Protein AF-A0A0J6UZ15-F1 (afdb_monomer)

Solvent-accessible surface area (backbone atoms only — not comparable to full-atom values): 21188 Å² total; per-residue (Å²): 133,58,72,70,55,55,52,48,52,53,52,53,32,54,50,47,47,67,68,43,33,64,62,38,36,55,71,65,62,74,56,65,62,73,58,57,70,52,72,61,34,57,46,94,90,43,69,74,38,38,35,83,27,68,68,52,53,51,50,53,38,47,36,25,40,17,25,37,75,61,75,38,8,66,50,17,49,63,49,51,54,51,50,43,51,52,39,40,70,76,40,67,66,23,50,65,87,51,101,84,57,50,62,62,55,55,46,38,71,77,24,59,39,49,37,49,39,48,26,53,14,24,51,58,44,67,38,47,59,59,21,36,42,36,50,36,51,52,63,67,59,51,77,82,45,73,83,65,66,64,54,81,46,68,74,53,49,53,36,45,61,72,30,62,27,56,81,72,62,40,71,69,61,83,51,70,68,54,52,43,54,52,45,50,52,53,61,69,65,69,76,66,65,73,88,40,54,47,50,36,48,32,52,18,52,40,37,47,48,30,48,71,71,66,41,52,70,61,35,46,51,49,45,63,74,41,45,69,58,52,52,53,43,41,74,73,71,44,78,44,56,63,28,54,51,38,46,28,37,46,31,26,61,71,67,38,37,70,62,19,38,53,47,51,53,51,44,58,75,69,61,50,87,67,49,42,69,77,23,65,73,29,22,66,75,33,69,65,40,59,73,65,45,50,62,69,31,48,52,65,36,69,78,36,70,70,34,45,54,46,40,79,74,72,39,67,85,43,78,67,72,88,56,81,70,75,76,58,75,51,68,42,79,43,82,49,61,36,70,75,90,57,69,44,67,16,71,72,72,66,46,77,39,52,50,72,38,56,22,33,42,32,34,46,62,87,56,64,84,88,54,79,70,44,42,26,40,38,76,57,68,79,104

Secondary structure (DSSP, 8-state):
--HHHHHHHHHHHHHHHT--HHHHHHHHSS-THHHHTSPPEEETTEEEEEEPPHHHHHHHHHHHHHHHHTT-HHHHHHHHHHHHHHHHHH-TTSS--STT--HHHHHHHH-TTHHHHHHHHHHHTT-HHHHHHHHHHHHHHTTTSTT--TT--HHHHHHHHHTTTHHHH--SS--HHHHHHHHHHHHHT----TTSHHHHHHHHHHHHHHHHTT-HHHHHHHHHHHHHHHHHHHHTT---HHHHHHHHHHHHHTT-HHHHHHHHHHHHHTT-TTGGGGSHHHHHTSHHHHHT-HHHHHGGGGG-HHHHHHHHHH---PPP-SS-PPPPSEEEEEEEE--SSS-EE-TTT-PEEPTT-EEEEEEETTS-TTSPPEEEEHHHH--

Foldseek 3Di:
DDPLVVVVLLVVLVQLLVLQLVSLLVVCPPDLVSQLPDFFDADPVGNQAGARALSSLVSLLSNLLSCLVVLNLLVSQVVSLVSLVVNCVSVVSHFPPDPPGDSVNRSCVLAVLSLVSVLSSCLSSVVLQVNLLSLLVSVVPCPVDPDDVRSPPPSNVVSCVVSVSDVSSDHSHDDLVRSLVSLVSSVVSVPYDLLAPSNLSSLLVNLLSCVVVVVLVVSQVSLVVCVVVLVVSVVVVDDNLSNLLSSLLSCLQVVVLVVSLVSLVVSLVSCRPPLLLLVLVQLVLDPCSVVSVSSVSNVCNCVPPSSVVCCVPRVPRDNPPPDDPPPPQWPDKDKDFADDQDWDQAPQPRDTDGGGAIWIFTDGPPDGSPDGTGIHGPVRVVD

Radius of gyration: 24.48 Å; Cα contacts (8 Å, |Δi|>4): 506; chains: 1; bounding box: 55×51×64 Å

Mean predicted aligned error: 12.48 Å

Structure (mmCIF, N/CA/C/O backbone):
data_AF-A0A0J6UZ15-F1
#
_entry.id   AF-A0A0J6UZ15-F1
#
loop_
_atom_site.group_PDB
_atom_site.id
_atom_site.type_symbol
_atom_site.label_atom_id
_atom_site.label_alt_id
_atom_site.label_comp_id
_atom_site.label_asym_id
_atom_site.label_entity_id
_atom_site.label_seq_id
_atom_site.pdbx_PDB_ins_code
_atom_site.Cartn_x
_atom_site.Cartn_y
_atom_site.Cartn_z
_atom_site.occupancy
_atom_site.B_iso_or_equiv
_atom_site.auth_seq_id
_atom_site.auth_comp_id
_atom_site.auth_asym_id
_atom_site.auth_atom_id
_atom_site.pdbx_PDB_model_num
ATOM 1 N N . MET A 1 1 ? 31.191 8.685 -14.171 1.00 63.38 1 MET A N 1
ATOM 2 C CA . MET A 1 1 ? 30.503 7.687 -15.011 1.00 63.38 1 MET A CA 1
ATOM 3 C C . MET A 1 1 ? 31.411 7.331 -16.183 1.00 63.38 1 MET A C 1
ATOM 5 O O . MET A 1 1 ? 31.903 8.262 -16.817 1.00 63.38 1 MET A O 1
ATOM 9 N N . PRO A 1 2 ? 31.700 6.042 -16.411 1.00 72.56 2 PRO A N 1
ATOM 10 C CA . PRO A 1 2 ? 32.451 5.549 -17.570 1.00 72.56 2 PRO A CA 1
ATOM 11 C C . PRO A 1 2 ? 31.851 5.982 -18.919 1.00 72.56 2 PRO A C 1
ATOM 13 O O . PRO A 1 2 ? 30.658 6.265 -19.021 1.00 72.56 2 PRO A O 1
ATOM 16 N N . GLU A 1 3 ? 32.672 6.015 -19.972 1.00 73.88 3 GLU A N 1
ATOM 17 C CA . GLU A 1 3 ? 32.234 6.370 -21.334 1.00 73.88 3 GLU A CA 1
ATOM 18 C C . GLU A 1 3 ? 31.223 5.360 -21.908 1.00 73.88 3 GLU A C 1
ATOM 20 O O . GLU A 1 3 ? 30.268 5.757 -22.574 1.00 73.88 3 GLU A O 1
ATOM 25 N N . SER A 1 4 ? 31.374 4.073 -21.581 1.00 73.00 4 SER A N 1
ATOM 26 C CA . SER A 1 4 ? 30.418 3.007 -21.920 1.00 73.00 4 SER A CA 1
ATOM 27 C C . SER A 1 4 ? 29.015 3.294 -21.387 1.00 73.00 4 SER A C 1
ATOM 29 O O . SER A 1 4 ? 28.025 3.157 -22.104 1.00 73.00 4 SER A O 1
ATOM 31 N N . ASP A 1 5 ? 28.937 3.766 -20.148 1.00 76.69 5 ASP A N 1
ATOM 32 C CA . ASP A 1 5 ? 27.680 4.031 -19.458 1.00 76.69 5 ASP A CA 1
ATOM 33 C C . ASP A 1 5 ? 27.010 5.283 -20.046 1.00 76.69 5 ASP A C 1
ATOM 35 O O . ASP A 1 5 ? 25.796 5.315 -20.226 1.00 76.69 5 ASP A O 1
ATOM 39 N N . LEU A 1 6 ? 27.797 6.291 -20.449 1.00 74.44 6 LEU A N 1
ATOM 40 C CA . LEU A 1 6 ? 27.304 7.463 -21.189 1.00 74.44 6 LEU A CA 1
ATOM 41 C C . LEU A 1 6 ? 26.713 7.093 -22.556 1.00 74.44 6 LEU A C 1
ATOM 43 O O . LEU A 1 6 ? 25.711 7.682 -22.970 1.00 74.44 6 LEU A O 1
ATOM 47 N N . VAL A 1 7 ? 27.317 6.136 -23.265 1.00 78.00 7 VAL A N 1
ATOM 48 C CA . VAL A 1 7 ? 26.769 5.620 -24.528 1.00 78.00 7 VAL A CA 1
ATOM 49 C C . VAL A 1 7 ? 25.448 4.899 -24.270 1.00 78.00 7 VAL A C 1
ATOM 51 O O . VAL A 1 7 ? 24.463 5.197 -24.946 1.00 78.00 7 VAL A O 1
ATOM 54 N N . PHE A 1 8 ? 25.388 4.037 -23.251 1.00 80.94 8 PHE A N 1
ATOM 55 C CA . PHE A 1 8 ? 24.153 3.341 -22.890 1.00 80.94 8 PHE A CA 1
ATOM 56 C C . PHE A 1 8 ? 23.029 4.311 -22.501 1.00 80.94 8 PHE A C 1
ATOM 58 O O . PHE A 1 8 ? 21.912 4.166 -22.989 1.00 80.94 8 PHE A O 1
ATOM 65 N N . VAL A 1 9 ? 23.322 5.356 -21.716 1.00 76.62 9 VAL A N 1
ATOM 66 C CA . VAL A 1 9 ? 22.351 6.413 -21.370 1.00 76.62 9 VAL A CA 1
ATOM 67 C C . VAL A 1 9 ? 21.743 7.042 -22.625 1.00 76.62 9 VAL A C 1
ATOM 69 O O . VAL A 1 9 ? 20.528 7.206 -22.702 1.00 76.62 9 VAL A O 1
ATOM 72 N N . ARG A 1 10 ? 22.563 7.368 -23.632 1.00 78.38 10 ARG A N 1
ATOM 73 C CA . ARG A 1 10 ? 22.077 7.951 -24.894 1.00 78.38 10 ARG A CA 1
ATOM 74 C C . ARG A 1 10 ? 21.220 6.968 -25.689 1.00 78.38 10 ARG A C 1
ATOM 76 O O . ARG A 1 10 ? 20.202 7.371 -26.244 1.00 78.38 10 ARG A O 1
ATOM 83 N N . CYS A 1 11 ? 21.608 5.694 -25.727 1.00 81.25 11 CYS A N 1
ATOM 84 C CA . CYS A 1 11 ? 20.826 4.646 -26.383 1.00 81.25 11 CYS A CA 1
ATOM 85 C C . CYS A 1 11 ? 19.474 4.433 -25.694 1.00 81.25 11 CYS A C 1
ATOM 87 O O . CYS A 1 11 ? 18.452 4.408 -26.374 1.00 81.25 11 CYS A O 1
ATOM 89 N N . LEU A 1 12 ? 19.448 4.352 -24.360 1.00 81.38 12 LEU A N 1
ATOM 90 C CA . LEU A 1 12 ? 18.210 4.227 -23.594 1.00 81.38 12 LEU A CA 1
ATOM 91 C C . LEU A 1 12 ? 17.316 5.459 -23.780 1.00 81.38 12 LEU A C 1
ATOM 93 O O . LEU A 1 12 ? 16.119 5.312 -23.988 1.00 81.38 12 LEU A O 1
ATOM 97 N N . ALA A 1 13 ? 17.882 6.667 -23.776 1.00 76.88 13 ALA A N 1
ATOM 98 C CA . ALA A 1 13 ? 17.126 7.890 -24.042 1.00 76.88 13 ALA A CA 1
ATOM 99 C C . ALA A 1 13 ? 16.474 7.880 -25.435 1.00 76.88 13 ALA A C 1
ATOM 101 O O . ALA A 1 13 ? 15.298 8.213 -25.562 1.00 76.88 13 ALA A O 1
ATOM 102 N N . SER A 1 14 ? 17.212 7.452 -26.466 1.00 79.50 14 SER A N 1
ATOM 103 C CA . SER A 1 14 ? 16.671 7.296 -27.823 1.00 79.50 14 SER A CA 1
ATOM 104 C C . SER A 1 14 ? 15.554 6.253 -27.869 1.00 79.50 14 SER A C 1
ATOM 106 O O . SER A 1 14 ? 14.519 6.502 -28.473 1.00 79.50 14 SER A O 1
ATOM 108 N N . LEU A 1 15 ? 15.740 5.116 -27.192 1.00 81.69 15 LEU A N 1
ATOM 109 C CA . LEU A 1 15 ? 14.743 4.050 -27.111 1.00 81.69 15 LEU A CA 1
ATOM 110 C C . LEU A 1 15 ? 13.442 4.535 -26.456 1.00 81.69 15 LEU A C 1
ATOM 112 O O . LEU A 1 15 ? 12.347 4.242 -26.927 1.00 81.69 15 LEU A O 1
ATOM 116 N N . LEU A 1 16 ? 13.560 5.304 -25.373 1.00 78.81 16 LEU A N 1
ATOM 117 C CA . LEU A 1 16 ? 12.416 5.869 -24.661 1.00 78.81 16 LEU A CA 1
ATOM 118 C C . LEU A 1 16 ? 11.710 6.973 -25.460 1.00 78.81 16 LEU A C 1
ATOM 120 O O . LEU A 1 16 ? 10.497 7.132 -25.323 1.00 78.81 16 LEU A O 1
ATOM 124 N N . ALA A 1 17 ? 12.440 7.705 -26.306 1.00 78.75 17 ALA A N 1
ATOM 125 C CA . ALA A 1 17 ? 11.872 8.724 -27.186 1.00 78.75 17 ALA A CA 1
ATOM 126 C C . ALA A 1 17 ? 10.984 8.130 -28.296 1.00 78.75 17 ALA A C 1
ATOM 128 O O . ALA A 1 17 ? 10.028 8.785 -28.710 1.00 78.75 17 ALA A O 1
ATOM 129 N N . ASP A 1 18 ? 11.243 6.891 -28.729 1.00 78.19 18 ASP A N 1
ATOM 130 C CA . ASP A 1 18 ? 10.429 6.206 -29.745 1.00 78.19 18 ASP A CA 1
ATOM 131 C C . ASP A 1 18 ? 9.031 5.818 -29.226 1.00 78.19 18 ASP A C 1
ATOM 133 O O . ASP A 1 18 ? 8.107 5.626 -30.017 1.00 78.19 18 ASP A O 1
ATOM 137 N N . ARG A 1 19 ? 8.849 5.733 -27.896 1.00 78.88 19 ARG A N 1
ATOM 138 C CA . ARG A 1 19 ? 7.574 5.429 -27.204 1.00 78.88 19 ARG A CA 1
ATOM 139 C C . ARG A 1 19 ? 6.861 4.161 -27.690 1.00 78.88 19 ARG A C 1
ATOM 141 O O . ARG A 1 19 ? 5.656 4.014 -27.479 1.00 78.88 19 ARG A O 1
ATOM 148 N N . ASP A 1 20 ? 7.593 3.241 -28.310 1.00 85.69 20 ASP A N 1
ATOM 149 C CA . ASP A 1 20 ? 7.067 1.960 -28.765 1.00 85.69 20 ASP A CA 1
ATOM 150 C C . ASP A 1 20 ? 7.401 0.856 -27.737 1.00 85.69 20 ASP A C 1
ATOM 152 O O . ASP A 1 20 ? 8.576 0.486 -27.575 1.00 85.69 20 ASP A O 1
ATOM 156 N N . PRO A 1 21 ? 6.386 0.306 -27.033 1.00 86.06 21 PRO A N 1
ATOM 157 C CA . PRO A 1 21 ? 6.566 -0.830 -26.139 1.00 86.06 21 PRO A CA 1
ATOM 158 C C . PRO A 1 21 ? 7.305 -2.004 -26.781 1.00 86.06 21 PRO A C 1
ATOM 160 O O . PRO A 1 21 ? 8.156 -2.610 -26.135 1.00 86.06 21 PRO A O 1
ATOM 163 N N . ALA A 1 22 ? 6.993 -2.333 -28.036 1.00 86.19 22 ALA A N 1
ATOM 164 C CA . ALA A 1 22 ? 7.535 -3.510 -28.698 1.00 86.19 22 ALA A CA 1
ATOM 165 C C . ALA A 1 22 ? 9.030 -3.340 -28.979 1.00 86.19 22 ALA A C 1
ATOM 167 O O . ALA A 1 22 ? 9.811 -4.247 -28.690 1.00 86.19 22 ALA A O 1
ATOM 168 N N . VAL A 1 23 ? 9.431 -2.155 -29.450 1.00 86.19 23 VAL A N 1
ATOM 169 C CA . VAL A 1 23 ? 10.843 -1.811 -29.679 1.00 86.19 23 VAL A CA 1
ATOM 170 C C . VAL A 1 23 ? 11.613 -1.819 -28.358 1.00 86.19 23 VAL A C 1
ATOM 172 O O . VAL A 1 23 ? 12.711 -2.366 -28.289 1.00 86.19 23 VAL A O 1
ATOM 175 N N . THR A 1 24 ? 11.019 -1.291 -27.283 1.00 86.81 24 THR A N 1
ATOM 176 C CA . THR A 1 24 ? 11.641 -1.293 -25.948 1.00 86.81 24 THR A CA 1
ATOM 177 C C . THR A 1 24 ? 11.847 -2.711 -25.417 1.00 86.81 24 THR A C 1
ATOM 179 O O . THR A 1 24 ? 12.928 -3.038 -24.926 1.00 86.81 24 THR A O 1
ATOM 182 N N . VAL A 1 25 ? 10.835 -3.575 -25.550 1.00 87.19 25 VAL A N 1
ATOM 183 C CA . VAL A 1 25 ? 10.922 -4.988 -25.153 1.00 87.19 25 VAL A CA 1
ATOM 184 C C . VAL A 1 25 ? 11.966 -5.734 -25.980 1.00 87.19 25 VAL A C 1
ATOM 186 O O . VAL A 1 25 ? 12.726 -6.522 -25.425 1.00 87.19 25 VAL A O 1
ATOM 189 N N . GLU A 1 26 ? 12.028 -5.498 -27.291 1.00 86.69 26 GLU A N 1
ATOM 190 C CA . GLU A 1 26 ? 13.024 -6.126 -28.164 1.00 86.69 26 GLU A CA 1
ATOM 191 C C . GLU A 1 26 ? 14.449 -5.690 -27.802 1.00 86.69 26 GLU A C 1
ATOM 193 O O . GLU A 1 26 ? 15.344 -6.531 -27.716 1.00 86.69 26 GLU A O 1
ATOM 198 N N . ALA A 1 27 ? 14.657 -4.394 -27.558 1.00 84.69 27 ALA A N 1
ATOM 199 C CA . ALA A 1 27 ? 15.968 -3.833 -27.251 1.00 84.69 27 ALA A CA 1
ATOM 200 C C . ALA A 1 27 ? 16.491 -4.266 -25.873 1.00 84.69 27 ALA A C 1
ATOM 202 O O . ALA A 1 27 ? 17.666 -4.600 -25.747 1.00 84.69 27 ALA A O 1
ATOM 203 N N . LEU A 1 28 ? 15.631 -4.289 -24.849 1.00 85.06 28 LEU A N 1
ATOM 204 C CA . LEU A 1 28 ? 16.021 -4.655 -23.480 1.00 85.06 28 LEU A CA 1
ATOM 205 C C . LEU A 1 28 ? 15.934 -6.165 -23.204 1.00 85.06 28 LEU A C 1
ATOM 207 O O . LEU A 1 28 ? 16.446 -6.628 -22.186 1.00 85.06 28 LEU A O 1
ATOM 211 N N . GLY A 1 29 ? 15.275 -6.932 -24.079 1.00 73.31 29 GLY A N 1
ATOM 212 C CA . GLY A 1 29 ? 14.953 -8.346 -23.871 1.00 73.31 29 GLY A CA 1
ATOM 213 C C . GLY A 1 29 ? 15.824 -9.360 -24.616 1.00 73.31 29 GLY A C 1
ATOM 214 O O . GLY A 1 29 ? 15.532 -10.552 -24.511 1.00 73.31 29 GLY A O 1
ATOM 215 N N . ARG A 1 30 ? 16.839 -8.937 -25.387 1.00 61.50 30 ARG A N 1
ATOM 216 C CA . ARG A 1 30 ? 17.650 -9.857 -26.212 1.00 61.50 30 ARG A CA 1
ATOM 217 C C . ARG A 1 30 ? 18.656 -10.694 -25.418 1.00 61.50 30 ARG A C 1
ATOM 219 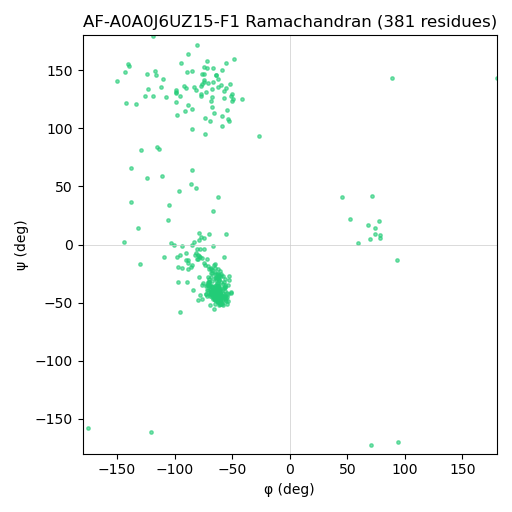O O . ARG A 1 30 ? 18.853 -11.856 -25.757 1.00 61.50 30 ARG A O 1
ATOM 226 N N . ASP A 1 31 ? 19.204 -10.156 -24.339 1.00 73.19 31 ASP A N 1
ATOM 227 C CA . ASP A 1 31 ? 20.207 -10.781 -23.479 1.00 73.19 31 ASP A CA 1
ATOM 228 C C . ASP A 1 31 ? 20.538 -9.771 -22.370 1.00 73.19 31 ASP A C 1
ATOM 230 O O . ASP A 1 31 ? 20.568 -8.563 -22.601 1.00 73.19 31 ASP A O 1
ATOM 234 N N . TRP A 1 32 ? 20.773 -10.231 -21.140 1.00 87.06 32 TRP A N 1
ATOM 235 C CA . TRP A 1 32 ? 21.127 -9.341 -20.021 1.00 87.06 32 TRP A CA 1
ATOM 236 C C . TRP A 1 32 ? 22.537 -8.739 -20.152 1.00 87.06 32 TRP A C 1
ATOM 238 O O . TRP A 1 32 ? 23.017 -8.104 -19.219 1.00 87.06 32 TRP A O 1
ATOM 248 N N . ASP A 1 33 ? 23.191 -8.911 -21.303 1.00 86.75 33 ASP A N 1
ATOM 249 C CA . ASP A 1 33 ? 24.543 -8.452 -21.623 1.00 86.75 33 ASP A CA 1
ATOM 250 C C . ASP A 1 33 ? 24.704 -6.948 -21.398 1.00 86.75 33 ASP A C 1
ATOM 252 O O . ASP A 1 33 ? 25.689 -6.505 -20.807 1.00 86.75 33 ASP A O 1
ATOM 256 N N . TRP A 1 34 ? 23.703 -6.157 -21.797 1.00 86.12 34 TRP A N 1
ATOM 257 C CA . TRP A 1 34 ? 23.700 -4.714 -21.558 1.00 86.12 34 TRP A CA 1
ATOM 258 C C . TRP A 1 34 ? 23.697 -4.374 -20.064 1.00 86.12 34 TRP A C 1
ATOM 260 O O . TRP A 1 34 ? 24.301 -3.384 -19.669 1.00 86.12 34 TRP A O 1
ATOM 270 N N . LEU A 1 35 ? 23.023 -5.184 -19.244 1.00 87.19 35 LEU A N 1
ATOM 271 C CA . LEU A 1 35 ? 22.837 -4.954 -17.815 1.00 87.19 35 LEU A CA 1
ATOM 272 C C . LEU A 1 35 ? 24.090 -5.359 -17.039 1.00 87.19 35 LEU A C 1
ATOM 274 O O . LEU A 1 35 ? 24.586 -4.585 -16.226 1.00 87.19 35 LEU A O 1
ATOM 278 N N . VAL A 1 36 ? 24.633 -6.546 -17.318 1.00 86.06 36 VAL A N 1
ATOM 279 C CA . VAL A 1 36 ? 25.830 -7.066 -16.635 1.00 86.06 36 VAL A CA 1
ATOM 280 C C . VAL A 1 36 ? 27.112 -6.323 -17.016 1.00 86.06 36 VAL A C 1
ATOM 282 O O . VAL A 1 36 ? 28.094 -6.398 -16.284 1.00 86.06 36 VAL A O 1
ATOM 285 N N . ALA A 1 37 ? 27.114 -5.599 -18.140 1.00 86.50 37 ALA A N 1
ATOM 286 C CA . ALA A 1 37 ? 28.230 -4.755 -18.562 1.00 86.50 37 ALA A CA 1
ATOM 287 C C . ALA A 1 37 ? 28.287 -3.393 -17.843 1.00 86.50 37 ALA A C 1
ATOM 289 O O . ALA A 1 37 ? 29.291 -2.689 -17.969 1.00 86.50 37 ALA A O 1
ATOM 290 N N . LEU A 1 38 ? 27.230 -3.000 -17.120 1.00 84.31 38 LEU A N 1
ATOM 291 C CA . LEU A 1 38 ? 27.189 -1.720 -16.412 1.00 84.31 38 LEU A CA 1
ATOM 292 C C . LEU A 1 38 ? 28.065 -1.746 -15.164 1.00 84.31 38 LEU A C 1
ATOM 294 O O . LEU A 1 38 ? 28.100 -2.725 -14.421 1.00 84.31 38 LEU A O 1
ATOM 298 N N . THR A 1 39 ? 28.737 -0.623 -14.912 1.00 83.94 39 THR A N 1
ATOM 299 C CA . THR A 1 39 ? 29.557 -0.473 -13.709 1.00 83.94 39 THR A CA 1
ATOM 300 C C . THR A 1 39 ? 28.651 -0.307 -12.485 1.00 83.94 39 THR A C 1
ATOM 302 O O . THR A 1 39 ? 27.753 0.541 -12.518 1.00 83.94 39 THR A O 1
ATOM 305 N N . PRO A 1 40 ? 28.878 -1.056 -11.390 1.00 79.12 40 PRO A N 1
ATOM 306 C CA . PRO A 1 40 ? 28.101 -0.881 -10.172 1.00 79.12 40 PRO A CA 1
ATOM 307 C C . PRO A 1 40 ? 28.191 0.522 -9.586 1.00 79.12 40 PRO A C 1
ATOM 309 O O . PRO A 1 40 ? 29.222 1.192 -9.687 1.00 79.12 40 PRO A O 1
ATOM 312 N N . ALA A 1 41 ? 27.120 0.945 -8.918 1.00 74.88 41 ALA A N 1
ATOM 313 C CA . ALA A 1 41 ? 27.181 2.114 -8.055 1.00 74.88 41 ALA A CA 1
ATOM 314 C C . ALA A 1 41 ? 27.864 1.717 -6.741 1.00 74.88 41 ALA A C 1
ATOM 316 O O . ALA A 1 41 ? 27.462 0.748 -6.110 1.00 74.88 41 ALA A O 1
ATOM 317 N N . CYS A 1 42 ? 28.891 2.451 -6.325 1.00 65.81 42 CYS A N 1
ATOM 318 C CA . CYS A 1 42 ? 29.446 2.335 -4.978 1.00 65.81 42 CYS A CA 1
ATOM 319 C C . CYS A 1 42 ? 28.870 3.473 -4.140 1.00 65.81 42 CYS A C 1
ATOM 321 O O . CYS A 1 42 ? 28.909 4.624 -4.580 1.00 65.81 42 CYS A O 1
ATOM 323 N N . GLU A 1 43 ? 28.339 3.167 -2.959 1.00 60.19 43 GLU A N 1
ATOM 324 C CA . GLU A 1 43 ? 28.022 4.211 -1.988 1.00 60.19 43 GLU A CA 1
ATOM 325 C C . GLU A 1 43 ? 29.331 4.782 -1.425 1.00 60.19 43 GLU A C 1
ATOM 327 O O . GLU A 1 43 ? 30.276 4.033 -1.164 1.00 60.19 43 GLU A O 1
ATOM 332 N N . ASP A 1 44 ? 29.394 6.106 -1.248 1.00 53.50 44 ASP A N 1
ATOM 333 C CA . ASP A 1 44 ? 30.594 6.806 -0.759 1.00 53.50 44 ASP A CA 1
ATOM 334 C C . ASP A 1 44 ? 31.050 6.285 0.621 1.00 53.50 44 ASP A C 1
ATOM 336 O O . ASP A 1 44 ? 32.241 6.312 0.944 1.00 53.50 44 ASP A O 1
ATOM 340 N N . ASP A 1 45 ? 30.105 5.759 1.403 1.00 54.12 45 ASP A N 1
ATOM 341 C CA . ASP A 1 45 ? 30.303 5.303 2.778 1.00 54.12 45 ASP A CA 1
ATOM 342 C C . ASP A 1 45 ? 30.628 3.795 2.862 1.00 54.12 45 ASP A C 1
ATOM 344 O O . ASP A 1 45 ? 31.206 3.337 3.851 1.00 54.12 45 ASP A O 1
ATOM 348 N N . GLU A 1 46 ? 30.301 3.019 1.819 1.00 58.59 46 GLU A N 1
ATOM 349 C CA . GLU A 1 46 ? 30.467 1.558 1.750 1.00 58.59 46 GLU A CA 1
ATOM 350 C C . GLU A 1 46 ? 31.012 1.120 0.366 1.00 58.59 46 GLU A C 1
ATOM 352 O O . GLU A 1 46 ? 30.343 0.411 -0.389 1.00 58.59 46 GLU A O 1
ATOM 357 N N . PRO A 1 47 ? 32.259 1.493 0.008 1.00 56.12 47 PRO A N 1
ATOM 358 C CA . PRO A 1 47 ? 32.817 1.288 -1.337 1.00 56.12 47 PRO A CA 1
ATOM 359 C C . PRO A 1 47 ? 32.985 -0.189 -1.734 1.00 56.12 47 PRO A C 1
ATOM 361 O O . PRO A 1 47 ? 33.118 -0.505 -2.917 1.00 56.12 47 PRO A O 1
ATOM 364 N N . ASP A 1 48 ? 32.958 -1.095 -0.754 1.00 57.50 48 ASP A N 1
ATOM 365 C CA . ASP A 1 48 ? 33.037 -2.543 -0.950 1.00 57.50 48 ASP A CA 1
ATOM 366 C C . ASP A 1 48 ? 31.671 -3.195 -1.256 1.00 57.50 48 ASP A C 1
ATOM 368 O O . ASP A 1 48 ? 31.626 -4.409 -1.467 1.00 57.50 48 ASP A O 1
ATOM 372 N N . GLN A 1 49 ? 30.575 -2.420 -1.305 1.00 62.66 49 GLN A N 1
ATOM 373 C CA . GLN A 1 49 ? 29.208 -2.897 -1.568 1.00 62.66 49 GLN A CA 1
ATOM 374 C C . GLN A 1 49 ? 28.649 -2.337 -2.894 1.00 62.66 49 GLN A C 1
ATOM 376 O O . GLN A 1 49 ? 27.967 -1.314 -2.909 1.00 62.66 49 GLN A O 1
ATOM 381 N N . PRO A 1 50 ? 28.953 -2.977 -4.041 1.00 64.12 50 PRO A N 1
ATOM 382 C CA . PRO A 1 50 ? 28.422 -2.558 -5.337 1.00 64.12 50 PRO A CA 1
ATOM 383 C C . PRO A 1 50 ? 26.891 -2.712 -5.474 1.00 64.12 50 PRO A C 1
ATOM 385 O O . PRO A 1 50 ? 26.375 -3.816 -5.589 1.00 64.12 50 PRO A O 1
ATOM 388 N N . ALA A 1 51 ? 26.159 -1.608 -5.575 1.00 73.12 51 ALA A N 1
ATOM 389 C CA . ALA A 1 51 ? 24.720 -1.576 -5.825 1.00 73.12 51 ALA A CA 1
ATOM 390 C C . ALA A 1 51 ? 24.368 -1.575 -7.328 1.00 73.12 51 ALA A C 1
ATOM 392 O O . ALA A 1 51 ? 25.191 -1.275 -8.205 1.00 73.12 51 ALA A O 1
ATOM 393 N N . LEU A 1 52 ? 23.100 -1.875 -7.633 1.00 79.94 52 LEU A N 1
ATOM 394 C CA . LEU A 1 52 ? 22.514 -1.666 -8.961 1.00 79.94 52 LEU A CA 1
ATOM 395 C C . LEU A 1 52 ? 22.663 -0.179 -9.342 1.00 79.94 52 LEU A C 1
ATOM 397 O O . LEU A 1 52 ? 22.243 0.668 -8.555 1.00 79.94 52 LEU A O 1
ATOM 401 N N . PRO A 1 53 ? 23.238 0.188 -10.501 1.00 80.44 53 PRO A N 1
ATOM 402 C CA . PRO A 1 53 ? 23.411 1.587 -10.862 1.00 80.44 53 PRO A CA 1
ATOM 403 C C . PRO A 1 53 ? 22.076 2.218 -11.291 1.00 80.44 53 PRO A C 1
ATOM 405 O O . PRO A 1 53 ? 21.218 1.525 -11.848 1.00 80.44 53 PRO A O 1
ATOM 408 N N . PRO A 1 54 ? 21.891 3.543 -11.129 1.00 78.06 54 PRO A N 1
ATOM 409 C CA . PRO A 1 54 ? 20.608 4.199 -11.409 1.00 78.06 54 PRO A CA 1
ATOM 410 C C . PRO A 1 54 ? 20.105 3.998 -12.844 1.00 78.06 54 PRO A C 1
ATOM 412 O O . PRO A 1 54 ? 18.903 3.907 -13.090 1.00 78.06 54 PRO A O 1
ATOM 415 N N . ILE A 1 55 ? 21.029 3.888 -13.802 1.00 79.75 55 ILE A N 1
ATOM 416 C CA . ILE A 1 55 ? 20.698 3.646 -15.208 1.00 79.75 55 ILE A CA 1
ATOM 417 C C . ILE A 1 55 ? 20.158 2.229 -15.454 1.00 79.75 55 ILE A C 1
ATOM 419 O O . ILE A 1 55 ? 19.243 2.055 -16.259 1.00 79.75 55 ILE A O 1
ATOM 423 N N . ALA A 1 56 ? 20.660 1.229 -14.721 1.00 83.94 56 ALA A N 1
ATOM 424 C CA . ALA A 1 56 ? 20.129 -0.129 -14.757 1.00 83.94 56 ALA A CA 1
ATOM 425 C C . ALA A 1 56 ? 18.725 -0.185 -14.148 1.00 83.94 56 ALA A C 1
ATOM 427 O O . ALA A 1 56 ? 17.826 -0.782 -14.737 1.00 83.94 56 ALA A O 1
ATOM 428 N N . ALA A 1 57 ? 18.514 0.495 -13.015 1.00 82.38 57 ALA A N 1
ATOM 429 C CA . ALA A 1 57 ? 17.196 0.613 -12.396 1.00 82.38 57 ALA A CA 1
ATOM 430 C C . ALA A 1 57 ? 16.174 1.234 -13.364 1.00 82.38 57 ALA A C 1
ATOM 432 O O . ALA A 1 57 ? 15.085 0.691 -13.539 1.00 82.38 57 ALA A O 1
ATOM 433 N N . LEU A 1 58 ? 16.530 2.313 -14.071 1.00 81.44 58 LEU A N 1
ATOM 434 C CA . LEU A 1 58 ? 15.636 2.905 -15.070 1.00 81.44 58 LEU A CA 1
ATOM 435 C C . LEU A 1 58 ? 15.347 1.960 -16.242 1.00 81.44 58 LEU A C 1
ATOM 437 O O . LEU A 1 58 ? 14.205 1.882 -16.696 1.00 81.44 58 LEU A O 1
ATOM 441 N N . ALA A 1 59 ? 16.353 1.254 -16.756 1.00 86.00 59 ALA A N 1
ATOM 442 C CA . ALA A 1 59 ? 16.154 0.311 -17.851 1.00 86.00 59 ALA A CA 1
ATOM 443 C C . ALA A 1 59 ? 15.234 -0.851 -17.430 1.00 86.00 59 ALA A C 1
ATOM 445 O O . ALA A 1 59 ? 14.306 -1.195 -18.160 1.00 86.00 59 ALA A O 1
ATOM 446 N N . LEU A 1 60 ? 15.411 -1.387 -16.217 1.00 88.12 60 LEU A N 1
ATOM 447 C CA . LEU A 1 60 ? 14.521 -2.397 -15.637 1.00 88.12 60 LEU A CA 1
ATOM 448 C C . LEU A 1 60 ? 13.094 -1.863 -15.429 1.00 88.12 60 LEU A C 1
ATOM 450 O O . LEU A 1 60 ? 12.128 -2.526 -15.806 1.00 88.12 60 LEU A O 1
ATOM 454 N N . PHE A 1 61 ? 12.945 -0.643 -14.905 1.00 87.56 61 PHE A N 1
ATOM 455 C CA . PHE A 1 61 ? 11.650 0.039 -14.809 1.00 87.56 61 PHE A CA 1
ATOM 456 C C . PHE A 1 61 ? 10.966 0.119 -16.182 1.00 87.56 61 PHE A C 1
ATOM 458 O O . PHE A 1 61 ? 9.817 -0.289 -16.351 1.00 87.56 61 PHE A O 1
ATOM 465 N N . SER A 1 62 ? 11.702 0.606 -17.180 1.00 85.94 62 SER A N 1
ATOM 466 C CA . SER A 1 62 ? 11.201 0.840 -18.534 1.00 85.94 62 SER A CA 1
ATOM 467 C C . SER A 1 62 ? 10.808 -0.457 -19.233 1.00 85.94 62 SER A C 1
ATOM 469 O O . SER A 1 62 ? 9.756 -0.517 -19.864 1.00 85.94 62 SER A O 1
ATOM 471 N N . GLY A 1 63 ? 11.611 -1.513 -19.085 1.00 89.56 63 GLY A N 1
ATOM 472 C CA . GLY A 1 63 ? 11.311 -2.833 -19.633 1.00 89.56 63 GLY A CA 1
ATOM 473 C C . GLY A 1 63 ? 10.064 -3.461 -19.009 1.00 89.56 63 GLY A C 1
ATOM 474 O O . GLY A 1 63 ? 9.219 -3.976 -19.741 1.00 89.56 63 GLY A O 1
ATOM 475 N N . MET A 1 64 ? 9.875 -3.341 -17.687 1.00 90.38 64 MET A N 1
ATOM 476 C CA . MET A 1 64 ? 8.639 -3.786 -17.027 1.00 90.38 64 MET A CA 1
ATOM 477 C C . MET A 1 64 ? 7.414 -3.042 -17.561 1.00 90.38 64 MET A C 1
ATOM 479 O O . MET A 1 64 ? 6.427 -3.676 -17.941 1.00 90.38 64 MET A O 1
ATOM 483 N N . VAL A 1 65 ? 7.479 -1.709 -17.640 1.00 88.19 65 VAL A N 1
ATOM 484 C CA . VAL A 1 65 ? 6.382 -0.892 -18.180 1.00 88.19 65 VAL A CA 1
ATOM 485 C C . VAL A 1 65 ? 6.091 -1.265 -19.632 1.00 88.19 65 VAL A C 1
ATOM 487 O O . VAL A 1 65 ? 4.927 -1.420 -20.005 1.00 88.19 65 VAL A O 1
ATOM 490 N N . ALA A 1 66 ? 7.130 -1.471 -20.441 1.00 90.19 66 ALA A N 1
ATOM 491 C CA . ALA A 1 66 ? 6.983 -1.865 -21.833 1.00 90.19 66 ALA A CA 1
ATOM 492 C C . ALA A 1 66 ? 6.319 -3.238 -21.981 1.00 90.19 66 ALA A C 1
ATOM 494 O O . ALA A 1 66 ? 5.402 -3.386 -22.790 1.00 90.19 66 ALA A O 1
ATOM 495 N N . LEU A 1 67 ? 6.708 -4.224 -21.168 1.00 91.81 67 LEU A N 1
ATOM 496 C CA . LEU A 1 67 ? 6.075 -5.544 -21.140 1.00 91.81 67 LEU A CA 1
ATOM 497 C C . LEU A 1 67 ? 4.596 -5.448 -20.753 1.00 91.81 67 LEU A C 1
ATOM 499 O O . LEU A 1 67 ? 3.750 -6.007 -21.453 1.00 91.81 67 LEU A O 1
ATOM 503 N N . VAL A 1 68 ? 4.263 -4.693 -19.702 1.00 91.06 68 VAL A N 1
ATOM 504 C CA . VAL A 1 68 ? 2.869 -4.475 -19.281 1.00 91.06 68 VAL A CA 1
ATOM 505 C C . VAL A 1 68 ? 2.057 -3.810 -20.396 1.00 91.06 68 VAL A C 1
ATOM 507 O O . VAL A 1 68 ? 0.998 -4.314 -20.769 1.00 91.06 68 VAL A O 1
ATOM 510 N N . ARG A 1 69 ? 2.566 -2.722 -20.988 1.00 88.94 69 ARG A N 1
ATOM 511 C CA . ARG A 1 69 ? 1.882 -1.985 -22.065 1.00 88.94 69 ARG A CA 1
ATOM 512 C C . ARG A 1 69 ? 1.775 -2.774 -23.372 1.00 88.94 69 ARG A C 1
ATOM 514 O O . ARG A 1 69 ? 0.838 -2.550 -24.130 1.00 88.94 69 ARG A O 1
ATOM 521 N N . SER A 1 70 ? 2.669 -3.735 -23.603 1.00 89.50 70 SER A N 1
ATOM 522 C CA . SER A 1 70 ? 2.604 -4.673 -24.735 1.00 89.50 70 SER A CA 1
ATOM 523 C C . SER A 1 70 ? 1.606 -5.820 -24.530 1.00 89.50 70 SER A C 1
ATOM 525 O O . SER A 1 70 ? 1.562 -6.737 -25.347 1.00 89.50 70 SER A O 1
ATOM 527 N N . GLY A 1 71 ? 0.854 -5.836 -23.424 1.00 89.75 71 GLY A N 1
ATOM 528 C CA . GLY A 1 71 ? -0.039 -6.945 -23.074 1.00 89.75 71 GLY A CA 1
ATOM 529 C C . GLY A 1 71 ? 0.691 -8.197 -22.575 1.00 89.75 71 GLY A C 1
ATOM 530 O O . GLY A 1 71 ? 0.087 -9.258 -22.478 1.00 89.75 71 GLY A O 1
ATOM 531 N N . GLN A 1 72 ? 1.979 -8.086 -22.237 1.00 91.56 72 GLN A N 1
ATOM 532 C CA . GLN A 1 72 ? 2.835 -9.179 -21.762 1.00 91.56 72 GLN A CA 1
ATOM 533 C C . GLN A 1 72 ? 3.080 -9.088 -20.247 1.00 91.56 72 GLN A C 1
ATOM 535 O O . GLN A 1 72 ? 4.160 -9.419 -19.758 1.00 91.56 72 GLN A O 1
ATOM 540 N N . GLY A 1 73 ? 2.081 -8.620 -19.491 1.00 90.31 73 GLY A N 1
ATOM 541 C CA . 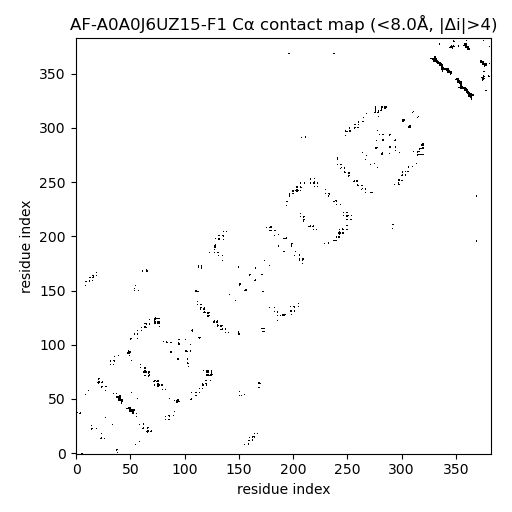GLY A 1 73 ? 2.192 -8.370 -18.050 1.00 90.31 73 GLY A CA 1
ATOM 542 C C . GLY A 1 73 ? 2.629 -9.589 -17.232 1.00 90.31 73 GLY A C 1
ATOM 543 O O . GLY A 1 73 ? 3.449 -9.457 -16.330 1.00 90.31 73 GLY A O 1
ATOM 544 N N . GLU A 1 74 ? 2.184 -10.790 -17.609 1.00 91.38 74 GLU A N 1
ATOM 545 C CA . GLU A 1 74 ? 2.601 -12.051 -16.974 1.00 91.38 74 GLU A CA 1
ATOM 546 C C . GLU A 1 74 ? 4.116 -12.313 -17.055 1.00 91.38 74 GLU A C 1
ATOM 548 O O . GLU A 1 74 ? 4.674 -12.995 -16.197 1.00 91.38 74 GLU A O 1
ATOM 553 N N . ARG A 1 75 ? 4.798 -11.743 -18.059 1.00 91.81 75 ARG A N 1
ATOM 554 C CA . ARG A 1 75 ? 6.251 -11.861 -18.245 1.00 91.81 75 ARG A CA 1
ATOM 555 C C . ARG A 1 75 ? 7.033 -10.786 -17.501 1.00 91.81 75 ARG A C 1
ATOM 557 O O . ARG A 1 75 ? 8.218 -10.987 -17.265 1.00 91.81 75 ARG A O 1
ATOM 564 N N . ALA A 1 76 ? 6.403 -9.665 -17.147 1.00 91.50 76 ALA A N 1
ATOM 565 C CA . ALA A 1 76 ? 7.091 -8.490 -16.615 1.00 91.50 76 ALA A CA 1
ATOM 566 C C . ALA A 1 76 ? 7.820 -8.780 -15.298 1.00 91.50 76 ALA A C 1
ATOM 568 O O . ALA A 1 76 ? 8.993 -8.443 -15.160 1.00 91.50 76 ALA A O 1
ATOM 569 N N . TRP A 1 77 ? 7.155 -9.463 -14.365 1.00 89.81 77 TRP A N 1
ATOM 570 C CA . TRP A 1 77 ? 7.764 -9.815 -13.084 1.00 89.81 77 TRP A CA 1
ATOM 571 C C . TRP A 1 77 ? 8.884 -10.869 -13.208 1.00 89.81 77 TRP A C 1
ATOM 573 O O . TRP A 1 77 ? 9.993 -10.579 -12.765 1.00 89.81 77 TRP A O 1
ATOM 583 N N . PRO A 1 78 ? 8.677 -12.035 -13.863 1.00 89.12 78 PRO A N 1
ATOM 584 C CA . PRO A 1 78 ? 9.764 -12.994 -14.083 1.00 89.12 78 PRO A CA 1
ATOM 585 C C . PRO A 1 78 ? 10.957 -12.406 -14.847 1.00 89.12 78 PRO A C 1
ATOM 587 O O . PRO A 1 78 ? 12.098 -12.777 -14.591 1.00 89.12 78 PRO A O 1
ATOM 590 N N . TRP A 1 79 ? 10.703 -11.490 -15.788 1.00 91.38 79 TRP A N 1
ATOM 591 C CA . TRP A 1 79 ? 11.756 -10.773 -16.506 1.00 91.38 79 TRP A CA 1
ATOM 592 C C . TRP A 1 79 ? 12.561 -9.879 -15.557 1.00 91.38 79 TRP A C 1
ATOM 594 O O . TRP A 1 79 ? 13.785 -9.928 -15.572 1.00 91.38 79 TRP A O 1
ATOM 604 N N . PHE A 1 80 ? 11.895 -9.119 -14.688 1.00 89.19 80 PHE A N 1
ATOM 605 C CA . PHE A 1 80 ? 12.562 -8.257 -13.715 1.00 89.19 80 PHE A CA 1
ATOM 606 C C . PHE A 1 80 ? 13.432 -9.039 -12.720 1.00 89.19 80 PHE A C 1
ATOM 608 O O . PHE A 1 80 ? 14.600 -8.692 -12.546 1.00 89.19 80 PHE A O 1
ATOM 615 N N . GLU A 1 81 ? 12.902 -10.116 -12.128 1.00 85.94 81 GLU A N 1
ATOM 616 C CA . GLU A 1 81 ? 13.671 -10.993 -11.229 1.00 85.94 81 GLU A CA 1
ATOM 617 C C . GLU A 1 81 ? 14.900 -11.575 -11.936 1.00 85.94 81 GLU A C 1
ATOM 619 O O . GLU A 1 81 ? 16.010 -11.481 -11.419 1.00 85.94 81 GLU A O 1
ATOM 624 N N . ALA A 1 82 ? 14.729 -12.094 -13.157 1.00 86.81 82 ALA A N 1
ATOM 625 C CA . ALA A 1 82 ? 15.833 -12.667 -13.920 1.00 86.81 82 ALA A CA 1
ATOM 626 C C . ALA A 1 82 ? 16.934 -11.641 -14.241 1.00 86.81 82 ALA A C 1
ATOM 628 O O . ALA A 1 82 ? 18.111 -11.997 -14.247 1.00 86.81 82 ALA A O 1
ATOM 629 N N . GLY A 1 83 ? 16.570 -10.381 -14.500 1.00 87.88 83 GLY A N 1
ATOM 630 C CA . GLY A 1 83 ? 17.533 -9.305 -14.730 1.00 87.88 83 GLY A CA 1
ATOM 631 C C . GLY A 1 83 ? 18.331 -8.961 -13.475 1.00 87.88 83 GLY A C 1
ATOM 632 O O . GLY A 1 83 ? 19.556 -8.856 -13.533 1.00 87.88 83 GLY A O 1
ATOM 633 N N . LEU A 1 84 ? 17.652 -8.844 -12.330 1.00 85.94 84 LEU A N 1
ATOM 634 C CA . LEU A 1 84 ? 18.307 -8.612 -11.041 1.00 85.94 84 LEU A CA 1
ATOM 635 C C . LEU A 1 84 ? 19.241 -9.765 -10.659 1.00 85.94 84 LEU A C 1
ATOM 637 O O . LEU A 1 84 ? 20.382 -9.514 -10.278 1.00 85.94 84 LEU A O 1
ATOM 641 N N . ASP A 1 85 ? 18.798 -11.012 -10.823 1.00 83.56 85 ASP A N 1
ATOM 642 C CA . ASP A 1 85 ? 19.612 -12.200 -10.549 1.00 83.56 85 ASP A CA 1
ATOM 643 C C . ASP A 1 85 ? 20.833 -12.282 -11.476 1.00 83.56 85 ASP A C 1
ATOM 645 O O . ASP A 1 85 ? 21.936 -12.604 -11.027 1.00 83.56 85 ASP A O 1
ATOM 649 N N . ALA A 1 86 ? 20.666 -11.959 -12.763 1.00 85.25 86 ALA A N 1
ATOM 650 C CA . ALA A 1 86 ? 21.768 -11.924 -13.722 1.00 85.25 86 ALA A CA 1
ATOM 651 C C . ALA A 1 86 ? 22.812 -10.866 -13.338 1.00 85.25 86 ALA A C 1
ATOM 653 O O . ALA A 1 86 ? 24.006 -11.167 -13.300 1.00 85.25 86 ALA A O 1
ATOM 654 N N . TYR A 1 87 ? 22.362 -9.655 -12.998 1.00 84.69 87 TYR A N 1
ATOM 655 C CA . TYR A 1 87 ? 23.239 -8.581 -12.537 1.00 84.69 87 TYR A CA 1
ATOM 656 C C . TYR A 1 87 ? 23.965 -8.948 -11.236 1.00 84.69 87 TYR A C 1
ATOM 658 O O . TYR A 1 87 ? 25.160 -8.677 -11.082 1.00 84.69 87 TYR A O 1
ATOM 666 N N . ALA A 1 88 ? 23.258 -9.612 -10.321 1.00 78.88 88 ALA A N 1
ATOM 667 C CA . ALA A 1 88 ? 23.804 -10.040 -9.045 1.00 78.88 88 ALA A CA 1
ATOM 668 C C . ALA A 1 88 ? 24.858 -11.136 -9.169 1.00 78.88 88 ALA A C 1
ATOM 670 O O . ALA A 1 88 ? 25.882 -11.110 -8.479 1.00 78.88 88 ALA A O 1
ATOM 671 N N . ALA A 1 89 ? 24.649 -12.081 -10.086 1.00 79.50 89 ALA A N 1
ATOM 672 C CA . ALA A 1 89 ? 25.590 -13.160 -10.349 1.00 79.50 89 ALA A CA 1
ATOM 673 C C . ALA A 1 89 ? 26.948 -12.649 -10.864 1.00 79.50 89 ALA A C 1
ATOM 675 O O . ALA A 1 89 ? 27.984 -13.243 -10.555 1.00 79.50 89 ALA A O 1
ATOM 676 N N . THR A 1 90 ? 26.967 -11.547 -11.622 1.00 78.81 90 THR A N 1
ATOM 677 C CA . THR A 1 90 ? 28.203 -10.945 -12.148 1.00 78.81 90 THR A CA 1
ATOM 678 C C . THR A 1 90 ? 28.883 -9.995 -11.163 1.00 78.81 90 THR A C 1
ATOM 680 O O . THR A 1 90 ? 30.083 -9.748 -11.286 1.00 78.81 90 THR A O 1
ATOM 683 N N . HIS A 1 91 ? 28.159 -9.527 -10.142 1.00 74.00 91 HIS A N 1
ATOM 684 C CA . HIS A 1 91 ? 28.653 -8.609 -9.112 1.00 74.00 91 HIS A CA 1
ATOM 685 C C . HIS A 1 91 ? 28.463 -9.169 -7.689 1.00 74.00 91 HIS A C 1
ATOM 687 O O . HIS A 1 91 ? 27.881 -8.514 -6.824 1.00 74.00 91 HIS A O 1
ATOM 693 N N . PRO A 1 92 ? 29.009 -10.361 -7.375 1.00 62.97 92 PRO A N 1
ATOM 694 C CA . PRO A 1 92 ? 28.660 -11.103 -6.163 1.00 62.97 92 PRO A CA 1
ATOM 695 C C . PRO A 1 92 ? 29.072 -10.409 -4.859 1.00 62.97 92 PRO A C 1
ATOM 697 O O . PRO A 1 92 ? 28.561 -10.769 -3.811 1.00 62.97 92 PRO A O 1
ATOM 700 N N . ARG A 1 93 ? 29.995 -9.434 -4.893 1.00 55.78 93 ARG A N 1
ATOM 701 C CA . ARG A 1 93 ? 30.413 -8.654 -3.710 1.00 55.78 93 ARG A CA 1
ATOM 702 C C . ARG A 1 93 ? 29.426 -7.542 -3.325 1.00 55.78 93 ARG A C 1
ATOM 704 O O . ARG A 1 93 ? 29.601 -6.948 -2.272 1.00 55.78 93 ARG A O 1
ATOM 711 N N . GLY A 1 94 ? 28.434 -7.266 -4.172 1.00 49.69 94 GLY A N 1
ATOM 712 C CA . GLY A 1 94 ? 27.543 -6.107 -4.083 1.00 49.69 94 GLY A CA 1
ATOM 713 C C . GLY A 1 94 ? 26.195 -6.319 -3.438 1.00 49.69 94 GLY A C 1
ATOM 714 O O . GLY A 1 94 ? 25.511 -5.362 -3.098 1.00 49.69 94 GLY A O 1
ATOM 715 N N . HIS A 1 95 ? 25.840 -7.574 -3.214 1.00 49.91 95 HIS A N 1
ATOM 716 C CA . HIS A 1 95 ? 24.621 -7.918 -2.511 1.00 49.91 95 HIS A CA 1
ATOM 717 C C . HIS A 1 95 ? 24.976 -8.131 -1.058 1.00 49.91 95 HIS A C 1
ATOM 719 O O . HIS A 1 95 ? 25.917 -8.874 -0.753 1.00 49.91 95 HIS A O 1
ATOM 725 N N . ARG A 1 96 ? 24.258 -7.457 -0.158 1.00 45.84 96 ARG A N 1
ATOM 726 C CA . ARG A 1 96 ? 24.467 -7.597 1.282 1.00 45.84 96 ARG A CA 1
ATOM 727 C C . ARG A 1 96 ? 24.407 -9.089 1.621 1.00 45.84 96 ARG A C 1
ATOM 729 O O . ARG A 1 96 ? 23.336 -9.679 1.669 1.00 45.84 96 ARG A O 1
ATOM 736 N N . PHE A 1 97 ? 25.559 -9.708 1.901 1.00 35.31 97 PHE A N 1
ATOM 737 C CA . PHE A 1 97 ? 25.707 -11.109 2.336 1.00 35.31 97 PHE A CA 1
ATOM 738 C C . PHE A 1 97 ? 25.111 -11.373 3.735 1.00 35.31 97 PHE A C 1
ATOM 740 O O . PHE A 1 97 ? 25.552 -12.260 4.470 1.00 35.31 97 PHE A O 1
ATOM 747 N N . TYR A 1 98 ? 24.086 -10.629 4.136 1.00 32.91 98 TYR A N 1
ATOM 748 C CA . TYR A 1 98 ? 23.218 -11.066 5.206 1.00 32.91 98 TYR A CA 1
ATOM 749 C C . TYR A 1 98 ? 22.280 -12.124 4.641 1.00 32.91 98 TYR A C 1
ATOM 751 O O . TYR A 1 98 ? 21.704 -11.977 3.572 1.00 32.91 98 TYR A O 1
ATOM 759 N N . ARG A 1 99 ? 22.100 -13.199 5.405 1.00 33.69 99 ARG A N 1
ATOM 760 C CA . ARG A 1 99 ? 21.236 -14.363 5.140 1.00 33.69 99 ARG A CA 1
ATOM 761 C C . ARG A 1 99 ? 19.745 -14.029 4.875 1.00 33.69 99 ARG A C 1
ATOM 763 O O . ARG A 1 99 ? 18.932 -14.945 4.877 1.00 33.69 99 ARG A O 1
ATOM 770 N N . TRP A 1 100 ? 19.403 -12.747 4.721 1.00 34.84 100 TRP A N 1
ATOM 771 C CA . TRP A 1 100 ? 18.072 -12.152 4.816 1.00 34.84 100 TRP A CA 1
ATOM 772 C C . TRP A 1 100 ? 17.809 -11.002 3.822 1.00 34.84 100 TRP A C 1
ATOM 774 O O . TRP A 1 100 ? 16.725 -10.440 3.891 1.00 34.84 100 TRP A O 1
ATOM 784 N N . HIS A 1 101 ? 18.751 -10.645 2.935 1.00 50.41 101 HIS A N 1
ATOM 785 C CA . HIS A 1 101 ? 18.549 -9.620 1.896 1.00 50.41 101 HIS A CA 1
ATOM 786 C C . HIS A 1 101 ? 18.701 -10.236 0.501 1.00 50.41 101 HIS A C 1
ATOM 788 O O . HIS A 1 101 ? 19.678 -10.938 0.232 1.00 50.41 101 HIS A O 1
ATOM 794 N N . SER A 1 102 ? 17.706 -10.026 -0.363 1.00 68.12 102 SER A N 1
ATOM 795 C CA . SER A 1 102 ? 17.746 -10.442 -1.768 1.00 68.12 102 SER A CA 1
ATOM 796 C C . SER A 1 102 ? 18.234 -9.292 -2.668 1.00 68.12 102 SER A C 1
ATOM 798 O O . SER A 1 102 ? 18.048 -8.130 -2.307 1.00 68.12 102 SER A O 1
ATOM 800 N N . PRO A 1 103 ? 18.795 -9.568 -3.866 1.00 71.06 103 PRO A N 1
ATOM 801 C CA . PRO A 1 103 ? 19.105 -8.524 -4.854 1.00 71.06 103 PRO A CA 1
ATOM 802 C C . PRO A 1 103 ? 17.910 -7.618 -5.178 1.00 71.06 103 PRO A C 1
ATOM 804 O O . PRO A 1 103 ? 18.072 -6.437 -5.483 1.00 71.06 103 PRO A O 1
ATOM 807 N N . LEU A 1 104 ? 16.705 -8.181 -5.082 1.00 76.56 104 LEU A N 1
ATOM 808 C CA . LEU A 1 104 ? 15.442 -7.470 -5.182 1.00 76.56 104 LEU A CA 1
ATOM 809 C C . LEU A 1 104 ? 15.251 -6.469 -4.040 1.00 76.56 104 LEU A C 1
ATOM 811 O O . LEU A 1 104 ? 14.969 -5.306 -4.314 1.00 76.56 104 LEU A O 1
ATOM 815 N N . ASP A 1 105 ? 15.416 -6.886 -2.785 1.00 73.00 105 ASP A N 1
ATOM 816 C CA . ASP A 1 105 ? 15.253 -5.989 -1.636 1.00 73.00 105 ASP A CA 1
ATOM 817 C C . ASP A 1 105 ? 16.252 -4.830 -1.689 1.00 73.00 105 ASP A C 1
ATOM 819 O O . ASP A 1 105 ? 15.847 -3.684 -1.502 1.00 73.00 105 ASP A O 1
ATOM 823 N N . ASP A 1 106 ? 17.512 -5.116 -2.036 1.00 73.06 106 ASP A N 1
ATOM 824 C CA . ASP A 1 106 ? 18.566 -4.106 -2.194 1.00 73.06 106 ASP A CA 1
ATOM 825 C C . ASP A 1 106 ? 18.202 -3.094 -3.300 1.00 73.06 106 ASP A C 1
ATOM 827 O O . ASP A 1 106 ? 18.262 -1.879 -3.097 1.00 73.06 106 ASP A O 1
ATOM 831 N N . ALA A 1 107 ? 17.763 -3.578 -4.470 1.00 76.50 107 ALA A N 1
ATOM 832 C CA . ALA A 1 107 ? 17.366 -2.714 -5.581 1.00 76.50 107 ALA A CA 1
ATOM 833 C C . ALA A 1 107 ? 16.136 -1.864 -5.242 1.00 76.50 107 ALA A C 1
ATOM 835 O O . ALA A 1 107 ? 16.087 -0.680 -5.576 1.00 76.50 107 ALA A O 1
ATOM 836 N N . LEU A 1 108 ? 15.136 -2.441 -4.578 1.00 76.44 108 LEU A N 1
ATOM 837 C CA . LEU A 1 108 ? 13.945 -1.703 -4.188 1.00 76.44 108 LEU A CA 1
ATOM 838 C C . LEU A 1 108 ? 14.262 -0.697 -3.064 1.00 76.44 108 LEU A C 1
ATOM 840 O O . LEU A 1 108 ? 13.735 0.411 -3.085 1.00 76.44 108 LEU A O 1
ATOM 844 N N . GLU A 1 109 ? 15.101 -1.030 -2.080 1.00 74.12 109 GLU A N 1
ATOM 845 C CA . GLU A 1 109 ? 15.561 -0.091 -1.038 1.00 74.12 109 GLU A CA 1
ATOM 846 C C . GLU A 1 109 ? 16.295 1.114 -1.647 1.00 74.12 109 GLU A C 1
ATOM 848 O O . GLU A 1 109 ? 15.970 2.258 -1.319 1.00 74.12 109 GLU A O 1
ATOM 853 N N . ALA A 1 110 ? 17.206 0.869 -2.594 1.00 72.81 110 ALA A N 1
ATOM 854 C CA . ALA A 1 110 ? 17.935 1.920 -3.302 1.00 72.81 110 ALA A CA 1
ATOM 855 C C . ALA A 1 110 ? 17.031 2.762 -4.223 1.00 72.81 110 ALA A C 1
ATOM 857 O O . ALA A 1 110 ? 17.206 3.980 -4.325 1.00 72.81 110 ALA A O 1
ATOM 858 N N . TYR A 1 111 ? 16.040 2.133 -4.866 1.00 75.94 111 TYR A N 1
ATOM 859 C CA . TYR A 1 111 ? 15.160 2.760 -5.857 1.00 75.94 111 TYR A CA 1
ATOM 860 C C . TYR A 1 111 ? 13.675 2.510 -5.546 1.00 75.94 111 TYR A C 1
ATOM 862 O O . TYR A 1 111 ? 13.035 1.639 -6.149 1.00 75.94 111 TYR A O 1
ATOM 870 N N . PRO A 1 112 ? 13.064 3.290 -4.631 1.00 72.19 112 PRO A N 1
ATOM 871 C CA . PRO A 1 112 ? 11.683 3.061 -4.209 1.00 72.19 112 PRO A CA 1
ATOM 872 C C . PRO A 1 112 ? 10.634 3.140 -5.324 1.00 72.19 112 PRO A C 1
ATOM 874 O O . PRO A 1 112 ? 9.604 2.475 -5.248 1.00 72.19 112 PRO A O 1
ATOM 877 N N . ASN A 1 113 ? 10.897 3.901 -6.382 1.00 72.62 113 ASN A N 1
ATOM 878 C CA . ASN A 1 113 ? 10.068 3.992 -7.585 1.00 72.62 113 ASN A CA 1
ATOM 879 C C . ASN A 1 113 ? 9.973 2.692 -8.389 1.00 72.62 113 ASN A C 1
ATOM 881 O O . ASN A 1 113 ? 8.967 2.489 -9.069 1.00 72.62 113 ASN A O 1
ATOM 885 N N . LEU A 1 114 ? 10.953 1.784 -8.297 1.00 78.12 114 LEU A N 1
ATOM 886 C CA . LEU A 1 114 ? 10.825 0.456 -8.901 1.00 78.12 114 LEU A CA 1
ATOM 887 C C . LEU A 1 114 ? 9.580 -0.266 -8.378 1.00 78.12 114 LEU A C 1
ATOM 889 O O . LEU A 1 114 ? 8.941 -0.995 -9.133 1.00 78.12 114 LEU A O 1
ATOM 893 N N . ARG A 1 115 ? 9.157 0.011 -7.134 1.00 81.38 115 ARG A N 1
ATOM 894 C CA . ARG A 1 115 ? 7.924 -0.553 -6.566 1.00 81.38 115 ARG A CA 1
ATOM 895 C C . ARG A 1 115 ? 6.661 -0.132 -7.325 1.00 81.38 115 ARG A C 1
ATOM 897 O O . ARG A 1 115 ? 5.695 -0.893 -7.315 1.00 81.38 115 ARG A O 1
ATOM 904 N N . VAL A 1 116 ? 6.655 1.010 -8.021 1.00 83.00 116 VAL A N 1
ATOM 905 C CA . VAL A 1 116 ? 5.532 1.416 -8.888 1.00 83.00 116 VAL A CA 1
ATOM 906 C C . VAL A 1 116 ? 5.409 0.443 -10.059 1.00 83.00 116 VAL A C 1
ATOM 908 O O . VAL A 1 116 ? 4.373 -0.202 -10.211 1.00 83.00 116 VAL A O 1
ATOM 911 N N . ALA A 1 117 ? 6.483 0.256 -10.831 1.00 85.38 117 ALA A N 1
ATOM 912 C CA . ALA A 1 117 ? 6.493 -0.664 -11.970 1.00 85.38 117 ALA A CA 1
ATOM 913 C C . ALA A 1 117 ? 6.297 -2.130 -11.548 1.00 85.38 117 ALA A C 1
ATOM 915 O O . ALA A 1 117 ? 5.581 -2.867 -12.222 1.00 85.38 117 ALA A O 1
ATOM 916 N N . VAL A 1 118 ? 6.851 -2.536 -10.400 1.00 88.31 118 VAL A N 1
ATOM 917 C CA . VAL A 1 118 ? 6.605 -3.859 -9.807 1.00 88.31 118 VAL A CA 1
ATOM 918 C C . VAL A 1 118 ? 5.126 -4.050 -9.479 1.00 88.31 118 VAL A C 1
ATOM 920 O O . VAL A 1 118 ? 4.552 -5.075 -9.840 1.00 88.31 118 VAL A O 1
ATOM 923 N N . THR A 1 119 ? 4.477 -3.066 -8.851 1.00 89.69 119 THR A N 1
ATOM 924 C CA . THR A 1 119 ? 3.042 -3.146 -8.536 1.00 89.69 119 THR A CA 1
ATOM 925 C C . THR A 1 119 ? 2.213 -3.307 -9.812 1.00 89.69 119 THR A C 1
ATOM 927 O O . THR A 1 119 ? 1.343 -4.175 -9.873 1.00 89.69 119 THR A O 1
ATOM 930 N N . GLU A 1 120 ? 2.510 -2.528 -10.856 1.00 89.56 120 GLU A N 1
ATOM 931 C CA . GLU A 1 120 ? 1.844 -2.638 -12.162 1.00 89.56 120 GLU A CA 1
ATOM 932 C C . GLU A 1 120 ? 2.061 -4.014 -12.808 1.00 89.56 120 GLU A C 1
ATOM 934 O O . GLU A 1 120 ? 1.106 -4.636 -13.274 1.00 89.56 120 GLU A O 1
ATOM 939 N N . ALA A 1 121 ? 3.297 -4.521 -12.799 1.00 90.88 121 ALA A N 1
ATOM 940 C CA . ALA A 1 121 ? 3.649 -5.827 -13.348 1.00 90.88 121 ALA A CA 1
ATOM 941 C C . ALA A 1 121 ? 2.925 -6.972 -12.624 1.00 90.88 121 ALA A C 1
ATOM 943 O O . ALA A 1 121 ? 2.364 -7.860 -13.267 1.00 90.88 121 ALA A O 1
ATOM 944 N N . LEU A 1 122 ? 2.886 -6.935 -11.290 1.00 92.50 122 LEU A N 1
ATOM 945 C CA . LEU A 1 122 ? 2.218 -7.950 -10.476 1.00 92.50 122 LEU A CA 1
ATOM 946 C C . LEU A 1 122 ? 0.697 -7.929 -10.678 1.00 92.50 122 LEU A C 1
ATOM 948 O O . LEU A 1 122 ? 0.090 -8.993 -10.801 1.00 92.50 122 LEU A O 1
ATOM 952 N N . ILE A 1 123 ? 0.085 -6.745 -10.788 1.00 93.19 123 ILE A N 1
ATOM 953 C CA . ILE A 1 123 ? -1.336 -6.602 -11.143 1.00 93.19 123 ILE A CA 1
ATOM 954 C C . ILE A 1 123 ? -1.597 -7.168 -12.541 1.00 93.19 123 ILE A C 1
ATOM 956 O O . ILE A 1 123 ? -2.511 -7.974 -12.717 1.00 93.19 123 ILE A O 1
ATOM 960 N N . ALA A 1 124 ? -0.788 -6.788 -13.531 1.00 92.56 124 ALA A N 1
ATOM 961 C CA . ALA A 1 124 ? -0.957 -7.232 -14.912 1.00 92.56 124 ALA A CA 1
ATOM 962 C C . ALA A 1 124 ? -0.762 -8.751 -15.072 1.00 92.56 124 ALA A C 1
ATOM 964 O O . ALA A 1 124 ? -1.408 -9.367 -15.916 1.00 92.56 124 ALA A O 1
ATOM 965 N N . GLY A 1 125 ? 0.088 -9.360 -14.241 1.00 91.19 125 GLY A N 1
ATOM 966 C CA . GLY A 1 125 ? 0.270 -10.809 -14.149 1.00 91.19 125 GLY A CA 1
ATOM 967 C C . GLY A 1 125 ? -0.744 -11.536 -13.255 1.00 91.19 125 GLY A C 1
ATOM 968 O O . GLY A 1 125 ? -0.606 -12.740 -13.053 1.00 91.19 125 GLY A O 1
ATOM 969 N N . GLY A 1 126 ? -1.731 -10.844 -12.672 1.00 91.75 126 GLY A N 1
ATOM 970 C CA . GLY A 1 126 ? -2.730 -11.446 -11.779 1.00 91.75 126 GLY A CA 1
ATOM 971 C C . GLY A 1 126 ? -2.173 -11.947 -10.439 1.00 91.75 126 GLY A C 1
ATOM 972 O O . GLY A 1 126 ? -2.826 -12.729 -9.743 1.00 91.75 126 GLY A O 1
ATOM 973 N N . ARG A 1 127 ? -0.974 -11.504 -10.047 1.00 90.88 127 ARG A N 1
ATOM 974 C CA . ARG A 1 127 ? -0.301 -11.859 -8.788 1.00 90.88 127 ARG A CA 1
ATOM 975 C C . ARG A 1 127 ? -0.765 -10.949 -7.650 1.00 90.88 127 ARG A C 1
ATOM 977 O O . ARG A 1 127 ? 0.001 -10.171 -7.089 1.00 90.88 127 ARG A O 1
ATOM 984 N N . TRP A 1 128 ? -2.049 -11.037 -7.306 1.00 91.12 128 TRP A N 1
ATOM 985 C CA . TRP A 1 128 ? -2.722 -10.082 -6.412 1.00 91.12 128 TRP A CA 1
ATOM 986 C C . TRP A 1 128 ? -2.133 -9.988 -5.001 1.00 91.12 128 TRP A C 1
ATOM 988 O O . TRP A 1 128 ? -2.056 -8.892 -4.452 1.00 91.12 128 TRP A O 1
ATOM 998 N N . SER A 1 129 ? -1.708 -11.111 -4.410 1.00 88.12 129 SER A N 1
ATOM 999 C CA . SER A 1 129 ? -1.108 -11.099 -3.066 1.00 88.12 129 SER A CA 1
ATOM 1000 C C . SER A 1 129 ? 0.260 -10.417 -3.061 1.00 88.12 129 SER A C 1
ATOM 1002 O O . SER A 1 129 ? 0.570 -9.664 -2.143 1.00 88.12 129 SER A O 1
ATOM 1004 N N . ASP A 1 130 ? 1.054 -10.633 -4.107 1.00 87.38 130 ASP A N 1
ATOM 1005 C CA . ASP A 1 130 ? 2.364 -9.998 -4.242 1.00 87.38 130 ASP A CA 1
ATOM 1006 C C . ASP A 1 130 ? 2.201 -8.506 -4.553 1.00 87.38 130 ASP A C 1
ATOM 1008 O O . ASP A 1 130 ? 2.898 -7.673 -3.983 1.00 87.38 130 ASP A O 1
ATOM 1012 N N . ALA A 1 131 ? 1.219 -8.146 -5.389 1.00 90.56 131 ALA A N 1
ATOM 1013 C CA . ALA A 1 131 ? 0.864 -6.752 -5.646 1.00 90.56 131 ALA A CA 1
ATOM 1014 C C . ALA A 1 131 ? 0.423 -6.028 -4.361 1.00 90.56 131 ALA A C 1
ATOM 1016 O O . ALA A 1 131 ? 0.792 -4.875 -4.143 1.00 90.56 131 ALA A O 1
ATOM 1017 N N . ALA A 1 132 ? -0.337 -6.705 -3.491 1.00 89.19 132 ALA A N 1
ATOM 1018 C CA . ALA A 1 132 ? -0.723 -6.176 -2.185 1.00 89.19 132 ALA A CA 1
ATOM 1019 C C . ALA A 1 132 ? 0.496 -5.892 -1.299 1.00 89.19 132 ALA A C 1
ATOM 1021 O O . ALA A 1 132 ? 0.549 -4.851 -0.645 1.00 89.19 132 ALA A O 1
ATOM 1022 N N . HIS A 1 133 ? 1.476 -6.797 -1.294 1.00 85.19 133 HIS A N 1
ATOM 1023 C CA . HIS A 1 133 ? 2.716 -6.614 -0.549 1.00 85.19 133 HIS A CA 1
ATOM 1024 C C . HIS A 1 133 ? 3.556 -5.456 -1.106 1.00 85.19 133 HIS A C 1
ATOM 1026 O O . HIS A 1 133 ? 3.953 -4.581 -0.340 1.00 85.19 133 HIS A O 1
ATOM 1032 N N . ALA A 1 134 ? 3.742 -5.395 -2.428 1.00 85.12 134 ALA A N 1
ATOM 1033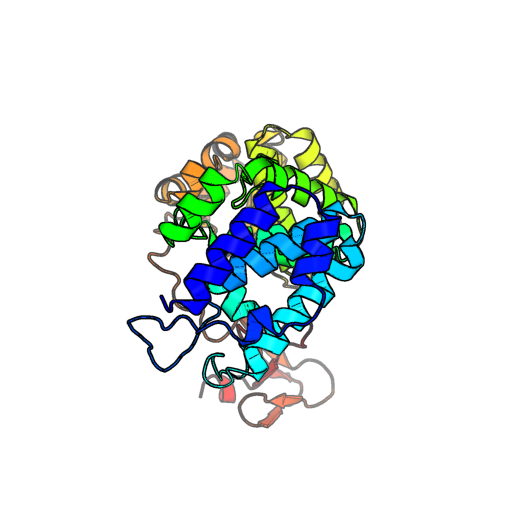 C CA . ALA A 1 134 ? 4.504 -4.334 -3.085 1.00 85.12 134 ALA A CA 1
ATOM 1034 C C . ALA A 1 134 ? 3.901 -2.939 -2.840 1.00 85.12 134 ALA A C 1
ATOM 1036 O O . ALA A 1 134 ? 4.629 -1.994 -2.526 1.00 85.12 134 ALA A O 1
ATOM 1037 N N . LEU A 1 135 ? 2.570 -2.817 -2.922 1.00 86.31 135 LEU A N 1
ATOM 1038 C CA . LEU A 1 135 ? 1.864 -1.563 -2.655 1.00 86.31 135 LEU A CA 1
ATOM 1039 C C . LEU A 1 135 ? 1.952 -1.153 -1.175 1.00 86.31 135 LEU A C 1
ATOM 1041 O O . LEU A 1 135 ? 2.147 0.024 -0.877 1.00 86.31 135 LEU A O 1
ATOM 1045 N N . ASN A 1 136 ? 1.840 -2.114 -0.253 1.00 82.19 136 ASN A N 1
ATOM 1046 C CA . ASN A 1 136 ? 2.019 -1.875 1.179 1.00 82.19 136 ASN A CA 1
ATOM 1047 C C . ASN A 1 136 ? 3.434 -1.377 1.515 1.00 82.19 136 ASN A C 1
ATOM 1049 O O . ASN A 1 136 ? 3.613 -0.480 2.331 1.00 82.19 136 ASN A O 1
ATOM 1053 N N . ASP A 1 137 ? 4.466 -1.955 0.914 1.00 76.81 137 ASP A N 1
ATOM 1054 C CA . ASP A 1 137 ? 5.838 -1.560 1.237 1.00 76.81 137 ASP A CA 1
ATOM 1055 C C . ASP A 1 137 ? 6.139 -0.145 0.734 1.00 76.81 137 ASP A C 1
ATOM 1057 O O . ASP A 1 137 ? 6.822 0.639 1.398 1.00 76.81 137 ASP A O 1
ATOM 1061 N N . LEU A 1 138 ? 5.551 0.208 -0.407 1.00 74.44 138 LEU A N 1
ATOM 1062 C CA . LEU A 1 138 ? 5.629 1.532 -1.002 1.00 74.44 138 LEU A CA 1
ATOM 1063 C C . LEU A 1 138 ? 4.952 2.609 -0.125 1.00 74.44 138 LEU A C 1
ATOM 1065 O O . LEU A 1 138 ? 5.507 3.697 0.001 1.00 74.44 138 LEU A O 1
ATOM 1069 N N . SER A 1 139 ? 3.847 2.310 0.573 1.00 64.88 139 SER A N 1
ATOM 1070 C CA . SER A 1 139 ? 3.211 3.255 1.515 1.00 64.88 139 SER A CA 1
ATOM 1071 C C . SER A 1 139 ? 4.023 3.489 2.799 1.00 64.88 139 SER A C 1
ATOM 1073 O O . SER A 1 139 ? 4.029 4.598 3.340 1.00 64.88 139 SER A O 1
ATOM 1075 N N . HIS A 1 140 ? 4.741 2.470 3.286 1.00 59.84 140 HIS A N 1
ATOM 1076 C CA . HIS A 1 140 ? 5.521 2.545 4.527 1.00 59.84 140 HIS A CA 1
ATOM 1077 C C . HIS A 1 140 ? 6.867 3.261 4.347 1.00 59.84 140 HIS A C 1
ATOM 1079 O O . HIS A 1 140 ? 7.382 3.851 5.300 1.00 59.84 140 HIS A O 1
ATOM 1085 N N . GLN A 1 141 ? 7.439 3.224 3.141 1.00 50.88 141 GLN A N 1
ATOM 1086 C CA . GLN A 1 141 ? 8.753 3.804 2.854 1.00 50.88 141 GLN A CA 1
ATOM 1087 C C . GLN A 1 141 ? 8.712 5.270 2.406 1.00 50.88 141 GLN A C 1
ATOM 1089 O O . GLN A 1 141 ? 9.743 5.928 2.443 1.00 50.88 141 GLN A O 1
ATOM 1094 N N . THR A 1 142 ? 7.561 5.843 2.048 1.00 47.91 142 THR A N 1
ATOM 1095 C CA . THR A 1 142 ? 7.491 7.259 1.627 1.00 47.91 142 THR A CA 1
ATOM 1096 C C . THR A 1 142 ? 7.115 8.245 2.727 1.00 47.91 142 THR A C 1
ATOM 1098 O O . THR A 1 142 ? 7.233 9.448 2.522 1.00 47.91 142 THR A O 1
ATOM 1101 N N . ALA A 1 143 ? 6.710 7.775 3.909 1.00 39.78 143 ALA A N 1
ATOM 1102 C CA . ALA A 1 143 ? 6.451 8.645 5.061 1.00 39.78 143 ALA A CA 1
ATOM 1103 C C . ALA A 1 143 ? 7.722 9.281 5.689 1.00 39.78 143 ALA A C 1
ATOM 1105 O O . ALA A 1 143 ? 7.619 10.403 6.181 1.00 39.78 143 ALA A O 1
ATOM 1106 N N . PRO A 1 144 ? 8.915 8.641 5.687 1.00 33.28 144 PRO A N 1
ATOM 1107 C CA . PRO A 1 144 ? 10.138 9.247 6.239 1.00 33.28 144 PRO A CA 1
ATOM 1108 C C . PRO A 1 144 ? 11.053 9.907 5.195 1.00 33.28 144 PRO A C 1
ATOM 1110 O O . PRO A 1 144 ? 11.898 10.724 5.554 1.00 33.28 144 PRO A O 1
ATOM 1113 N N . TYR A 1 145 ? 10.918 9.558 3.914 1.00 30.20 145 TYR A N 1
ATOM 1114 C CA . TYR A 1 145 ? 11.818 10.007 2.853 1.00 30.20 145 TYR A CA 1
ATOM 1115 C C . TYR A 1 145 ? 11.045 10.916 1.905 1.00 30.20 145 TYR A C 1
ATOM 1117 O O . TYR A 1 145 ? 10.543 10.465 0.876 1.00 30.20 145 TYR A O 1
ATOM 1125 N N . GLY A 1 146 ? 10.917 12.193 2.289 1.00 33.25 146 GLY A N 1
ATOM 1126 C CA . GLY A 1 146 ? 10.366 13.241 1.429 1.00 33.25 146 GLY A CA 1
ATOM 1127 C C . GLY A 1 146 ? 10.900 13.072 0.012 1.00 33.25 146 GLY A C 1
ATOM 1128 O O . GLY A 1 146 ? 12.111 12.929 -0.147 1.00 33.25 146 GLY A O 1
ATOM 1129 N N . GLY A 1 147 ? 9.972 12.981 -0.950 1.00 39.31 147 GLY A N 1
ATOM 1130 C CA . GLY A 1 147 ? 10.179 12.482 -2.310 1.00 39.31 147 GLY A CA 1
ATOM 1131 C C . GLY A 1 147 ? 11.606 12.651 -2.809 1.00 39.31 147 GLY A C 1
ATOM 1132 O O . GLY A 1 147 ? 11.968 13.705 -3.326 1.00 39.31 147 GLY A O 1
ATOM 1133 N N . LYS A 1 148 ? 12.430 11.612 -2.635 1.00 40.88 148 LYS A N 1
ATOM 1134 C CA . LYS A 1 148 ? 13.692 11.539 -3.359 1.00 40.88 148 LYS A CA 1
ATOM 1135 C C . LYS A 1 148 ? 13.303 11.352 -4.816 1.00 40.88 148 LYS A C 1
ATOM 1137 O O . LYS A 1 148 ? 12.639 10.369 -5.142 1.00 40.88 148 LYS A O 1
ATOM 1142 N N . ASP A 1 149 ? 13.684 12.304 -5.662 1.00 49.00 149 ASP A N 1
ATOM 1143 C CA . ASP A 1 149 ? 13.600 12.150 -7.110 1.00 49.00 149 ASP A CA 1
ATOM 1144 C C . ASP A 1 149 ? 14.336 10.856 -7.469 1.00 49.00 149 ASP A C 1
ATOM 1146 O O . ASP A 1 149 ? 15.550 10.729 -7.306 1.00 49.00 149 ASP A O 1
ATOM 1150 N N . ALA A 1 150 ? 13.573 9.838 -7.851 1.00 51.50 150 ALA A N 1
ATOM 1151 C CA . ALA A 1 150 ? 13.993 8.446 -7.718 1.00 51.50 150 ALA A CA 1
ATOM 1152 C C . ALA A 1 150 ? 14.973 7.973 -8.812 1.00 51.50 150 ALA A C 1
ATOM 1154 O O . ALA A 1 150 ? 15.313 6.798 -8.915 1.00 51.50 150 ALA A O 1
ATOM 1155 N N . PHE A 1 151 ? 15.464 8.922 -9.605 1.00 53.56 151 PHE A N 1
ATOM 1156 C CA . PHE A 1 151 ? 16.512 8.754 -10.600 1.00 53.56 151 PHE A CA 1
ATOM 1157 C C . PHE A 1 151 ? 17.489 9.936 -10.564 1.00 53.56 151 PHE A C 1
ATOM 1159 O O . PHE A 1 151 ? 17.928 10.365 -11.626 1.00 53.56 151 PHE A O 1
ATOM 1166 N N . ALA A 1 152 ? 17.798 10.488 -9.378 1.00 50.09 152 ALA A N 1
ATOM 1167 C CA . ALA A 1 152 ? 18.594 11.709 -9.143 1.00 50.09 152 ALA A CA 1
ATOM 1168 C C . ALA A 1 152 ? 20.070 11.672 -9.618 1.00 50.09 152 ALA A C 1
ATOM 1170 O O . ALA A 1 152 ? 20.973 12.196 -8.970 1.00 50.09 152 ALA A O 1
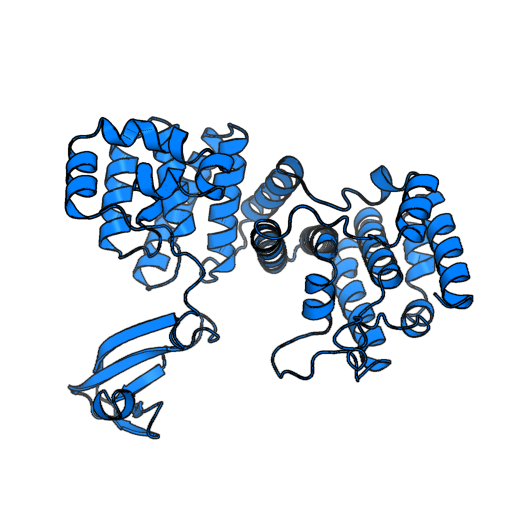ATOM 1171 N N . VAL A 1 153 ? 20.333 11.092 -10.784 1.00 57.69 153 VAL A N 1
ATOM 1172 C CA . VAL A 1 153 ? 21.491 11.371 -11.619 1.00 57.69 153 VAL A CA 1
ATOM 1173 C C . VAL A 1 153 ? 21.081 12.495 -12.580 1.00 57.69 153 VAL A C 1
ATOM 1175 O O . VAL A 1 153 ? 20.226 12.266 -13.436 1.00 57.69 153 VAL A O 1
ATOM 1178 N N . PRO A 1 154 ? 21.677 13.699 -12.498 1.00 60.44 154 PRO A N 1
ATOM 1179 C CA . PRO A 1 154 ? 21.305 14.840 -13.343 1.00 60.44 154 PRO A CA 1
ATOM 1180 C C . PRO A 1 154 ? 21.271 14.519 -14.845 1.00 60.44 154 PRO A C 1
ATOM 1182 O O . PRO A 1 154 ? 20.323 14.875 -15.535 1.00 60.44 154 PRO A O 1
ATOM 1185 N N . ALA A 1 155 ? 22.243 13.739 -15.330 1.00 58.47 155 ALA A N 1
ATOM 1186 C CA . ALA A 1 155 ? 22.303 13.304 -16.727 1.00 58.47 155 ALA A CA 1
ATOM 1187 C C . ALA A 1 155 ? 21.119 12.407 -17.147 1.00 58.47 155 ALA A C 1
ATOM 1189 O O . ALA A 1 155 ? 20.743 12.380 -18.316 1.00 58.47 155 ALA A O 1
ATOM 1190 N N . LEU A 1 156 ? 20.531 11.668 -16.203 1.00 62.00 156 LEU A N 1
ATOM 1191 C CA . LEU A 1 156 ? 19.387 10.791 -16.440 1.00 62.00 156 LEU A CA 1
ATOM 1192 C C . LEU A 1 156 ? 18.066 11.560 -16.391 1.00 62.00 156 LEU A C 1
ATOM 1194 O O . LEU A 1 156 ? 17.191 11.327 -17.221 1.00 62.00 156 LEU A O 1
ATOM 1198 N N . ALA A 1 157 ? 17.950 12.513 -15.465 1.00 64.75 157 ALA A N 1
ATOM 1199 C CA . ALA A 1 157 ? 16.822 13.435 -15.404 1.00 64.75 157 ALA A CA 1
ATOM 1200 C C . ALA A 1 157 ? 16.728 14.289 -16.682 1.00 64.75 157 ALA A C 1
ATOM 1202 O O . ALA A 1 157 ? 15.648 14.420 -17.254 1.00 64.75 157 ALA A O 1
ATOM 1203 N N . GLU A 1 158 ? 17.860 14.795 -17.183 1.00 64.38 158 GLU A N 1
ATOM 1204 C CA . GLU A 1 158 ? 17.929 15.515 -18.460 1.00 64.38 158 GLU A CA 1
ATOM 1205 C C . GLU A 1 158 ? 17.530 14.629 -19.648 1.00 64.38 158 GLU A C 1
ATOM 1207 O O . GLU A 1 158 ? 16.765 15.065 -20.506 1.00 64.38 158 GLU A O 1
ATOM 1212 N N . ALA A 1 159 ? 17.991 13.375 -19.687 1.00 62.75 159 ALA A N 1
ATOM 1213 C CA . ALA A 1 159 ? 17.647 12.426 -20.745 1.00 62.75 159 ALA A CA 1
ATOM 1214 C C . ALA A 1 159 ? 16.152 12.055 -20.752 1.00 62.75 159 ALA A C 1
ATOM 1216 O O . ALA A 1 159 ? 15.525 12.025 -21.811 1.00 62.75 159 ALA A O 1
ATOM 1217 N N . LEU A 1 160 ? 15.568 11.814 -19.575 1.00 66.62 160 LEU A N 1
ATOM 1218 C CA . LEU A 1 160 ? 14.142 11.518 -19.414 1.00 66.62 160 LEU A CA 1
ATOM 1219 C C . LEU A 1 160 ? 13.255 12.716 -19.764 1.00 66.62 160 LEU A C 1
ATOM 1221 O O . LEU A 1 160 ? 12.228 12.546 -20.424 1.00 66.62 160 LEU A O 1
ATOM 1225 N N . ALA A 1 161 ? 13.667 13.921 -19.361 1.00 67.69 161 ALA A N 1
ATOM 1226 C CA . ALA A 1 161 ? 12.978 15.159 -19.703 1.00 67.69 161 ALA A CA 1
ATOM 1227 C C . ALA A 1 161 ? 13.057 15.454 -21.210 1.00 67.69 161 ALA A C 1
ATOM 1229 O O . ALA A 1 161 ? 12.056 15.832 -21.813 1.00 67.69 161 ALA A O 1
ATOM 1230 N N . ALA A 1 162 ? 14.216 15.231 -21.838 1.00 61.47 162 ALA A N 1
ATOM 1231 C CA . ALA A 1 162 ? 14.405 15.428 -23.275 1.00 61.47 162 ALA A CA 1
ATOM 1232 C C . ALA A 1 162 ? 13.607 14.431 -24.133 1.00 61.47 162 ALA A C 1
ATOM 1234 O O . ALA A 1 162 ? 13.175 14.783 -25.229 1.00 61.47 162 ALA A O 1
ATOM 1235 N N . ALA A 1 163 ? 13.392 13.207 -23.642 1.00 60.44 163 ALA A N 1
ATOM 1236 C CA . ALA A 1 163 ? 12.573 12.197 -24.314 1.00 60.44 163 ALA A CA 1
ATOM 1237 C C . ALA A 1 163 ? 11.055 12.425 -24.142 1.00 60.44 163 ALA A C 1
ATOM 1239 O O . ALA A 1 163 ? 10.254 11.751 -24.798 1.00 60.44 163 ALA A O 1
ATOM 1240 N N . ASP A 1 164 ? 10.647 13.343 -23.251 1.00 65.00 164 ASP A N 1
ATOM 1241 C CA . ASP A 1 164 ? 9.252 13.521 -22.817 1.00 65.00 164 ASP A CA 1
ATOM 1242 C C . ASP A 1 164 ? 8.599 12.153 -22.500 1.00 65.00 164 ASP A C 1
ATOM 1244 O O . ASP A 1 164 ? 7.476 11.819 -22.876 1.00 65.00 164 ASP A O 1
ATOM 1248 N N . ALA A 1 165 ? 9.386 11.291 -21.849 1.00 63.03 165 ALA A N 1
ATOM 1249 C CA . ALA A 1 165 ? 9.043 9.893 -21.612 1.00 63.03 165 ALA A CA 1
ATOM 1250 C C . ALA A 1 165 ? 8.036 9.714 -20.462 1.00 63.03 165 ALA A C 1
ATOM 1252 O O . ALA A 1 165 ? 7.605 8.590 -20.211 1.00 63.03 165 ALA A O 1
ATOM 1253 N N . GLY A 1 166 ? 7.651 10.793 -19.768 1.00 62.81 166 GLY A N 1
ATOM 1254 C CA . GLY A 1 166 ? 6.797 10.755 -18.574 1.00 62.81 166 GLY A CA 1
ATOM 1255 C C . GLY A 1 166 ? 5.422 10.130 -18.826 1.00 62.81 166 GLY A C 1
ATOM 1256 O O . GLY A 1 166 ? 4.995 9.251 -18.080 1.00 62.81 166 GLY A O 1
ATOM 1257 N N . ASP A 1 167 ? 4.766 10.485 -19.931 1.00 65.25 167 ASP A N 1
ATOM 1258 C CA . ASP A 1 167 ? 3.449 9.928 -20.280 1.00 65.25 167 ASP A CA 1
ATOM 1259 C C . ASP A 1 167 ? 3.532 8.441 -20.684 1.00 65.25 167 ASP A C 1
ATOM 1261 O O . ASP A 1 167 ? 2.621 7.633 -20.452 1.00 65.25 167 ASP A O 1
ATOM 1265 N N . TRP A 1 168 ? 4.657 8.058 -21.292 1.00 71.25 168 TRP A N 1
ATOM 1266 C CA . TRP A 1 168 ? 4.938 6.702 -21.760 1.00 71.25 168 TRP A CA 1
ATOM 1267 C C . TRP A 1 168 ? 5.341 5.755 -20.620 1.00 71.25 168 TRP A C 1
ATOM 1269 O O . TRP A 1 168 ? 4.866 4.626 -20.551 1.00 71.25 168 TRP A O 1
ATOM 1279 N N . LEU A 1 169 ? 6.191 6.191 -19.703 1.00 68.69 169 LEU A N 1
ATOM 1280 C CA . LEU A 1 169 ? 6.663 5.355 -18.603 1.00 68.69 169 LEU A CA 1
ATOM 1281 C C . LEU A 1 169 ? 5.612 5.194 -17.497 1.00 68.69 169 LEU A C 1
ATOM 1283 O O . LEU A 1 169 ? 5.727 4.313 -16.647 1.00 68.69 169 LEU A O 1
ATOM 1287 N N . GLY A 1 170 ? 4.543 5.991 -17.544 1.00 67.75 170 GLY A N 1
ATOM 1288 C CA . GLY A 1 170 ? 3.643 6.122 -16.412 1.00 67.75 170 GLY A CA 1
ATOM 1289 C C . GLY A 1 170 ? 4.327 6.894 -15.282 1.00 67.75 170 GLY A C 1
ATOM 1290 O O . GLY A 1 170 ? 5.413 7.449 -15.463 1.00 67.75 170 GLY A O 1
ATOM 1291 N N . PRO A 1 171 ? 3.691 6.976 -14.108 1.00 64.00 171 PRO A N 1
ATOM 1292 C CA . PRO A 1 171 ? 4.225 7.797 -13.041 1.00 64.00 171 PRO A CA 1
ATOM 1293 C C . PRO A 1 171 ? 5.534 7.169 -12.526 1.00 64.00 171 PRO A C 1
ATOM 1295 O O . PRO A 1 171 ? 5.585 6.002 -12.147 1.00 64.00 171 PRO A O 1
ATOM 1298 N N . THR A 1 172 ? 6.621 7.943 -12.562 1.00 62.06 172 THR A N 1
ATOM 1299 C CA . THR A 1 172 ? 7.931 7.570 -11.990 1.00 62.06 172 THR A CA 1
ATOM 1300 C C . THR A 1 172 ? 7.983 7.780 -10.474 1.00 62.06 172 THR A C 1
ATOM 1302 O O . THR A 1 172 ? 8.925 7.349 -9.813 1.00 62.06 172 THR A O 1
ATOM 1305 N N . GLY A 1 173 ? 6.952 8.427 -9.929 1.00 64.19 173 GLY A N 1
ATOM 1306 C CA . GLY A 1 173 ? 6.562 8.399 -8.525 1.00 64.19 173 GLY A CA 1
ATOM 1307 C C . GLY A 1 173 ? 5.138 7.862 -8.400 1.00 64.19 173 GLY A C 1
ATOM 1308 O O . GLY A 1 173 ? 4.612 7.247 -9.320 1.00 64.19 173 GLY A O 1
ATOM 1309 N N . PHE A 1 174 ? 4.482 8.109 -7.278 1.00 71.75 174 PHE A N 1
ATOM 1310 C CA . PHE A 1 174 ? 3.066 7.802 -7.124 1.00 71.75 174 PHE A CA 1
ATOM 1311 C C . PHE A 1 174 ? 2.393 8.882 -6.289 1.00 71.75 174 PHE A C 1
ATOM 1313 O O . PHE A 1 174 ? 3.009 9.479 -5.407 1.00 71.75 174 PHE A O 1
ATOM 1320 N N . ASP A 1 175 ? 1.120 9.122 -6.572 1.00 75.25 175 ASP A N 1
ATOM 1321 C CA . ASP A 1 175 ? 0.275 10.026 -5.806 1.00 75.25 175 ASP A CA 1
ATOM 1322 C C . ASP A 1 175 ? -0.916 9.268 -5.199 1.00 75.25 175 ASP A C 1
ATOM 1324 O O . ASP A 1 175 ? -1.096 8.057 -5.371 1.00 75.25 175 ASP A O 1
ATOM 1328 N N . GLU A 1 176 ? -1.759 9.993 -4.468 1.00 77.38 176 GLU A N 1
ATOM 1329 C CA . GLU A 1 176 ? -2.965 9.427 -3.863 1.00 77.38 176 GLU A CA 1
ATOM 1330 C C . GLU A 1 176 ? -3.969 8.896 -4.891 1.00 77.38 176 GLU A C 1
ATOM 1332 O O . GLU A 1 176 ? -4.726 7.976 -4.579 1.00 77.38 176 GLU A O 1
ATOM 1337 N N . ALA A 1 177 ? -4.010 9.456 -6.104 1.00 82.44 177 ALA A N 1
ATOM 1338 C CA . ALA A 1 177 ? -4.918 8.994 -7.147 1.00 82.44 177 ALA A CA 1
ATOM 1339 C C . ALA A 1 177 ? -4.470 7.634 -7.695 1.00 82.44 177 ALA A C 1
ATOM 1341 O O . ALA A 1 177 ? -5.293 6.722 -7.821 1.00 82.44 177 ALA A O 1
ATOM 1342 N N . TRP A 1 178 ? -3.171 7.469 -7.944 1.00 84.50 178 TRP A N 1
ATOM 1343 C CA . TRP A 1 178 ? -2.572 6.201 -8.341 1.00 84.50 178 TRP A CA 1
ATOM 1344 C C . TRP A 1 178 ? -2.738 5.144 -7.244 1.00 84.50 178 TRP A C 1
ATOM 1346 O O . TRP A 1 178 ? -3.266 4.061 -7.511 1.00 84.50 178 TRP A O 1
ATOM 1356 N N . ALA A 1 179 ? -2.389 5.475 -5.995 1.00 84.00 179 ALA A N 1
ATOM 1357 C CA . ALA A 1 179 ? -2.513 4.554 -4.864 1.00 84.00 179 ALA A CA 1
ATOM 1358 C C . ALA A 1 179 ? -3.969 4.105 -4.653 1.00 84.00 179 ALA A C 1
ATOM 1360 O O . ALA A 1 179 ? -4.234 2.923 -4.422 1.00 84.00 179 ALA A O 1
ATOM 1361 N N . PHE A 1 180 ? -4.933 5.022 -4.798 1.00 87.56 180 PHE A N 1
ATOM 1362 C CA . PHE A 1 180 ? -6.355 4.693 -4.743 1.00 87.56 180 PHE A CA 1
ATOM 1363 C C . PHE A 1 180 ? -6.772 3.731 -5.856 1.00 87.56 180 PHE A C 1
ATOM 1365 O O . PHE A 1 180 ? -7.441 2.733 -5.581 1.00 87.56 180 PHE A O 1
ATOM 1372 N N . ALA A 1 181 ? -6.383 4.009 -7.103 1.00 90.56 181 ALA A N 1
ATOM 1373 C CA . ALA A 1 181 ? -6.753 3.188 -8.251 1.00 90.56 181 ALA A CA 1
ATOM 1374 C C . ALA A 1 181 ? -6.189 1.763 -8.136 1.00 90.56 181 ALA A C 1
ATOM 1376 O O . ALA A 1 181 ? -6.914 0.792 -8.363 1.00 90.56 181 ALA A O 1
ATOM 1377 N N . ARG A 1 182 ? -4.918 1.620 -7.736 1.00 91.25 182 ARG A N 1
ATOM 1378 C CA . ARG A 1 182 ? -4.274 0.306 -7.569 1.00 91.25 182 ARG A CA 1
ATOM 1379 C C . ARG A 1 182 ? -4.771 -0.440 -6.343 1.00 91.25 182 ARG A C 1
ATOM 1381 O O . ARG A 1 182 ? -5.110 -1.615 -6.464 1.00 91.25 182 ARG A O 1
ATOM 1388 N N . GLY A 1 183 ? -4.932 0.245 -5.211 1.00 92.00 183 GLY A N 1
ATOM 1389 C CA . GLY A 1 183 ? -5.565 -0.330 -4.025 1.00 92.00 183 GLY A CA 1
ATOM 1390 C C . GLY A 1 183 ? -6.970 -0.853 -4.331 1.00 92.00 183 GLY A C 1
ATOM 1391 O O . GLY A 1 183 ? -7.279 -1.996 -4.009 1.00 92.00 183 GLY A O 1
ATOM 1392 N N . SER A 1 184 ? -7.785 -0.074 -5.053 1.00 92.94 184 SER A N 1
ATOM 1393 C CA . SER A 1 184 ? -9.134 -0.488 -5.464 1.00 92.94 184 SER A CA 1
ATOM 1394 C C . SER A 1 184 ? -9.110 -1.736 -6.347 1.00 92.94 184 SER A C 1
ATOM 1396 O O . SER A 1 184 ? -9.895 -2.653 -6.121 1.00 92.94 184 SER A O 1
ATOM 1398 N N . ALA A 1 185 ? -8.203 -1.797 -7.328 1.00 93.81 185 ALA A N 1
ATOM 1399 C CA . ALA A 1 185 ? -8.069 -2.953 -8.214 1.00 93.81 185 ALA A CA 1
ATOM 1400 C C . ALA A 1 185 ? -7.683 -4.228 -7.444 1.00 93.81 185 ALA A C 1
ATOM 1402 O O . ALA A 1 185 ? -8.320 -5.267 -7.612 1.00 93.81 185 ALA A O 1
ATOM 1403 N N . ILE A 1 186 ? -6.687 -4.135 -6.556 1.00 94.12 186 ILE A N 1
ATOM 1404 C CA . ILE A 1 186 ? -6.213 -5.266 -5.747 1.00 94.12 186 ILE A CA 1
ATOM 1405 C C . ILE A 1 186 ? -7.302 -5.736 -4.770 1.00 94.12 186 ILE A C 1
ATOM 1407 O O . ILE A 1 186 ? -7.550 -6.934 -4.644 1.00 94.12 186 ILE A O 1
ATOM 1411 N N . VAL A 1 187 ? -7.994 -4.809 -4.101 1.00 93.00 187 VAL A N 1
ATOM 1412 C CA . VAL A 1 187 ? -9.098 -5.133 -3.181 1.00 93.00 187 VAL A CA 1
ATOM 1413 C C . VAL A 1 187 ? -10.267 -5.783 -3.928 1.00 93.00 187 VAL A C 1
ATOM 1415 O O . VAL A 1 187 ? -10.839 -6.760 -3.438 1.00 93.00 187 VAL A O 1
ATOM 1418 N N . ALA A 1 188 ? -10.604 -5.283 -5.120 1.00 91.69 188 ALA A N 1
ATOM 1419 C CA . ALA A 1 188 ? -11.689 -5.810 -5.945 1.00 91.69 188 ALA A CA 1
ATOM 1420 C C . ALA A 1 188 ? -11.404 -7.214 -6.505 1.00 91.69 188 ALA A C 1
ATOM 1422 O O . ALA A 1 188 ? -12.351 -7.956 -6.762 1.00 91.69 188 ALA A O 1
ATOM 1423 N N . ALA A 1 189 ? -10.133 -7.609 -6.648 1.00 89.06 189 ALA A N 1
ATOM 1424 C CA . ALA A 1 189 ? -9.763 -8.952 -7.099 1.00 89.06 189 ALA A CA 1
ATOM 1425 C C . ALA A 1 189 ? -10.252 -10.062 -6.147 1.00 89.06 189 ALA A C 1
ATOM 1427 O O . ALA A 1 189 ? -10.471 -11.194 -6.575 1.00 89.06 189 ALA A O 1
ATOM 1428 N N . GLY A 1 190 ? -10.447 -9.752 -4.858 1.00 80.81 190 GLY A N 1
ATOM 1429 C CA . GLY A 1 190 ? -11.114 -10.635 -3.893 1.00 80.81 190 GLY A CA 1
ATOM 1430 C C . GLY A 1 190 ? -10.347 -11.905 -3.496 1.00 80.81 190 GLY A C 1
ATOM 1431 O O . GLY A 1 190 ? -10.881 -12.717 -2.747 1.00 80.81 190 GLY A O 1
ATOM 1432 N N . SER A 1 191 ? -9.106 -12.080 -3.955 1.00 80.38 191 SER A N 1
ATOM 1433 C CA . SER A 1 191 ? -8.304 -13.300 -3.774 1.00 80.38 191 SER A CA 1
ATOM 1434 C C . SER A 1 191 ? -7.176 -13.165 -2.739 1.00 80.38 191 SER A C 1
ATOM 1436 O O . SER A 1 191 ? -6.192 -13.900 -2.804 1.00 80.38 191 SER A O 1
ATOM 1438 N N . LEU A 1 192 ? -7.266 -12.196 -1.826 1.00 89.88 192 LEU A N 1
ATOM 1439 C CA . LEU A 1 192 ? -6.214 -11.921 -0.842 1.00 89.88 192 LEU A CA 1
ATOM 1440 C C . LEU A 1 192 ? -6.333 -12.844 0.376 1.00 89.88 192 LEU A C 1
ATOM 1442 O O . LEU A 1 192 ? -7.421 -13.019 0.926 1.00 89.88 192 LEU A O 1
ATOM 1446 N N . ASP A 1 193 ? -5.207 -13.392 0.835 1.00 87.75 193 ASP A N 1
ATOM 1447 C CA . ASP A 1 193 ? -5.162 -14.210 2.048 1.00 87.75 193 ASP A CA 1
ATOM 1448 C C . ASP A 1 193 ? -5.011 -13.330 3.295 1.00 87.75 193 ASP A C 1
ATOM 1450 O O . ASP A 1 193 ? -3.916 -12.906 3.669 1.00 87.75 193 ASP A O 1
ATOM 1454 N N . GLU A 1 194 ? -6.138 -13.100 3.964 1.00 88.31 194 GLU A N 1
ATOM 1455 C CA . GLU A 1 194 ? -6.286 -12.248 5.149 1.00 88.31 194 GLU A CA 1
ATOM 1456 C C . GLU A 1 194 ? -5.555 -12.775 6.396 1.00 88.31 194 GLU A C 1
ATOM 1458 O O . GLU A 1 194 ? -5.563 -12.122 7.436 1.00 88.31 194 GLU A O 1
ATOM 1463 N N . ARG A 1 195 ? -4.888 -13.932 6.334 1.00 84.56 195 ARG A N 1
ATOM 1464 C CA . ARG A 1 195 ? -3.975 -14.371 7.404 1.00 84.56 195 ARG A CA 1
ATOM 1465 C C . ARG A 1 195 ? -2.654 -13.598 7.393 1.00 84.56 195 ARG A C 1
ATOM 1467 O O . ARG A 1 195 ? -1.925 -13.615 8.385 1.00 84.56 195 ARG A O 1
ATOM 1474 N N . HIS A 1 196 ? -2.340 -12.908 6.297 1.00 82.12 196 HIS A N 1
ATOM 1475 C CA . HIS A 1 196 ? -1.115 -12.129 6.169 1.00 82.12 196 HIS A CA 1
ATOM 1476 C C . HIS A 1 196 ? -1.293 -10.682 6.643 1.00 82.12 196 HIS A C 1
ATOM 1478 O O . HIS A 1 196 ? -2.238 -9.991 6.267 1.00 82.12 196 HIS A O 1
ATOM 1484 N N . ALA A 1 197 ? -0.327 -10.187 7.423 1.00 81.38 197 ALA A N 1
ATOM 1485 C CA . ALA A 1 197 ? -0.356 -8.825 7.964 1.00 81.38 197 ALA A CA 1
ATOM 1486 C C . ALA A 1 197 ? -0.343 -7.738 6.870 1.00 81.38 197 ALA A C 1
ATOM 1488 O O . ALA A 1 197 ? -1.050 -6.742 6.997 1.00 81.38 197 ALA A O 1
ATOM 1489 N N . HIS A 1 198 ? 0.388 -7.947 5.765 1.00 80.56 198 HIS A N 1
ATOM 1490 C CA . HIS A 1 198 ? 0.444 -6.984 4.657 1.00 80.56 198 HIS A CA 1
ATOM 1491 C C . HIS A 1 198 ? -0.924 -6.766 3.991 1.00 80.56 198 HIS A C 1
ATOM 1493 O O . HIS A 1 198 ? -1.194 -5.672 3.512 1.00 80.56 198 HIS A O 1
ATOM 1499 N N . VAL A 1 199 ? -1.821 -7.763 4.009 1.00 89.38 199 VAL A N 1
ATOM 1500 C CA . VAL A 1 199 ? -3.192 -7.613 3.491 1.00 89.38 199 VAL A CA 1
ATOM 1501 C C . VAL A 1 199 ? -4.001 -6.655 4.370 1.00 89.38 199 VAL A C 1
ATOM 1503 O O . VAL A 1 199 ? -4.714 -5.795 3.859 1.00 89.38 199 VAL A O 1
ATOM 1506 N N . TRP A 1 200 ? -3.862 -6.747 5.695 1.00 90.81 200 TRP A N 1
ATOM 1507 C CA . TRP A 1 200 ? -4.536 -5.830 6.619 1.00 90.81 200 TRP A CA 1
ATOM 1508 C C . TRP A 1 200 ? -3.947 -4.427 6.601 1.00 90.81 200 TRP A C 1
ATOM 1510 O O . TRP A 1 200 ? -4.702 -3.462 6.717 1.00 90.81 200 TRP A O 1
ATOM 1520 N N . ASN A 1 201 ? -2.635 -4.303 6.414 1.00 88.19 201 ASN A N 1
ATOM 1521 C CA . ASN A 1 201 ? -2.006 -3.004 6.216 1.00 88.19 201 ASN A CA 1
ATOM 1522 C C . ASN A 1 201 ? -2.446 -2.371 4.888 1.00 88.19 201 ASN A C 1
ATOM 1524 O O . ASN A 1 201 ? -2.854 -1.214 4.894 1.00 88.19 201 ASN A O 1
ATOM 1528 N N . LEU A 1 202 ? -2.519 -3.144 3.795 1.00 90.62 202 LEU A N 1
ATOM 1529 C CA . LEU A 1 202 ? -3.112 -2.684 2.537 1.00 90.62 202 LEU A CA 1
ATOM 1530 C C . LEU A 1 202 ? -4.544 -2.179 2.753 1.00 90.62 202 LEU A C 1
ATOM 1532 O O . LEU A 1 202 ? -4.888 -1.097 2.285 1.00 90.62 202 LEU A O 1
ATOM 1536 N N . TYR A 1 203 ? -5.395 -2.938 3.454 1.00 93.75 203 TYR A N 1
ATOM 1537 C CA . TYR A 1 203 ? -6.755 -2.480 3.746 1.00 93.75 203 TYR A CA 1
ATOM 1538 C C . TYR A 1 203 ? -6.756 -1.204 4.592 1.00 93.75 203 TYR A C 1
ATOM 1540 O O . TYR A 1 203 ? -7.558 -0.310 4.331 1.00 93.75 203 TYR A O 1
ATOM 1548 N N . ALA A 1 204 ? -5.872 -1.093 5.586 1.00 92.19 204 ALA A N 1
ATOM 1549 C CA . ALA A 1 204 ? -5.743 0.108 6.402 1.00 92.19 204 ALA A CA 1
ATOM 1550 C C . ALA A 1 204 ? -5.375 1.328 5.544 1.00 92.19 204 ALA A C 1
ATOM 1552 O O . ALA A 1 204 ? -6.070 2.346 5.607 1.00 92.19 204 ALA A O 1
ATOM 1553 N N . ASP A 1 205 ? -4.341 1.216 4.714 1.00 89.50 205 ASP A N 1
ATOM 1554 C CA . ASP A 1 205 ? -3.867 2.294 3.845 1.00 89.50 205 ASP A CA 1
ATOM 1555 C C . ASP A 1 205 ? -4.908 2.657 2.788 1.00 89.50 205 ASP A C 1
ATOM 1557 O O . ASP A 1 205 ? -5.186 3.833 2.550 1.00 89.50 205 ASP A O 1
ATOM 1561 N N . HIS A 1 206 ? -5.571 1.655 2.210 1.00 92.62 206 HIS A N 1
ATOM 1562 C CA . HIS A 1 206 ? -6.637 1.883 1.249 1.00 92.62 206 HIS A CA 1
ATOM 1563 C C . HIS A 1 206 ? -7.830 2.612 1.883 1.00 92.62 206 HIS A C 1
ATOM 1565 O O . HIS A 1 206 ? -8.353 3.541 1.269 1.00 92.62 206 HIS A O 1
ATOM 1571 N N . LEU A 1 207 ? -8.232 2.281 3.120 1.00 94.56 207 LEU A N 1
ATOM 1572 C CA . LEU A 1 207 ? -9.261 3.042 3.844 1.00 94.56 207 LEU A CA 1
ATOM 1573 C C . LEU A 1 207 ? -8.845 4.500 4.059 1.00 94.56 207 LEU A C 1
ATOM 1575 O O . LEU A 1 207 ? -9.664 5.398 3.867 1.00 94.56 207 LEU A O 1
ATOM 1579 N N . LEU A 1 208 ? -7.583 4.736 4.428 1.00 90.56 208 LEU A N 1
ATOM 1580 C CA . LEU A 1 208 ? -7.058 6.081 4.639 1.00 90.56 208 LEU A CA 1
ATOM 1581 C C . LEU A 1 208 ? -7.122 6.910 3.351 1.00 90.56 208 LEU A C 1
ATOM 1583 O O . LEU A 1 208 ? -7.693 7.999 3.348 1.00 90.56 208 LEU A O 1
ATOM 1587 N N . VAL A 1 209 ? -6.591 6.381 2.247 1.00 89.44 209 VAL A N 1
ATOM 1588 C CA . VAL A 1 209 ? -6.610 7.056 0.940 1.00 89.44 209 VAL A CA 1
ATOM 1589 C C . VAL A 1 209 ? -8.048 7.287 0.464 1.00 89.44 209 VAL A C 1
ATOM 1591 O O . VAL A 1 209 ? -8.382 8.378 0.007 1.00 89.44 209 VAL A O 1
ATOM 1594 N N . THR A 1 210 ? -8.928 6.297 0.625 1.00 92.00 210 THR A N 1
ATOM 1595 C CA . THR A 1 210 ? -10.348 6.403 0.248 1.00 92.00 210 THR A CA 1
ATOM 1596 C C . THR A 1 210 ? -11.051 7.525 1.018 1.00 92.00 210 THR A C 1
ATOM 1598 O O . THR A 1 210 ? -11.788 8.313 0.424 1.00 92.00 210 THR A O 1
ATOM 1601 N N . LEU A 1 211 ? -10.786 7.661 2.324 1.00 91.31 211 LEU A N 1
ATOM 1602 C CA . LEU A 1 211 ? -11.329 8.758 3.129 1.00 91.31 211 LEU A CA 1
ATOM 1603 C C . LEU A 1 211 ? -10.789 10.128 2.716 1.00 91.31 211 LEU A C 1
ATOM 1605 O O . LEU A 1 211 ? -11.571 11.070 2.604 1.00 91.31 211 LEU A O 1
ATOM 1609 N N . ARG A 1 212 ? -9.482 10.256 2.453 1.00 89.38 212 ARG A N 1
ATOM 1610 C CA . ARG A 1 212 ? -8.874 11.529 2.013 1.00 89.38 212 ARG A CA 1
ATOM 1611 C C . ARG A 1 212 ? -9.449 12.018 0.685 1.00 89.38 212 ARG A C 1
ATOM 1613 O O . ARG A 1 212 ? -9.583 13.220 0.479 1.00 89.38 212 ARG A O 1
ATOM 1620 N N . ARG A 1 213 ? -9.874 11.090 -0.173 1.00 88.56 213 ARG A N 1
ATOM 1621 C CA . ARG A 1 213 ? -10.557 11.381 -1.440 1.00 88.56 213 ARG A CA 1
ATOM 1622 C C . ARG A 1 213 ? -12.053 11.688 -1.299 1.00 88.56 213 ARG A C 1
ATOM 1624 O O . ARG A 1 213 ? -12.691 12.008 -2.295 1.00 88.56 213 ARG A O 1
ATOM 1631 N N . GLY A 1 214 ? -12.620 11.598 -0.095 1.00 90.19 214 GLY A N 1
ATOM 1632 C CA . GLY A 1 214 ? -14.045 11.832 0.155 1.00 90.19 214 GLY A CA 1
ATOM 1633 C C . GLY A 1 214 ? -14.960 10.661 -0.222 1.00 90.19 214 GLY A C 1
ATOM 1634 O O . GLY A 1 214 ? -16.182 10.785 -0.133 1.00 90.19 214 GLY A O 1
ATOM 1635 N N . GLU A 1 215 ? -14.402 9.500 -0.573 1.00 92.81 215 GLU A N 1
ATOM 1636 C CA . GLU A 1 215 ? -15.129 8.306 -1.032 1.00 92.81 215 GLU A CA 1
ATOM 1637 C C . GLU A 1 215 ? -15.701 7.488 0.147 1.00 92.81 215 GLU A C 1
ATOM 1639 O O . GLU A 1 215 ? -15.560 6.267 0.252 1.00 92.81 215 GLU A O 1
ATOM 1644 N N . THR A 1 216 ? -16.371 8.171 1.079 1.00 93.81 216 THR A N 1
ATOM 1645 C CA . THR A 1 216 ? -16.845 7.608 2.359 1.00 93.81 216 THR A CA 1
ATOM 1646 C C . THR A 1 216 ? -17.744 6.384 2.177 1.00 93.81 216 THR A C 1
ATOM 1648 O O . THR A 1 216 ? -17.688 5.445 2.971 1.00 93.81 216 THR A O 1
ATOM 1651 N N . GLY A 1 217 ? -18.561 6.367 1.119 1.00 95.62 217 GLY A N 1
ATOM 1652 C CA . GLY A 1 217 ? -19.426 5.233 0.792 1.00 95.62 217 GLY A CA 1
ATOM 1653 C C . GLY A 1 217 ? -18.636 3.962 0.466 1.00 95.62 217 GLY A C 1
ATOM 1654 O O . GLY A 1 217 ? -18.958 2.894 0.988 1.00 95.62 217 GLY A O 1
ATOM 1655 N N . ALA A 1 218 ? -17.569 4.083 -0.329 1.00 94.31 218 ALA A N 1
ATOM 1656 C CA . ALA A 1 218 ? -16.689 2.965 -0.668 1.00 94.31 218 ALA A CA 1
ATOM 1657 C C . ALA A 1 218 ? -15.912 2.474 0.563 1.00 94.31 218 ALA A C 1
ATOM 1659 O O . ALA A 1 218 ? -15.852 1.270 0.820 1.00 94.31 218 ALA A O 1
ATOM 1660 N N . ALA A 1 219 ? -15.404 3.399 1.386 1.00 95.81 219 ALA A N 1
ATOM 1661 C CA . ALA A 1 219 ? -14.717 3.052 2.628 1.00 95.81 219 ALA A CA 1
ATOM 1662 C C . ALA A 1 219 ? -15.639 2.287 3.597 1.00 95.81 219 ALA A C 1
ATOM 1664 O O . ALA A 1 219 ? -15.251 1.259 4.153 1.00 95.81 219 ALA A O 1
ATOM 1665 N N . LEU A 1 220 ? -16.888 2.739 3.765 1.00 97.19 220 LEU A N 1
ATOM 1666 C CA . LEU A 1 220 ? -17.891 2.044 4.577 1.00 97.19 220 LEU A CA 1
ATOM 1667 C C . LEU A 1 220 ? -18.204 0.642 4.047 1.00 97.19 220 LEU A C 1
ATOM 1669 O O . LEU A 1 220 ? -18.354 -0.286 4.845 1.00 97.19 220 LEU A O 1
ATOM 1673 N N . ALA A 1 221 ? -18.322 0.489 2.726 1.00 96.06 221 ALA A N 1
ATOM 1674 C CA . ALA A 1 221 ? -18.576 -0.804 2.104 1.00 96.06 221 ALA A CA 1
ATOM 1675 C C . ALA A 1 221 ? -17.438 -1.791 2.398 1.00 96.06 221 ALA A C 1
ATOM 1677 O O . ALA A 1 221 ? -17.708 -2.933 2.770 1.00 96.06 221 ALA A O 1
ATOM 1678 N N . LEU A 1 222 ? -16.181 -1.337 2.330 1.00 95.94 222 LEU A N 1
ATOM 1679 C CA . LEU A 1 222 ? -15.028 -2.163 2.683 1.00 95.94 222 LEU A CA 1
ATOM 1680 C C . LEU A 1 222 ? -15.027 -2.546 4.168 1.00 95.94 222 LEU A C 1
ATOM 1682 O O . LEU A 1 222 ? -14.870 -3.724 4.490 1.00 95.94 222 LEU A O 1
ATOM 1686 N N . VAL A 1 223 ? -15.267 -1.583 5.069 1.00 97.00 223 VAL A N 1
ATOM 1687 C CA . VAL A 1 223 ? -15.363 -1.845 6.517 1.00 97.00 223 VAL A CA 1
ATOM 1688 C C . VAL A 1 223 ? -16.428 -2.900 6.815 1.00 97.00 223 VAL A C 1
ATOM 1690 O O . VAL A 1 223 ? -16.186 -3.819 7.597 1.00 97.00 223 VAL A O 1
ATOM 1693 N N . ALA A 1 224 ? -17.596 -2.801 6.175 1.00 96.06 224 ALA A N 1
ATOM 1694 C CA . ALA A 1 224 ? -18.672 -3.772 6.334 1.00 96.06 224 ALA A CA 1
ATOM 1695 C C . ALA A 1 224 ? -18.291 -5.154 5.780 1.00 96.06 224 ALA A C 1
ATOM 1697 O O . ALA A 1 224 ? -18.500 -6.160 6.457 1.00 96.06 224 ALA A O 1
ATOM 1698 N N . ALA A 1 225 ? -17.690 -5.208 4.587 1.00 95.00 225 ALA A N 1
ATOM 1699 C CA . ALA A 1 225 ? -17.282 -6.455 3.942 1.00 95.00 225 ALA A CA 1
ATOM 1700 C C . ALA A 1 225 ? -16.207 -7.216 4.736 1.00 95.00 225 ALA A C 1
ATOM 1702 O O . ALA A 1 225 ? -16.190 -8.445 4.730 1.00 95.00 225 ALA A O 1
ATOM 1703 N N . LYS A 1 226 ? -15.320 -6.498 5.435 1.00 95.00 226 LYS A N 1
ATOM 1704 C CA . LYS A 1 226 ? -14.184 -7.076 6.169 1.00 95.00 226 LYS A CA 1
ATOM 1705 C C . LYS A 1 226 ? -14.409 -7.216 7.675 1.00 95.00 226 LYS A C 1
ATOM 1707 O O . LYS A 1 226 ? -13.538 -7.740 8.362 1.00 95.00 226 LYS A O 1
ATOM 1712 N N . ALA A 1 227 ? -15.565 -6.807 8.203 1.00 91.88 227 ALA A N 1
ATOM 1713 C CA . ALA A 1 227 ? -15.839 -6.803 9.644 1.00 91.88 227 ALA A CA 1
ATOM 1714 C C . ALA A 1 227 ? -15.663 -8.183 10.308 1.00 91.88 227 ALA A C 1
ATOM 1716 O O . ALA A 1 227 ? -14.995 -8.296 11.338 1.00 91.88 227 ALA A O 1
ATOM 1717 N N . GLU A 1 228 ? -16.232 -9.235 9.710 1.00 90.94 228 GLU A N 1
ATOM 1718 C CA . GL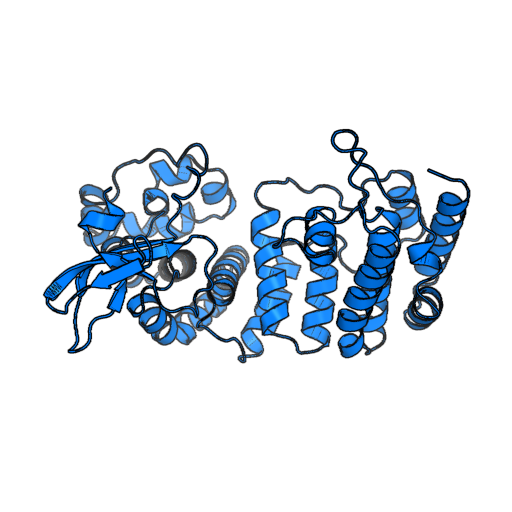U A 1 228 ? -16.168 -10.595 10.265 1.00 90.94 228 GLU A CA 1
ATOM 1719 C C . GLU A 1 228 ? -14.749 -11.174 10.214 1.00 90.94 228 GLU A C 1
ATOM 1721 O O . GLU A 1 228 ? -14.279 -11.775 11.182 1.00 90.94 228 GLU A O 1
ATOM 1726 N N . ALA A 1 229 ? -14.055 -10.962 9.095 1.00 91.69 229 ALA A N 1
ATOM 1727 C CA . ALA A 1 229 ? -12.672 -11.380 8.919 1.00 91.69 229 ALA A CA 1
ATOM 1728 C C . ALA A 1 229 ? -11.741 -10.675 9.912 1.00 91.69 229 ALA A C 1
ATOM 1730 O O . ALA A 1 229 ? -10.967 -11.335 10.602 1.00 91.69 229 ALA A O 1
ATOM 1731 N N . ALA A 1 230 ? -11.877 -9.354 10.054 1.00 90.00 230 ALA A N 1
ATOM 1732 C CA . ALA A 1 230 ? -11.050 -8.551 10.950 1.00 90.00 230 ALA A CA 1
ATOM 1733 C C . ALA A 1 230 ? -11.205 -9.001 12.402 1.00 90.00 230 ALA A C 1
ATOM 1735 O O . ALA A 1 230 ? -10.220 -9.149 13.122 1.00 90.00 230 ALA A O 1
ATOM 1736 N N . ARG A 1 231 ? -12.448 -9.277 12.824 1.00 85.69 231 ARG A N 1
ATOM 1737 C CA . ARG A 1 231 ? -12.726 -9.803 14.162 1.00 85.69 231 ARG A CA 1
ATOM 1738 C C . ARG A 1 231 ? -11.993 -11.122 14.399 1.00 85.69 231 ARG A C 1
ATOM 1740 O O . ARG A 1 231 ? -11.267 -11.224 15.377 1.00 85.69 231 ARG A O 1
ATOM 1747 N N . ARG A 1 232 ? -12.144 -12.084 13.486 1.00 86.00 232 ARG A N 1
ATOM 1748 C CA . ARG A 1 232 ? -11.536 -13.417 13.596 1.00 86.00 232 ARG A CA 1
ATOM 1749 C C . ARG A 1 232 ? -10.012 -13.359 13.661 1.00 86.00 232 ARG A C 1
ATOM 1751 O O . ARG A 1 232 ? -9.423 -13.921 14.573 1.00 86.00 232 ARG A O 1
ATOM 1758 N N . ILE A 1 233 ? -9.392 -12.645 12.724 1.00 83.94 233 ILE A N 1
ATOM 1759 C CA . ILE A 1 233 ? -7.932 -12.515 12.654 1.00 83.94 233 ILE A CA 1
ATOM 1760 C C . ILE A 1 233 ? -7.386 -11.838 13.918 1.00 83.94 233 ILE A C 1
ATOM 1762 O O . ILE A 1 233 ? -6.381 -12.274 14.481 1.00 83.94 233 ILE A O 1
ATOM 1766 N N . CYS A 1 234 ? -8.075 -10.809 14.414 1.00 77.81 234 CYS A N 1
ATOM 1767 C CA . CYS A 1 234 ? -7.687 -10.155 15.656 1.00 77.81 234 CYS A CA 1
ATOM 1768 C C . CYS A 1 234 ? -7.831 -11.076 16.883 1.00 77.81 234 CYS A C 1
ATOM 1770 O O . CYS A 1 234 ? -6.957 -11.051 17.749 1.00 77.81 234 CYS A O 1
ATOM 1772 N N . ASP A 1 235 ? -8.891 -11.887 16.963 1.00 74.81 235 ASP A N 1
ATOM 1773 C CA . ASP A 1 235 ? -9.103 -12.843 18.062 1.00 74.81 235 ASP A CA 1
ATOM 1774 C C . ASP A 1 235 ? -8.021 -13.946 18.075 1.00 74.81 235 ASP A C 1
ATOM 1776 O O . ASP A 1 235 ? -7.626 -14.416 19.144 1.00 74.81 235 ASP A O 1
ATOM 1780 N N . ASP A 1 236 ? -7.456 -14.275 16.908 1.00 71.50 236 ASP A N 1
ATOM 1781 C CA . ASP A 1 236 ? -6.303 -15.174 16.750 1.00 71.50 236 ASP A CA 1
ATOM 1782 C C . ASP A 1 236 ? -4.951 -14.506 17.100 1.00 71.50 236 ASP A C 1
ATOM 1784 O O . ASP A 1 236 ? -3.883 -15.086 16.883 1.00 71.50 236 ASP A O 1
ATOM 1788 N N . GLY A 1 237 ? -4.962 -13.275 17.626 1.00 65.94 237 GLY A N 1
ATOM 1789 C CA . GLY A 1 237 ? -3.772 -12.551 18.087 1.00 65.94 237 GLY A CA 1
ATOM 1790 C C . GLY A 1 237 ? -2.919 -11.941 16.972 1.00 65.94 237 GLY A C 1
ATOM 1791 O O . GLY A 1 237 ? -1.736 -11.676 17.187 1.00 65.94 237 GLY A O 1
ATOM 1792 N N . HIS A 1 238 ? -3.488 -11.744 15.780 1.00 66.44 238 HIS A N 1
ATOM 1793 C CA . HIS A 1 238 ? -2.788 -11.124 14.657 1.00 66.44 238 HIS A CA 1
ATOM 1794 C C . HIS A 1 238 ? -2.952 -9.599 14.666 1.00 66.44 238 HIS A C 1
ATOM 1796 O O . HIS A 1 238 ? -3.978 -9.046 15.068 1.00 66.44 238 HIS A O 1
ATOM 1802 N N . GLU A 1 239 ? -1.924 -8.912 14.177 1.00 71.12 239 GLU A N 1
ATOM 1803 C CA . GLU A 1 239 ? -1.855 -7.456 14.129 1.00 71.12 239 GLU A CA 1
ATOM 1804 C C . GLU A 1 239 ? -2.768 -6.886 13.034 1.00 71.12 239 GLU A C 1
ATOM 1806 O O . GLU A 1 239 ? -2.505 -7.018 11.843 1.00 71.12 239 GLU A O 1
ATOM 1811 N N . THR A 1 240 ? -3.858 -6.247 13.457 1.00 80.25 240 THR A N 1
ATOM 1812 C CA . THR A 1 240 ? -4.852 -5.577 12.591 1.00 80.25 240 THR A CA 1
ATOM 1813 C C . THR A 1 240 ? -5.175 -4.162 13.089 1.00 80.25 240 THR A C 1
ATOM 1815 O O . THR A 1 240 ? -6.160 -3.543 12.683 1.00 80.25 240 THR A O 1
ATOM 1818 N N . GLY A 1 241 ? -4.350 -3.633 13.999 1.00 82.88 241 GLY A N 1
ATOM 1819 C CA . GLY A 1 241 ? -4.634 -2.405 14.743 1.00 82.88 241 GLY A CA 1
ATOM 1820 C C . GLY A 1 241 ? -4.832 -1.177 13.853 1.00 82.88 241 GLY A C 1
ATOM 1821 O O . GLY A 1 241 ? -5.804 -0.446 14.031 1.00 82.88 241 GLY A O 1
ATOM 1822 N N . ASN A 1 242 ? -3.979 -1.003 12.837 1.00 87.19 242 ASN A N 1
ATOM 1823 C CA . ASN A 1 242 ? -4.096 0.103 11.880 1.00 87.19 242 ASN A CA 1
ATOM 1824 C C . ASN A 1 242 ? -5.392 0.031 11.064 1.00 87.19 242 ASN A C 1
ATOM 1826 O O . ASN A 1 242 ? -6.053 1.052 10.871 1.00 87.19 242 ASN A O 1
ATOM 1830 N N . TYR A 1 243 ? -5.800 -1.173 10.652 1.00 93.25 243 TYR A N 1
ATOM 1831 C CA . TYR A 1 243 ? -7.082 -1.373 9.979 1.00 93.25 243 TYR A CA 1
ATOM 1832 C C . TYR A 1 243 ? -8.246 -0.989 10.896 1.00 93.25 243 TYR A C 1
ATOM 1834 O O . TYR A 1 243 ? -9.121 -0.229 10.488 1.00 93.25 243 TYR A O 1
ATOM 1842 N N . HIS A 1 244 ? -8.255 -1.466 12.144 1.00 92.94 244 HIS A N 1
ATOM 1843 C CA . HIS A 1 244 ? -9.334 -1.167 13.086 1.00 92.94 244 HIS A CA 1
ATOM 1844 C C . HIS A 1 244 ? -9.439 0.323 13.418 1.00 92.94 244 HIS A C 1
ATOM 1846 O O . HIS A 1 244 ? -10.551 0.847 13.515 1.00 92.94 244 HIS A O 1
ATOM 1852 N N . LEU A 1 245 ? -8.306 1.013 13.548 1.00 92.75 245 LEU A N 1
ATOM 1853 C CA . LEU A 1 245 ? -8.292 2.455 13.750 1.00 92.75 245 LEU A CA 1
ATOM 1854 C C . LEU A 1 245 ? -8.845 3.202 12.529 1.00 92.75 245 LEU A C 1
ATOM 1856 O O . LEU A 1 245 ? -9.730 4.042 12.680 1.00 92.75 245 LEU A O 1
ATOM 1860 N N . ASN A 1 246 ? -8.404 2.861 11.317 1.00 94.50 246 ASN A N 1
ATOM 1861 C CA . ASN A 1 246 ? -8.900 3.517 10.106 1.00 94.50 246 ASN A CA 1
ATOM 1862 C C . ASN A 1 246 ? -10.382 3.185 9.853 1.00 94.50 246 ASN A C 1
ATOM 1864 O O . ASN A 1 246 ? -11.149 4.068 9.480 1.00 94.50 246 ASN A O 1
ATOM 1868 N N . ALA A 1 247 ? -10.835 1.964 10.150 1.00 96.25 247 ALA A N 1
ATOM 1869 C CA . ALA A 1 247 ? -12.249 1.589 10.104 1.00 96.25 247 ALA A CA 1
ATOM 1870 C C . ALA A 1 247 ? -13.103 2.415 11.082 1.00 96.25 247 ALA A C 1
ATOM 1872 O O . ALA A 1 247 ? -14.212 2.833 10.747 1.00 96.25 247 ALA A O 1
ATOM 1873 N N . LEU A 1 248 ? -12.583 2.703 12.276 1.00 95.50 248 LEU A N 1
ATOM 1874 C CA . LEU A 1 248 ? -13.212 3.622 13.220 1.00 95.50 248 LEU A CA 1
ATOM 1875 C C . LEU A 1 248 ? -13.276 5.053 12.663 1.00 95.50 248 LEU A C 1
ATOM 1877 O O . LEU A 1 248 ? -14.325 5.687 12.789 1.00 95.50 248 LEU A O 1
ATOM 1881 N N . CYS A 1 249 ? -12.214 5.547 12.014 1.00 95.44 249 CYS A N 1
ATOM 1882 C CA . CYS A 1 249 ? -12.228 6.853 11.345 1.00 95.44 249 CYS A CA 1
ATOM 1883 C C . CYS A 1 249 ? -13.328 6.922 10.279 1.00 95.44 249 CYS A C 1
ATOM 1885 O O . CYS A 1 249 ? -14.055 7.912 10.216 1.00 95.44 249 CYS A O 1
ATOM 1887 N N . VAL A 1 250 ? -13.508 5.851 9.498 1.00 97.31 250 VAL A N 1
ATOM 1888 C CA . VAL A 1 250 ? -14.584 5.745 8.498 1.00 97.31 250 VAL A CA 1
ATOM 1889 C C . VAL A 1 250 ? -15.957 5.845 9.154 1.00 97.31 250 VAL A C 1
ATOM 1891 O O . VAL A 1 250 ? -16.806 6.610 8.697 1.00 97.31 250 VAL A O 1
ATOM 1894 N N . LEU A 1 251 ? -16.188 5.094 10.235 1.00 97.56 251 LEU A N 1
ATOM 1895 C CA . LEU A 1 251 ? -17.456 5.132 10.966 1.00 97.56 251 LEU A CA 1
ATOM 1896 C C . LEU A 1 251 ? -17.745 6.533 11.518 1.00 97.56 251 LEU A C 1
ATOM 1898 O O . LEU A 1 251 ? -18.869 7.018 11.385 1.00 97.56 251 LEU A O 1
ATOM 1902 N N . ALA A 1 252 ? -16.741 7.184 12.109 1.00 95.88 252 ALA A N 1
ATOM 1903 C CA . ALA A 1 252 ? -16.876 8.524 12.668 1.00 95.88 252 ALA A CA 1
ATOM 1904 C C . ALA A 1 252 ? -17.174 9.560 11.573 1.00 95.88 252 ALA A C 1
ATOM 1906 O O . ALA A 1 252 ? -18.144 10.310 11.691 1.00 95.88 252 ALA A O 1
ATOM 1907 N N . HIS A 1 253 ? -16.412 9.538 10.475 1.00 95.69 253 HIS A N 1
ATOM 1908 C CA . HIS A 1 253 ? -16.602 10.440 9.339 1.00 95.69 253 HIS A CA 1
ATOM 1909 C C . HIS A 1 253 ? -17.974 10.266 8.670 1.00 95.69 253 HIS A C 1
ATOM 1911 O O . HIS A 1 253 ? -18.612 11.244 8.292 1.00 95.69 253 HIS A O 1
ATOM 1917 N N . ALA A 1 254 ? -18.486 9.035 8.614 1.00 95.69 254 ALA A N 1
ATOM 1918 C CA . ALA A 1 254 ? -19.826 8.727 8.119 1.00 95.69 254 ALA A CA 1
ATOM 1919 C C . ALA A 1 254 ? -20.977 9.110 9.074 1.00 95.69 254 ALA A C 1
ATOM 1921 O O . ALA A 1 254 ? -22.127 8.737 8.831 1.00 95.69 254 ALA A O 1
ATOM 1922 N N . GLY A 1 255 ? -20.695 9.773 10.200 1.00 94.62 255 GLY A N 1
ATOM 1923 C CA . GLY A 1 255 ? -21.701 10.142 11.198 1.00 94.62 255 GLY A CA 1
ATOM 1924 C C . GLY A 1 255 ? -22.201 8.975 12.058 1.00 94.62 255 GLY A C 1
ATOM 1925 O O . GLY A 1 255 ? -23.134 9.143 12.842 1.00 94.62 255 GLY A O 1
ATOM 1926 N N . ARG A 1 256 ? -21.578 7.790 11.983 1.00 96.25 256 ARG A N 1
ATOM 1927 C CA . ARG A 1 256 ? -21.894 6.627 12.837 1.00 96.25 256 ARG A CA 1
ATOM 1928 C C . ARG A 1 256 ? -21.128 6.706 14.161 1.00 96.25 256 ARG A C 1
ATOM 1930 O O . ARG A 1 256 ? -20.434 5.770 14.554 1.00 96.25 256 ARG A O 1
ATOM 1937 N N . VAL A 1 257 ? -21.253 7.845 14.841 1.00 95.12 257 VAL A N 1
ATOM 1938 C CA . VAL A 1 257 ? -20.376 8.251 15.952 1.00 95.12 257 VAL A CA 1
ATOM 1939 C C . VAL A 1 257 ? -20.436 7.278 17.138 1.00 95.12 257 VAL A C 1
ATOM 1941 O O . VAL A 1 257 ? -19.401 6.924 17.694 1.00 95.12 257 VAL A O 1
ATOM 1944 N N . GLU A 1 258 ? -21.616 6.751 17.477 1.00 94.12 258 GLU A N 1
ATOM 1945 C CA . GLU A 1 258 ? -21.762 5.746 18.546 1.00 94.12 258 GLU A CA 1
ATOM 1946 C C . GLU A 1 258 ? -21.077 4.414 18.207 1.00 94.12 258 GLU A C 1
ATOM 1948 O O . GLU A 1 258 ? -20.424 3.800 19.053 1.00 94.12 258 GLU A O 1
ATOM 1953 N N . ALA A 1 259 ? -21.170 3.977 16.946 1.00 95.00 259 ALA A N 1
ATOM 1954 C CA . ALA A 1 259 ? -20.486 2.772 16.484 1.00 95.00 259 ALA A CA 1
ATOM 1955 C C . ALA A 1 259 ? -18.962 2.964 16.491 1.00 95.00 259 ALA A C 1
ATOM 1957 O O . ALA A 1 259 ? -18.228 2.066 16.900 1.00 95.00 259 ALA A O 1
ATOM 1958 N N . ALA A 1 260 ? -18.488 4.150 16.102 1.00 96.12 260 ALA A N 1
ATOM 1959 C CA . ALA A 1 260 ? -17.078 4.512 16.179 1.00 96.12 260 ALA A CA 1
ATOM 1960 C C . ALA A 1 260 ? -16.573 4.548 17.635 1.00 96.12 260 ALA A C 1
ATOM 1962 O O . ALA A 1 260 ? -15.522 3.984 17.932 1.00 96.12 260 ALA A O 1
ATOM 1963 N N . ALA A 1 261 ? -17.344 5.107 18.573 1.00 93.19 261 ALA A N 1
ATOM 1964 C CA . ALA A 1 261 ? -17.004 5.103 19.998 1.00 93.19 261 ALA A CA 1
ATOM 1965 C C . ALA A 1 261 ? -16.967 3.681 20.595 1.00 93.19 261 ALA A C 1
ATOM 1967 O O . ALA A 1 261 ? -16.106 3.371 21.424 1.00 93.19 261 ALA A O 1
ATOM 1968 N N . ALA A 1 262 ? -17.875 2.796 20.167 1.00 91.12 262 ALA A N 1
ATOM 1969 C CA . ALA A 1 262 ? -17.851 1.384 20.546 1.00 91.12 262 ALA A CA 1
ATOM 1970 C C . ALA A 1 262 ? -16.609 0.664 19.994 1.00 91.12 262 ALA A C 1
ATOM 1972 O O . ALA A 1 262 ? -15.948 -0.063 20.738 1.00 91.12 262 ALA A O 1
ATOM 1973 N N . ALA A 1 263 ? -16.247 0.917 18.732 1.00 91.81 263 ALA A N 1
ATOM 1974 C CA . ALA A 1 263 ? -15.020 0.400 18.131 1.00 91.81 263 ALA A CA 1
ATOM 1975 C C . ALA A 1 263 ? -13.762 0.910 18.860 1.00 91.81 263 ALA A C 1
ATOM 1977 O O . ALA A 1 263 ? -12.837 0.136 19.086 1.00 91.81 263 ALA A O 1
ATOM 1978 N N . ALA A 1 264 ? -13.755 2.171 19.313 1.00 90.31 264 ALA A N 1
ATOM 1979 C CA . ALA A 1 264 ? -12.640 2.759 20.063 1.00 90.31 264 ALA A CA 1
ATOM 1980 C C . ALA A 1 264 ? -12.408 2.018 21.381 1.00 90.31 264 ALA A C 1
ATOM 1982 O O . ALA A 1 264 ? -11.284 1.665 21.733 1.00 90.31 264 ALA A O 1
ATOM 1983 N N . ARG A 1 265 ? -13.501 1.746 22.104 1.00 86.81 265 ARG A N 1
ATOM 1984 C CA . ARG A 1 265 ? -13.465 0.985 23.356 1.00 86.81 265 ARG A CA 1
ATOM 1985 C C . ARG A 1 265 ? -12.919 -0.418 23.139 1.00 86.81 265 ARG A C 1
ATOM 1987 O O . ARG A 1 265 ? -12.127 -0.891 23.948 1.00 86.81 265 ARG A O 1
ATOM 1994 N N . GLU A 1 266 ? -13.348 -1.074 22.068 1.00 84.88 266 GLU A N 1
ATOM 1995 C CA . GLU A 1 266 ? -12.879 -2.415 21.736 1.00 84.88 266 GLU A CA 1
ATOM 1996 C C . GLU A 1 266 ? -11.390 -2.420 21.362 1.00 84.88 266 GLU A C 1
ATOM 1998 O O . GLU A 1 266 ? -10.654 -3.298 21.808 1.00 84.88 266 GLU A O 1
ATOM 2003 N N . LEU A 1 267 ? -10.921 -1.404 20.632 1.00 83.31 267 LEU A N 1
ATOM 2004 C CA . LEU A 1 267 ? -9.510 -1.237 20.285 1.00 83.31 267 LEU A CA 1
ATOM 2005 C C . LEU A 1 267 ? -8.628 -1.038 21.532 1.00 83.31 267 LEU A C 1
ATOM 2007 O O . LEU A 1 267 ? -7.593 -1.690 21.663 1.00 83.31 267 LEU A O 1
ATOM 2011 N N . VAL A 1 268 ? -9.078 -0.216 22.490 1.00 78.69 268 VAL A N 1
ATOM 2012 C CA . VAL A 1 268 ? -8.429 -0.052 23.807 1.00 78.69 268 VAL A CA 1
ATOM 2013 C C . VAL A 1 268 ? -8.402 -1.371 24.578 1.00 78.69 268 VAL A C 1
ATOM 2015 O O . VAL A 1 268 ? -7.357 -1.765 25.088 1.00 78.69 268 VAL A O 1
ATOM 2018 N N . ARG A 1 269 ? -9.530 -2.091 24.640 1.00 77.94 269 ARG A N 1
ATOM 2019 C CA . ARG A 1 269 ? -9.636 -3.374 25.358 1.00 77.94 269 ARG A CA 1
ATOM 2020 C C . ARG A 1 269 ? -8.660 -4.425 24.820 1.00 77.94 269 ARG A C 1
ATOM 2022 O O . ARG A 1 269 ? -8.203 -5.274 25.581 1.00 77.94 269 ARG A O 1
ATOM 2029 N N . ARG A 1 270 ? -8.366 -4.382 23.520 1.00 72.25 270 ARG A N 1
ATOM 2030 C CA . ARG A 1 270 ? -7.448 -5.301 22.832 1.00 72.25 270 ARG A CA 1
ATOM 2031 C C . ARG A 1 270 ? -5.971 -4.933 22.992 1.00 72.25 270 ARG A C 1
ATOM 2033 O O . ARG A 1 270 ? -5.129 -5.725 22.588 1.00 72.25 270 ARG A O 1
ATOM 2040 N N . GLY A 1 271 ? -5.654 -3.778 23.580 1.00 71.50 271 GLY A N 1
ATOM 2041 C CA . GLY A 1 271 ? -4.272 -3.351 23.789 1.00 71.50 271 GLY A CA 1
ATOM 2042 C C . GLY A 1 271 ? -3.569 -2.942 22.496 1.00 71.50 271 GLY A C 1
ATOM 2043 O O . GLY A 1 271 ? -2.420 -3.317 22.282 1.00 71.50 271 GLY A O 1
ATOM 2044 N N . TYR A 1 272 ? -4.258 -2.205 21.617 1.00 75.50 272 TYR A N 1
ATOM 2045 C CA . TYR A 1 272 ? -3.603 -1.557 20.478 1.00 75.50 272 TYR A CA 1
ATOM 2046 C C . TYR A 1 272 ? -2.399 -0.733 20.953 1.00 75.50 272 TYR A C 1
ATOM 2048 O O . TYR A 1 272 ? -2.470 -0.076 21.985 1.00 75.50 272 TYR A O 1
ATOM 2056 N N . TRP A 1 273 ? -1.287 -0.793 20.226 1.00 71.12 273 TRP A N 1
ATOM 2057 C CA . TRP A 1 273 ? -0.039 -0.159 20.653 1.00 71.12 273 TRP A CA 1
ATOM 2058 C C . TRP A 1 273 ? -0.053 1.367 20.457 1.00 71.12 273 TRP A C 1
ATOM 2060 O O . TRP A 1 273 ? 0.447 2.099 21.303 1.00 71.12 273 TRP A O 1
ATOM 2070 N N . ASP A 1 274 ? -0.701 1.873 19.401 1.00 77.56 274 ASP A N 1
ATOM 2071 C CA . ASP A 1 274 ? -0.729 3.310 19.087 1.00 77.56 274 ASP A CA 1
ATOM 2072 C C . ASP A 1 274 ? -1.985 4.021 19.621 1.00 77.56 274 ASP A C 1
ATOM 2074 O O . ASP A 1 274 ? -2.630 4.806 18.920 1.00 77.56 274 ASP A O 1
ATOM 2078 N N . LEU A 1 275 ? -2.363 3.762 20.879 1.00 78.56 275 LEU A N 1
ATOM 2079 C CA . LEU A 1 275 ? -3.527 4.416 21.504 1.00 78.56 275 LEU A CA 1
ATOM 2080 C C . LEU A 1 275 ? -3.400 5.939 21.583 1.00 78.56 275 LEU A C 1
ATOM 2082 O O . LEU A 1 275 ? -4.423 6.628 21.596 1.00 78.56 275 LEU A O 1
ATOM 2086 N N . TRP A 1 276 ? -2.175 6.470 21.539 1.00 78.75 276 TRP A N 1
ATOM 2087 C CA . TRP A 1 276 ? -1.905 7.902 21.410 1.00 78.75 276 TRP A CA 1
ATOM 2088 C C . TRP A 1 276 ? -2.632 8.531 20.207 1.00 78.75 276 TRP A C 1
ATOM 2090 O O . TRP A 1 276 ? -3.002 9.699 20.270 1.00 78.75 276 TRP A O 1
ATOM 2100 N N . ARG A 1 277 ? -2.934 7.760 19.146 1.00 84.12 277 ARG A N 1
ATOM 2101 C CA . ARG A 1 277 ? -3.694 8.225 17.968 1.00 84.12 277 ARG A CA 1
ATOM 2102 C C . ARG A 1 277 ? -5.159 8.555 18.277 1.00 84.12 277 ARG A C 1
ATOM 2104 O O . ARG A 1 277 ? -5.777 9.302 17.523 1.00 84.12 277 ARG A O 1
ATOM 2111 N N . LEU A 1 278 ? -5.728 8.012 19.356 1.00 86.56 278 LEU A N 1
ATOM 2112 C CA . LEU A 1 278 ? -7.086 8.334 19.818 1.00 86.56 278 LEU A CA 1
ATOM 2113 C C . LEU A 1 278 ? -7.115 9.544 20.769 1.00 86.56 278 LEU A C 1
ATOM 2115 O O . LEU A 1 278 ? -8.179 10.120 21.000 1.00 86.56 278 LEU A O 1
ATOM 2119 N N . ASN A 1 279 ? -5.969 9.953 21.317 1.00 84.81 279 ASN A N 1
ATOM 2120 C CA . ASN A 1 279 ? -5.853 11.179 22.099 1.00 84.81 279 ASN A CA 1
ATOM 2121 C C . ASN A 1 279 ? -5.548 12.349 21.151 1.00 84.81 279 ASN A C 1
ATOM 2123 O O . ASN A 1 279 ? -4.536 12.335 20.454 1.00 84.81 279 ASN A O 1
ATOM 2127 N N . ARG A 1 280 ? -6.416 13.370 21.110 1.00 83.50 280 ARG A N 1
ATOM 2128 C CA . ARG A 1 280 ? -6.247 14.492 20.169 1.00 83.50 280 ARG A CA 1
ATOM 2129 C C . ARG A 1 280 ? -4.949 15.259 20.405 1.00 83.50 280 ARG A C 1
ATOM 2131 O O . ARG A 1 280 ? -4.299 15.613 19.428 1.00 83.50 280 ARG A O 1
ATOM 2138 N N . ASP A 1 281 ? -4.589 15.512 21.658 1.00 82.06 281 ASP A N 1
ATOM 2139 C CA . ASP A 1 281 ? -3.421 16.324 22.005 1.00 82.06 281 ASP A CA 1
ATOM 2140 C C . ASP A 1 281 ? -2.126 15.584 21.640 1.00 82.06 281 ASP A C 1
ATOM 2142 O O . ASP A 1 281 ? -1.248 16.154 20.991 1.00 82.06 281 ASP A O 1
ATOM 2146 N N . SER A 1 282 ? -2.042 14.287 21.963 1.00 81.88 282 SER A N 1
ATOM 2147 C CA . SER A 1 282 ? -0.922 13.429 21.553 1.00 81.88 282 SER A CA 1
ATOM 2148 C C . SER A 1 282 ? -0.838 13.285 20.034 1.00 81.88 282 SER A C 1
ATOM 2150 O O . SER A 1 282 ? 0.245 13.380 19.462 1.00 81.88 282 SER A O 1
ATOM 2152 N N . ALA A 1 283 ? -1.972 13.078 19.360 1.00 82.19 283 ALA A N 1
ATOM 2153 C CA . ALA A 1 283 ? -2.002 12.927 17.913 1.00 82.19 283 ALA A CA 1
ATOM 2154 C C . ALA A 1 283 ? -1.615 14.230 17.193 1.00 82.19 283 ALA A C 1
ATOM 2156 O O . ALA A 1 283 ? -0.818 14.185 16.258 1.00 82.19 283 ALA A O 1
ATOM 2157 N N . ALA A 1 284 ? -2.091 15.389 17.658 1.00 84.44 284 ALA A N 1
ATOM 2158 C CA . ALA A 1 284 ? -1.749 16.701 17.101 1.00 84.44 284 ALA A CA 1
ATOM 2159 C C . ALA A 1 284 ? -0.253 17.041 17.201 1.00 84.44 284 ALA A C 1
ATOM 2161 O O . ALA A 1 284 ? 0.239 17.848 16.417 1.00 84.44 284 ALA A O 1
ATOM 2162 N N . ALA A 1 285 ? 0.488 16.399 18.108 1.00 82.00 285 ALA A N 1
ATOM 2163 C CA . ALA A 1 285 ? 1.941 16.521 18.184 1.00 82.00 285 ALA A CA 1
ATOM 2164 C C . ALA A 1 285 ? 2.689 15.764 17.064 1.00 82.00 285 ALA A C 1
ATOM 2166 O O . ALA A 1 285 ? 3.913 15.850 16.984 1.00 82.00 285 ALA A O 1
ATOM 2167 N N . THR A 1 286 ? 1.984 15.025 16.197 1.00 77.00 286 THR A N 1
ATOM 2168 C CA . THR A 1 286 ? 2.581 14.259 15.092 1.00 77.00 286 THR A CA 1
ATOM 2169 C C . THR A 1 286 ? 2.211 14.840 13.728 1.00 77.00 286 THR A C 1
ATOM 2171 O O . THR A 1 286 ? 1.044 15.138 13.452 1.00 77.00 286 THR A O 1
ATOM 2174 N N . ALA A 1 287 ? 3.206 14.951 12.840 1.00 77.25 287 ALA A N 1
ATOM 2175 C CA . ALA A 1 287 ? 2.999 15.382 11.455 1.00 77.25 287 ALA A CA 1
ATOM 2176 C C . ALA A 1 287 ? 1.997 14.464 10.736 1.00 77.25 287 ALA A C 1
ATOM 2178 O O . ALA A 1 287 ? 1.010 14.934 10.177 1.00 77.25 287 ALA A O 1
ATOM 2179 N N . TRP A 1 288 ? 2.165 13.146 10.892 1.00 78.06 288 TRP A N 1
ATOM 2180 C CA . TRP A 1 288 ? 1.307 12.138 10.271 1.00 78.06 288 TRP A CA 1
ATOM 2181 C C . TRP A 1 288 ? -0.188 12.314 10.601 1.00 78.06 288 TRP A C 1
ATOM 2183 O O . TRP A 1 288 ? -1.027 12.260 9.702 1.00 78.06 288 TRP A O 1
ATOM 2193 N N . ALA A 1 289 ? -0.569 12.552 11.865 1.00 78.00 289 ALA A N 1
ATOM 2194 C CA . ALA A 1 289 ? -1.991 12.683 12.220 1.00 78.00 289 ALA A CA 1
ATOM 2195 C C . ALA A 1 289 ? -2.613 13.983 11.684 1.00 78.00 289 ALA A C 1
ATOM 2197 O O . ALA A 1 289 ? -3.817 14.033 11.418 1.00 78.00 289 ALA A O 1
ATOM 2198 N N . THR A 1 290 ? -1.788 15.018 11.515 1.00 77.19 290 THR A N 1
ATOM 2199 C CA . THR A 1 290 ? -2.193 16.308 10.950 1.00 77.19 290 THR A CA 1
ATOM 2200 C C . THR A 1 290 ? -2.353 16.205 9.431 1.00 77.19 290 THR A C 1
ATOM 2202 O O . THR A 1 290 ? -3.386 16.599 8.896 1.00 77.19 290 THR A O 1
ATOM 2205 N N . GLU A 1 291 ? -1.383 15.601 8.743 1.00 80.44 291 GLU A N 1
ATOM 2206 C CA . GLU A 1 291 ? -1.368 15.425 7.282 1.00 80.44 291 GLU A CA 1
ATOM 2207 C C . GLU A 1 291 ? -2.412 14.414 6.789 1.00 80.44 291 GLU A C 1
ATOM 2209 O O . GLU A 1 291 ? -3.038 14.606 5.747 1.00 80.44 291 GLU A O 1
ATOM 2214 N N . SER A 1 292 ? -2.653 13.349 7.559 1.00 80.56 292 SER A N 1
ATOM 2215 C CA . SER A 1 292 ? -3.657 12.332 7.225 1.00 80.56 292 SER A CA 1
ATOM 2216 C C . SER A 1 292 ? -5.098 12.843 7.310 1.00 80.56 292 SER A C 1
ATOM 2218 O O . SER A 1 292 ? -5.987 12.229 6.725 1.00 80.56 292 SER A O 1
ATOM 2220 N N . GLY A 1 293 ? -5.353 13.936 8.040 1.00 83.19 293 GLY A N 1
ATOM 2221 C CA . GLY A 1 293 ? -6.703 14.424 8.335 1.00 83.19 293 GLY A CA 1
ATOM 2222 C C . GLY A 1 293 ? -7.426 13.648 9.446 1.00 83.19 293 GLY A C 1
ATOM 2223 O O . GLY A 1 293 ? -8.588 13.946 9.742 1.00 83.19 293 GLY A O 1
ATOM 2224 N N . GLN A 1 294 ? -6.750 12.698 10.109 1.00 88.81 294 GLN A N 1
ATOM 2225 C CA . GLN A 1 294 ? -7.345 11.818 11.122 1.00 88.81 294 GLN A CA 1
ATOM 2226 C C . GLN A 1 294 ? -8.057 12.594 12.238 1.00 88.81 294 GLN A C 1
ATOM 2228 O O . GLN A 1 294 ? -9.160 12.229 12.651 1.00 88.81 294 GLN A O 1
ATOM 2233 N N . LEU A 1 295 ? -7.448 13.684 12.714 1.00 88.62 295 LEU A N 1
ATOM 2234 C CA . LEU A 1 295 ? -7.992 14.496 13.806 1.00 88.62 295 LEU A CA 1
ATOM 2235 C C . LEU A 1 295 ? -9.398 15.027 13.498 1.00 88.62 295 LEU A C 1
ATOM 2237 O O . LEU A 1 295 ? -10.250 15.063 14.387 1.00 88.62 295 LEU A O 1
ATOM 2241 N N . GLY A 1 296 ? -9.647 15.406 12.240 1.00 89.62 296 GLY A N 1
ATOM 2242 C CA . GLY A 1 296 ? -10.941 15.915 11.794 1.00 89.62 296 GLY A CA 1
ATOM 2243 C C . GLY A 1 296 ? -12.021 14.836 11.809 1.00 89.62 296 GLY A C 1
ATOM 2244 O O . GLY A 1 296 ? -13.129 15.078 12.282 1.00 89.62 296 GLY A O 1
ATOM 2245 N N . TRP A 1 297 ? -11.695 13.622 11.362 1.00 92.25 297 TRP A N 1
ATOM 2246 C CA . TRP A 1 297 ? -12.649 12.506 11.339 1.00 92.25 297 TRP A CA 1
ATOM 2247 C C . TRP A 1 297 ? -13.046 12.042 12.738 1.00 92.25 297 TRP A C 1
ATOM 2249 O O . TRP A 1 297 ? -14.200 11.687 12.966 1.00 92.25 297 TRP A O 1
ATOM 2259 N N . LEU A 1 298 ? -12.109 12.078 13.686 1.00 92.19 298 LEU A N 1
ATOM 2260 C CA . LEU A 1 298 ? -12.351 11.662 15.067 1.00 92.19 298 LEU A CA 1
ATOM 2261 C C . LEU A 1 298 ? -13.011 12.743 15.925 1.00 92.19 298 LEU A C 1
ATOM 2263 O O . LEU A 1 298 ? -13.432 12.450 17.044 1.00 92.19 298 LEU A O 1
ATOM 2267 N N . ALA A 1 299 ? -13.133 13.978 15.429 1.00 90.94 299 ALA A N 1
ATOM 2268 C CA . ALA A 1 299 ? -13.547 15.117 16.243 1.00 90.94 299 ALA A CA 1
ATOM 2269 C C . ALA A 1 299 ? -14.914 14.932 16.921 1.00 90.94 299 ALA A C 1
ATOM 2271 O O . ALA A 1 299 ? -15.095 15.296 18.083 1.00 90.94 299 ALA A O 1
ATOM 2272 N N . ALA A 1 300 ? -15.855 14.300 16.217 1.00 90.69 300 ALA A N 1
ATOM 2273 C CA . ALA A 1 300 ? -17.204 14.052 16.713 1.00 90.69 300 ALA A CA 1
ATOM 2274 C C . ALA A 1 300 ? -17.256 13.095 17.921 1.00 90.69 300 ALA A C 1
ATOM 2276 O O . ALA A 1 300 ? -18.241 13.109 18.660 1.00 90.69 300 ALA A O 1
ATOM 2277 N N . LEU A 1 301 ? -16.217 12.283 18.154 1.00 91.88 301 LEU A N 1
ATOM 2278 C CA . LEU A 1 301 ? -16.194 11.327 19.265 1.00 91.88 301 LEU A CA 1
ATOM 2279 C C . LEU A 1 301 ? -16.229 12.014 20.636 1.00 91.88 301 LEU A C 1
ATOM 2281 O O . LEU A 1 301 ? -16.804 11.464 21.572 1.00 91.88 301 LEU A O 1
ATOM 2285 N N . ASP A 1 302 ? -15.708 13.236 20.763 1.00 89.38 302 ASP A N 1
ATOM 2286 C CA . ASP A 1 302 ? -15.703 13.973 22.037 1.00 89.38 302 ASP A CA 1
ATOM 2287 C C . ASP A 1 302 ? -17.102 14.338 22.535 1.00 89.38 302 ASP A C 1
ATOM 2289 O O . ASP A 1 302 ? -17.314 14.533 23.736 1.00 89.38 302 ASP A O 1
ATOM 2293 N N . ALA A 1 303 ? -18.071 14.414 21.622 1.00 89.69 303 ALA A N 1
ATOM 2294 C CA . ALA A 1 303 ? -19.462 14.646 21.974 1.00 89.69 303 ALA A CA 1
ATOM 2295 C C . ALA A 1 303 ? -20.116 13.401 22.602 1.00 89.69 303 ALA A C 1
ATOM 2297 O O . ALA A 1 303 ? -21.140 13.529 23.271 1.00 89.69 303 ALA A O 1
ATOM 2298 N N . VAL A 1 304 ? -19.526 12.208 22.439 1.00 93.19 304 VAL A N 1
ATOM 2299 C CA . VAL A 1 304 ? -20.067 10.948 22.963 1.00 93.19 304 VAL A CA 1
ATOM 2300 C C . VAL A 1 304 ? -19.637 10.753 24.426 1.00 93.19 304 VAL A C 1
ATOM 2302 O O . VAL A 1 304 ? -18.447 10.561 24.705 1.00 93.19 304 VAL A O 1
ATOM 2305 N N . PRO A 1 305 ? -20.573 10.710 25.399 1.00 91.44 305 PRO A N 1
ATOM 2306 C CA . PRO A 1 305 ? -20.235 10.569 26.822 1.00 91.44 305 PRO A CA 1
ATOM 2307 C C . PRO A 1 305 ? -19.392 9.326 27.135 1.00 91.44 305 PRO A C 1
ATOM 2309 O O . PRO A 1 305 ? -18.489 9.349 27.979 1.00 91.44 305 PRO A O 1
ATOM 2312 N N . ALA A 1 306 ? -19.672 8.231 26.428 1.00 84.62 306 ALA A N 1
ATOM 2313 C CA . ALA A 1 306 ? -18.977 6.969 26.612 1.00 84.62 306 ALA A CA 1
ATOM 2314 C C . ALA A 1 306 ? -17.526 7.014 26.098 1.00 84.62 306 ALA A C 1
ATOM 2316 O O . ALA A 1 306 ? -16.655 6.374 26.689 1.00 84.62 306 ALA A O 1
ATOM 2317 N N . TYR A 1 307 ? -17.255 7.796 25.047 1.00 88.50 307 TYR A N 1
ATOM 2318 C CA . TYR A 1 307 ? -15.899 8.045 24.558 1.00 88.50 307 TYR A CA 1
ATOM 2319 C C . TYR A 1 307 ? -15.127 8.962 25.506 1.00 88.50 307 TYR A C 1
ATOM 2321 O O . TYR A 1 307 ? -13.999 8.651 25.868 1.00 88.50 307 TYR A O 1
ATOM 2329 N N . ARG A 1 308 ? -15.753 10.023 26.030 1.00 88.25 308 ARG A N 1
ATOM 2330 C CA . ARG A 1 308 ? -15.125 10.879 27.053 1.00 88.25 308 ARG A CA 1
ATOM 2331 C C . ARG A 1 308 ? -14.671 10.099 28.287 1.00 88.25 308 ARG A C 1
ATOM 2333 O O . ARG A 1 308 ? -13.600 10.357 28.828 1.00 88.25 308 ARG A O 1
ATOM 2340 N N . THR A 1 309 ? -15.480 9.136 28.729 1.00 85.06 309 THR A N 1
ATOM 2341 C CA . THR A 1 309 ? -15.121 8.264 29.858 1.00 85.06 309 THR A CA 1
ATOM 2342 C C . THR A 1 309 ? -13.964 7.332 29.505 1.00 85.06 309 THR A C 1
ATOM 2344 O O . THR A 1 309 ? -13.077 7.136 30.333 1.00 85.06 309 THR A O 1
ATOM 2347 N N . LEU A 1 310 ? -13.952 6.775 28.288 1.00 84.06 310 LEU A N 1
ATOM 2348 C CA . LEU A 1 310 ? -12.829 5.987 27.774 1.00 84.06 310 LEU A CA 1
ATOM 2349 C C . LEU A 1 310 ? -11.539 6.823 27.763 1.00 84.06 310 LEU A C 1
ATOM 2351 O O . LEU A 1 310 ? -10.532 6.395 28.320 1.00 84.06 310 LEU A O 1
ATOM 2355 N N . HIS A 1 311 ? -11.604 8.029 27.194 1.00 81.44 311 HIS A N 1
ATOM 2356 C CA . HIS A 1 311 ? -10.479 8.947 27.053 1.00 81.44 311 HIS A CA 1
ATOM 2357 C C . HIS A 1 311 ? -9.865 9.308 28.408 1.00 81.44 311 HIS A C 1
ATOM 2359 O O . HIS A 1 311 ? -8.672 9.119 28.614 1.00 81.44 311 HIS A O 1
ATOM 2365 N N . ALA A 1 312 ? -10.689 9.730 29.372 1.00 80.31 312 ALA A N 1
ATOM 2366 C CA . ALA A 1 312 ? -10.223 10.106 30.707 1.00 80.31 312 ALA A CA 1
ATOM 2367 C C . ALA A 1 312 ? -9.579 8.951 31.498 1.00 80.31 312 ALA A C 1
ATOM 2369 O O . ALA A 1 312 ? -8.797 9.202 32.410 1.00 80.31 312 ALA A O 1
ATOM 2370 N N . ARG A 1 313 ? -9.931 7.694 31.194 1.00 76.50 313 ARG A N 1
ATOM 2371 C CA . ARG A 1 313 ? -9.456 6.512 31.933 1.00 76.50 313 ARG A CA 1
ATOM 2372 C C . ARG A 1 313 ? -8.265 5.813 31.291 1.00 76.50 313 ARG A C 1
ATOM 2374 O O . ARG A 1 313 ? -7.483 5.206 32.013 1.00 76.50 313 ARG A O 1
ATOM 2381 N N . HIS A 1 314 ? -8.178 5.833 29.963 1.00 73.06 314 HIS A N 1
ATOM 2382 C CA . HIS A 1 314 ? -7.281 4.946 29.218 1.00 73.06 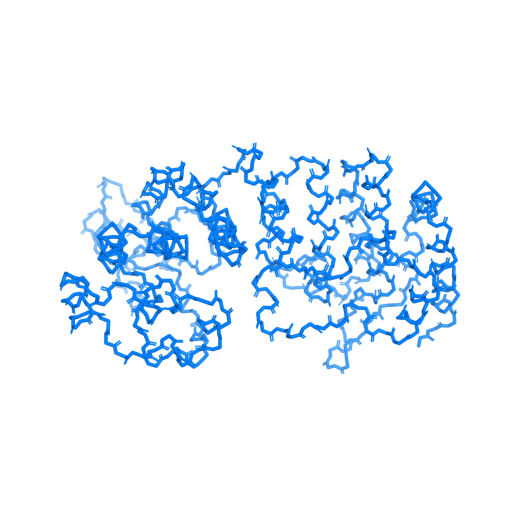314 HIS A CA 1
ATOM 2383 C C . HIS A 1 314 ? -6.406 5.657 28.187 1.00 73.06 314 HIS A C 1
ATOM 2385 O O . HIS A 1 314 ? -5.433 5.066 27.741 1.00 73.06 314 HIS A O 1
ATOM 2391 N N . LEU A 1 315 ? -6.734 6.892 27.797 1.00 74.12 315 LEU A N 1
ATOM 2392 C CA . LEU A 1 315 ? -6.006 7.640 26.768 1.00 74.12 315 LEU A CA 1
ATOM 2393 C C . LEU A 1 315 ? -5.264 8.816 27.413 1.00 74.12 315 LEU A C 1
ATOM 2395 O O . LEU A 1 315 ? -5.526 9.980 27.107 1.00 74.12 315 LEU A O 1
ATOM 2399 N N . VAL A 1 316 ? -4.377 8.507 28.362 1.00 64.44 316 VAL A N 1
ATOM 2400 C CA . VAL A 1 316 ? -3.506 9.508 28.996 1.00 64.44 316 VAL A CA 1
ATOM 2401 C C . VAL A 1 316 ? -2.597 10.111 27.916 1.00 64.44 316 VAL A C 1
ATOM 2403 O O . VAL A 1 316 ? -2.189 9.370 27.022 1.00 64.44 316 VAL A O 1
ATOM 2406 N N . PRO A 1 317 ? -2.288 11.422 27.948 1.00 58.00 317 PRO A N 1
ATOM 2407 C CA . PRO A 1 317 ? -1.331 12.005 27.020 1.00 58.00 317 PRO A CA 1
ATOM 2408 C C . PRO A 1 317 ? 0.029 11.318 27.168 1.00 58.00 317 PRO A C 1
ATOM 2410 O O . PRO A 1 317 ? 0.781 11.578 28.106 1.00 58.00 317 PRO A O 1
ATOM 2413 N N . GLU A 1 318 ? 0.334 10.416 26.248 1.00 55.34 318 GLU A N 1
ATOM 2414 C CA . GLU A 1 318 ? 1.678 9.905 26.038 1.00 55.34 318 GLU A CA 1
ATOM 2415 C C . GLU A 1 318 ? 2.324 10.794 24.976 1.00 55.34 318 GLU A C 1
ATOM 2417 O O . GLU A 1 318 ? 1.680 11.164 23.985 1.00 55.34 318 GLU A O 1
ATOM 2422 N N . ALA A 1 319 ? 3.581 11.191 25.186 1.00 52.72 319 ALA A N 1
ATOM 2423 C CA . ALA A 1 319 ? 4.361 11.746 24.090 1.00 52.72 319 ALA A CA 1
ATOM 2424 C C . ALA A 1 319 ? 4.387 10.689 22.979 1.00 52.72 319 ALA A C 1
ATOM 2426 O O . ALA A 1 319 ? 4.645 9.518 23.271 1.00 52.72 319 ALA A O 1
ATOM 2427 N N . ALA A 1 320 ? 4.117 11.080 21.728 1.00 51.72 320 ALA A N 1
ATOM 2428 C CA . ALA A 1 320 ? 4.366 10.188 20.602 1.00 51.72 320 ALA A CA 1
ATOM 2429 C C . ALA A 1 320 ? 5.804 9.660 20.745 1.00 51.72 320 ALA A C 1
ATOM 2431 O O . ALA A 1 320 ? 6.699 10.474 21.006 1.00 51.72 320 ALA A O 1
ATOM 2432 N N . PRO A 1 321 ? 6.039 8.337 20.677 1.00 51.31 321 PRO A N 1
ATOM 2433 C CA . PRO A 1 321 ? 7.353 7.784 20.964 1.00 51.31 321 PRO A CA 1
ATOM 2434 C C . PRO A 1 321 ? 8.399 8.473 20.079 1.00 51.31 321 PRO A C 1
ATOM 2436 O O . PRO A 1 321 ? 8.339 8.409 18.850 1.00 51.31 321 PRO A O 1
ATOM 2439 N N . VAL A 1 322 ? 9.325 9.203 20.713 1.00 40.78 322 VAL A N 1
ATOM 2440 C CA . VAL A 1 322 ? 10.435 9.871 20.028 1.00 40.78 322 VAL A CA 1
ATOM 2441 C C . VAL A 1 322 ? 11.414 8.775 19.629 1.00 40.78 322 VAL A C 1
ATOM 2443 O O . VAL A 1 322 ? 12.224 8.318 20.432 1.00 40.78 322 VAL A O 1
ATOM 2446 N N . GLY A 1 323 ? 11.267 8.317 18.388 1.00 45.62 323 GLY A N 1
ATOM 2447 C CA . GLY A 1 323 ? 11.943 7.138 17.864 1.00 45.62 323 GLY A CA 1
ATOM 2448 C C . GLY A 1 323 ? 11.144 5.860 18.113 1.00 45.62 323 GLY A C 1
ATOM 2449 O O . GLY A 1 323 ? 10.525 5.673 19.161 1.00 45.62 323 GLY A O 1
ATOM 2450 N N . ARG A 1 324 ? 11.183 4.936 17.143 1.00 39.56 324 ARG A N 1
ATOM 2451 C CA . ARG A 1 324 ? 10.869 3.536 17.439 1.00 39.56 324 ARG A CA 1
ATOM 2452 C C . ARG A 1 324 ? 11.876 3.114 18.504 1.00 39.56 324 ARG A C 1
ATOM 2454 O O . ARG A 1 324 ? 13.059 2.996 18.188 1.00 39.56 324 ARG A O 1
ATOM 2461 N N . ALA A 1 325 ? 11.438 2.883 19.743 1.00 39.50 325 ALA A N 1
ATOM 2462 C CA . ALA A 1 325 ? 12.201 1.986 20.600 1.00 39.50 325 ALA A CA 1
ATOM 2463 C C . ALA A 1 325 ? 12.442 0.739 19.738 1.00 39.50 325 ALA A C 1
ATOM 2465 O O . ALA A 1 325 ? 11.462 0.256 19.151 1.00 39.50 325 ALA A O 1
ATOM 2466 N N . PRO A 1 326 ? 13.699 0.295 19.540 1.00 42.19 326 PRO A N 1
ATOM 2467 C CA . PRO A 1 326 ? 13.943 -0.899 18.753 1.00 42.19 326 PRO A CA 1
ATOM 2468 C C . PRO A 1 326 ? 13.005 -1.952 19.328 1.00 42.19 326 PRO A C 1
ATOM 2470 O O . PRO A 1 326 ? 12.992 -2.114 20.557 1.00 42.19 326 PRO A O 1
ATOM 2473 N N . PRO A 1 327 ? 12.127 -2.547 18.500 1.00 46.06 327 PRO A N 1
ATOM 2474 C CA . PRO A 1 327 ? 11.195 -3.524 19.010 1.00 46.06 327 PRO A CA 1
ATOM 2475 C C . PRO A 1 327 ? 12.045 -4.515 19.787 1.00 46.06 327 PRO A C 1
ATOM 2477 O O . PRO A 1 327 ? 13.089 -4.962 19.299 1.00 46.06 327 PRO A O 1
ATOM 2480 N N . GLY A 1 328 ? 11.660 -4.778 21.038 1.00 50.53 328 GLY A N 1
ATOM 2481 C CA . GLY A 1 328 ? 12.306 -5.839 21.792 1.00 50.53 328 GLY A CA 1
ATOM 2482 C C . GLY A 1 328 ? 12.362 -7.095 20.913 1.00 50.53 328 GLY A C 1
ATOM 2483 O O . GLY A 1 328 ? 11.587 -7.221 19.961 1.00 50.53 328 GLY A O 1
ATOM 2484 N N . PRO A 1 329 ? 13.240 -8.062 21.200 1.00 59.75 329 PRO A N 1
ATOM 2485 C CA . PRO A 1 329 ? 13.450 -9.213 20.315 1.00 59.75 329 PRO A CA 1
ATOM 2486 C C . PRO A 1 329 ? 12.168 -10.023 20.022 1.00 59.75 329 PRO A C 1
ATOM 2488 O O . PRO A 1 329 ? 12.155 -10.873 19.129 1.00 59.75 329 PRO A O 1
ATOM 2491 N N . PHE A 1 330 ? 11.079 -9.751 20.747 1.00 62.84 330 PHE A N 1
ATOM 2492 C CA . PHE A 1 330 ? 9.797 -10.422 20.670 1.00 62.84 330 PHE A CA 1
ATOM 2493 C C . PHE A 1 330 ? 8.712 -9.561 20.008 1.00 62.84 330 PHE A C 1
ATOM 2495 O O . PHE A 1 330 ? 8.400 -8.465 20.463 1.00 62.84 330 PHE A O 1
ATOM 2502 N N . ARG A 1 331 ? 8.055 -10.124 18.990 1.00 62.62 331 ARG A N 1
ATOM 2503 C CA . ARG A 1 331 ? 6.802 -9.619 18.405 1.00 62.62 331 ARG A CA 1
ATOM 2504 C C . ARG A 1 331 ? 5.605 -9.811 19.334 1.00 62.62 331 ARG A C 1
ATOM 2506 O O . ARG A 1 331 ? 4.664 -9.031 19.325 1.00 62.62 331 ARG A O 1
ATOM 2513 N N . ALA A 1 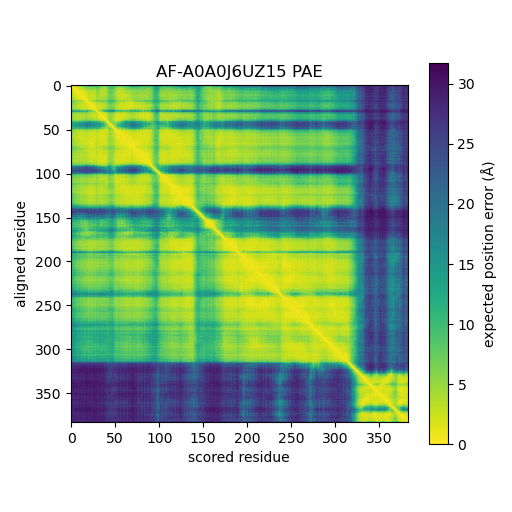332 ? 5.617 -10.906 20.084 1.00 70.12 332 ALA A N 1
ATOM 2514 C CA . ALA A 1 332 ? 4.596 -11.249 21.059 1.00 70.12 332 ALA A CA 1
ATOM 2515 C C . ALA A 1 332 ? 5.248 -12.061 22.176 1.00 70.12 332 ALA A C 1
ATOM 2517 O O . ALA A 1 332 ? 6.086 -12.921 21.895 1.00 70.12 332 ALA A O 1
ATOM 2518 N N . LEU A 1 333 ? 4.842 -11.808 23.418 1.00 80.56 333 LEU A N 1
ATOM 2519 C CA . LEU A 1 333 ? 5.291 -12.528 24.605 1.00 80.56 333 LEU A CA 1
ATOM 2520 C C . LEU A 1 333 ? 4.106 -12.690 25.558 1.00 80.56 333 LEU A C 1
ATOM 2522 O O . LEU A 1 333 ? 3.497 -11.707 25.971 1.00 80.56 333 LEU A O 1
ATOM 2526 N N . HIS A 1 334 ? 3.766 -13.930 25.900 1.00 83.12 334 HIS A N 1
ATOM 2527 C CA . HIS A 1 334 ? 2.645 -14.238 26.780 1.00 83.12 334 HIS A CA 1
ATOM 2528 C C . HIS A 1 334 ? 3.047 -15.259 27.843 1.00 83.12 334 HIS A C 1
ATOM 2530 O O . HIS A 1 334 ? 3.441 -16.384 27.517 1.00 83.12 334 HIS A O 1
ATOM 2536 N N . ALA A 1 335 ? 2.916 -14.873 29.112 1.00 88.81 335 ALA A N 1
ATOM 2537 C CA . ALA A 1 335 ? 3.082 -15.770 30.248 1.00 88.81 335 ALA A CA 1
ATOM 2538 C C . ALA A 1 335 ? 1.873 -16.703 30.374 1.00 88.81 335 ALA A C 1
ATOM 2540 O O . ALA A 1 335 ? 0.729 -16.288 30.205 1.00 88.81 335 ALA A O 1
ATOM 2541 N N . GLY A 1 336 ? 2.107 -17.968 30.703 1.00 92.31 336 GLY A N 1
ATOM 2542 C CA . GLY A 1 336 ? 1.032 -18.907 30.986 1.00 92.31 336 GLY A CA 1
ATOM 2543 C C . GLY A 1 336 ? 1.554 -20.258 31.443 1.00 92.31 336 GLY A C 1
ATOM 2544 O O . GLY A 1 336 ? 2.683 -20.387 31.896 1.00 92.31 336 GLY A O 1
ATOM 2545 N N . VAL A 1 337 ? 0.724 -21.287 31.292 1.00 93.75 337 VAL A N 1
ATOM 2546 C CA . VAL A 1 337 ? 1.062 -22.668 31.662 1.00 93.75 337 VAL A CA 1
ATOM 2547 C C . VAL A 1 337 ? 1.085 -23.552 30.416 1.00 93.75 337 VAL A C 1
ATOM 2549 O O . VAL A 1 337 ? 0.323 -23.322 29.464 1.00 93.75 337 VAL A O 1
ATOM 2552 N N . LEU A 1 338 ? 1.971 -24.551 30.372 1.00 91.06 338 LEU A N 1
ATOM 2553 C CA . LEU A 1 338 ? 1.986 -25.531 29.290 1.00 91.06 338 LEU A CA 1
ATOM 2554 C C . LEU A 1 338 ? 0.749 -26.437 29.383 1.00 91.06 338 LEU A C 1
ATOM 2556 O O . LEU A 1 338 ? 0.664 -27.308 30.243 1.00 91.06 338 LEU A O 1
ATOM 2560 N N . GLY A 1 339 ? -0.214 -26.238 28.482 1.00 85.00 339 GLY A N 1
ATOM 2561 C CA . GLY A 1 339 ? -1.388 -27.105 28.350 1.00 85.00 339 GLY A CA 1
ATOM 2562 C C . GLY A 1 339 ? -1.108 -28.391 27.558 1.00 85.00 339 GLY A C 1
ATOM 2563 O O . GLY A 1 339 ? -0.065 -28.532 26.917 1.00 85.00 339 GLY A O 1
ATOM 2564 N N . GLY A 1 340 ? -2.078 -29.309 27.547 1.00 89.00 340 GLY A N 1
ATOM 2565 C CA . GLY A 1 340 ? -1.996 -30.598 26.846 1.00 89.00 340 GLY A CA 1
ATOM 2566 C C . GLY A 1 340 ? -1.516 -31.750 27.736 1.00 89.00 340 GLY A C 1
ATOM 2567 O O . GLY A 1 340 ? -1.461 -31.624 28.953 1.00 89.00 340 GLY A O 1
ATOM 2568 N N . ARG A 1 341 ? -1.210 -32.907 27.130 1.00 89.44 341 ARG A N 1
ATOM 2569 C CA . ARG A 1 341 ? -0.751 -34.122 27.845 1.00 89.44 341 ARG A CA 1
ATOM 2570 C C . ARG A 1 341 ? 0.724 -34.460 27.611 1.00 89.44 341 ARG A C 1
ATOM 2572 O O . ARG A 1 341 ? 1.267 -35.334 28.277 1.00 89.44 341 ARG A O 1
ATOM 2579 N N . THR A 1 342 ? 1.367 -33.802 26.653 1.00 88.75 342 THR A N 1
ATOM 2580 C CA . THR A 1 342 ? 2.714 -34.142 26.179 1.00 88.75 342 THR A CA 1
ATOM 2581 C C . THR A 1 342 ? 3.726 -33.088 26.592 1.00 88.75 342 THR A C 1
ATOM 2583 O O . THR A 1 342 ? 3.440 -31.892 26.528 1.00 88.75 342 THR A O 1
ATOM 2586 N N . ARG A 1 343 ? 4.939 -33.527 26.941 1.00 91.31 343 ARG A N 1
ATOM 2587 C CA . ARG A 1 343 ? 6.069 -32.621 27.179 1.00 91.31 343 ARG A CA 1
ATOM 2588 C C . ARG A 1 343 ? 6.437 -31.878 25.892 1.00 91.31 343 ARG A C 1
ATOM 2590 O O . ARG A 1 343 ? 6.350 -32.456 24.809 1.00 91.31 343 ARG A O 1
ATOM 2597 N N . LYS A 1 344 ? 6.874 -30.622 26.005 1.00 87.75 344 LYS A N 1
ATOM 2598 C CA . LYS A 1 344 ? 7.398 -29.834 24.874 1.00 87.75 344 LYS A CA 1
ATOM 2599 C C . LYS A 1 344 ? 8.859 -29.476 25.098 1.00 87.75 344 LYS A C 1
ATOM 2601 O O . LYS A 1 344 ? 9.285 -29.315 26.233 1.00 87.75 344 LYS A O 1
ATOM 2606 N N . ARG A 1 345 ? 9.634 -29.353 24.022 1.00 86.19 345 ARG A N 1
ATOM 2607 C CA . ARG A 1 345 ? 11.018 -28.875 24.101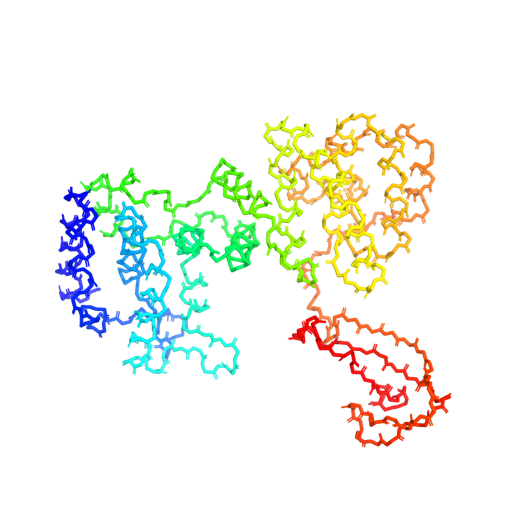 1.00 86.19 345 ARG A CA 1
ATOM 2608 C C . ARG A 1 345 ? 11.026 -27.353 24.273 1.00 86.19 345 ARG A C 1
ATOM 2610 O O . ARG A 1 345 ? 10.343 -26.659 23.527 1.00 86.19 345 ARG A O 1
ATOM 2617 N N . CYS A 1 346 ? 11.773 -26.869 25.259 1.00 81.94 346 CYS A N 1
ATOM 2618 C CA . CYS A 1 346 ? 12.014 -25.454 25.512 1.00 81.94 346 CYS A CA 1
ATOM 2619 C C . CYS A 1 346 ? 12.862 -24.862 24.385 1.00 81.94 346 CYS A C 1
ATOM 2621 O O . CYS A 1 346 ? 13.937 -25.381 24.099 1.00 81.94 346 CYS A O 1
ATOM 2623 N N . ALA A 1 347 ? 12.403 -23.769 23.781 1.00 79.88 347 ALA A N 1
ATOM 2624 C CA . ALA A 1 347 ? 13.102 -23.098 22.688 1.00 79.88 347 ALA A CA 1
ATOM 2625 C C . ALA A 1 347 ? 14.414 -22.410 23.118 1.00 79.88 347 ALA A C 1
ATOM 2627 O O . ALA A 1 347 ? 15.262 -22.168 22.270 1.00 79.88 347 ALA A O 1
ATOM 2628 N N . VAL A 1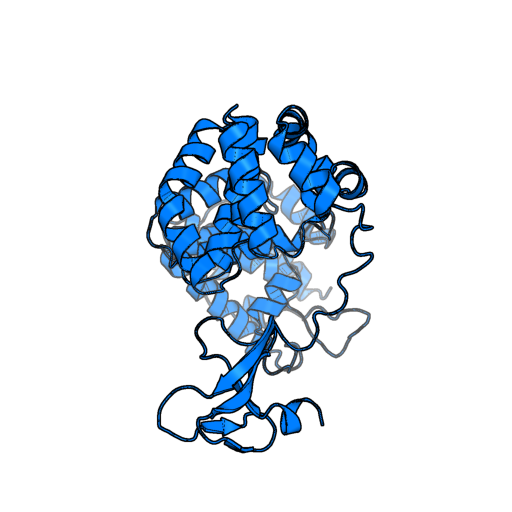 348 ? 14.585 -22.112 24.414 1.00 74.88 348 VAL A N 1
ATOM 2629 C CA . VAL A 1 348 ? 15.780 -21.431 24.949 1.00 74.88 348 VAL A CA 1
ATOM 2630 C C . VAL A 1 348 ? 16.798 -22.439 25.485 1.00 74.88 348 VAL A C 1
ATOM 2632 O O . VAL A 1 348 ? 17.923 -22.512 25.005 1.00 74.88 348 VAL A O 1
ATOM 2635 N N . SER A 1 349 ? 16.399 -23.277 26.445 1.00 76.62 349 SER A N 1
ATOM 2636 C CA . SER A 1 349 ? 17.318 -24.215 27.109 1.00 76.62 349 SER A CA 1
ATOM 2637 C C . SER A 1 349 ? 17.422 -25.588 26.446 1.00 76.62 349 SER A C 1
ATOM 2639 O O . SER A 1 349 ? 18.212 -26.416 26.889 1.00 76.62 349 SER A O 1
ATOM 2641 N N . ASN A 1 350 ? 16.598 -25.887 25.435 1.00 75.06 350 ASN A N 1
ATOM 2642 C CA . ASN A 1 350 ? 16.443 -27.221 24.835 1.00 75.06 350 ASN A CA 1
ATOM 2643 C C . ASN A 1 350 ? 15.990 -28.342 25.799 1.00 75.06 350 ASN A C 1
ATOM 2645 O O . ASN A 1 350 ? 15.798 -29.482 25.366 1.00 75.06 350 ASN A O 1
ATOM 2649 N N . CYS A 1 351 ? 15.742 -28.038 27.076 1.00 85.12 351 CYS A N 1
ATOM 2650 C CA . CYS A 1 351 ? 15.190 -28.972 28.056 1.00 85.12 351 CYS A CA 1
ATOM 2651 C C . CYS A 1 351 ? 13.706 -29.269 27.792 1.00 85.12 351 CYS A C 1
ATOM 2653 O O . CYS A 1 351 ? 12.994 -28.485 27.163 1.00 85.12 351 CYS A O 1
ATOM 2655 N N . LEU A 1 352 ? 13.212 -30.404 28.288 1.00 93.44 352 LEU A N 1
ATOM 2656 C CA . LEU A 1 352 ? 11.787 -30.735 28.211 1.00 93.44 352 LEU A CA 1
ATOM 2657 C C . LEU A 1 352 ? 10.998 -30.033 29.321 1.00 93.44 352 LEU A C 1
ATOM 2659 O O . LEU A 1 352 ? 11.365 -30.110 30.487 1.00 93.44 352 LEU A O 1
ATOM 2663 N N . ILE A 1 353 ? 9.883 -29.422 28.936 1.00 92.56 353 ILE A N 1
ATOM 2664 C CA . ILE A 1 353 ? 8.892 -28.764 29.788 1.00 92.56 353 ILE A CA 1
ATOM 2665 C C . ILE A 1 353 ? 7.724 -29.733 29.996 1.00 92.56 353 ILE A C 1
ATOM 2667 O O . ILE A 1 353 ? 7.222 -30.303 29.016 1.00 92.56 353 ILE A O 1
ATOM 2671 N N . ALA A 1 354 ? 7.284 -29.942 31.236 1.00 94.75 354 ALA A N 1
ATOM 2672 C CA . ALA A 1 354 ? 6.143 -30.796 31.542 1.00 94.75 354 ALA A CA 1
ATOM 2673 C C . ALA A 1 354 ? 4.806 -30.040 31.415 1.00 94.75 354 ALA A C 1
ATOM 2675 O O . ALA A 1 354 ? 4.747 -28.828 31.626 1.00 94.75 354 ALA A O 1
ATOM 2676 N N . PRO A 1 355 ? 3.703 -30.725 31.051 1.00 95.69 355 PRO A N 1
ATOM 2677 C CA . PRO A 1 355 ? 2.375 -30.129 31.151 1.00 95.69 355 PRO A CA 1
ATOM 2678 C C . PRO A 1 355 ? 2.101 -29.640 32.576 1.00 95.69 355 PRO A C 1
ATOM 2680 O O . PRO A 1 355 ? 2.363 -30.368 33.530 1.00 95.69 355 PRO A O 1
ATOM 2683 N N . GLY A 1 356 ? 1.555 -28.434 32.713 1.00 92.88 356 GLY A N 1
ATOM 2684 C CA . GLY A 1 356 ? 1.362 -27.777 34.008 1.00 92.88 356 GLY A CA 1
ATOM 2685 C C . GLY A 1 356 ? 2.503 -26.841 34.423 1.00 92.88 356 GLY A C 1
ATOM 2686 O O . GLY A 1 356 ? 2.291 -26.018 35.311 1.00 92.88 356 GLY A O 1
ATOM 2687 N N . ASP A 1 357 ? 3.659 -26.886 33.753 1.00 94.81 357 ASP A N 1
ATOM 2688 C CA . ASP A 1 357 ? 4.774 -25.991 34.070 1.00 94.81 357 ASP A CA 1
ATOM 2689 C C . ASP A 1 357 ? 4.537 -24.564 33.536 1.00 94.81 357 ASP A C 1
ATOM 2691 O O . ASP A 1 357 ? 3.936 -24.391 32.463 1.00 94.81 357 ASP A O 1
ATOM 2695 N N . PRO A 1 358 ? 5.034 -23.532 34.243 1.00 94.81 358 PRO A N 1
ATOM 2696 C CA . PRO A 1 358 ? 4.982 -22.151 33.783 1.00 94.81 358 PRO A CA 1
ATOM 2697 C C . PRO A 1 358 ? 5.882 -21.930 32.561 1.00 94.81 358 PRO A C 1
ATOM 2699 O O . PRO A 1 358 ? 7.042 -22.355 32.511 1.00 94.81 358 PRO A O 1
ATOM 2702 N N . VAL A 1 359 ? 5.341 -21.241 31.559 1.00 93.25 359 VAL A N 1
ATOM 2703 C CA . VAL A 1 359 ? 5.990 -21.001 30.269 1.00 93.25 359 VAL A CA 1
ATOM 2704 C C . VAL A 1 359 ? 5.752 -19.589 29.762 1.00 93.25 359 VAL A C 1
ATOM 2706 O O . VAL A 1 359 ? 4.696 -19.000 29.993 1.00 93.25 359 VAL A O 1
ATOM 2709 N N . TYR A 1 360 ? 6.683 -19.115 28.941 1.00 87.19 360 TYR A N 1
ATOM 2710 C CA . TYR A 1 360 ? 6.415 -18.047 27.991 1.00 87.19 360 TYR A CA 1
ATOM 2711 C C . TYR A 1 360 ? 6.157 -18.626 26.607 1.00 87.19 360 TYR A C 1
ATOM 2713 O O . TYR A 1 360 ? 6.906 -19.472 26.109 1.00 87.19 360 TYR A O 1
ATOM 2721 N N . ARG A 1 361 ? 5.087 -18.146 25.974 1.00 87.62 361 ARG A N 1
ATOM 2722 C CA . ARG A 1 361 ? 4.849 -18.308 24.540 1.00 87.62 361 ARG A CA 1
ATOM 2723 C C . ARG A 1 361 ? 5.290 -17.032 23.859 1.00 87.62 361 ARG A C 1
ATOM 2725 O O . ARG A 1 361 ? 4.787 -15.966 24.207 1.00 87.62 361 ARG A O 1
ATOM 2732 N N . PHE A 1 362 ? 6.216 -17.134 22.920 1.00 76.50 362 PHE A N 1
ATOM 2733 C CA . PHE A 1 362 ? 6.777 -15.954 22.284 1.00 76.50 362 PHE A CA 1
ATOM 2734 C C . PHE A 1 362 ? 7.000 -16.141 20.790 1.00 76.50 362 PHE A C 1
ATOM 2736 O O . PHE A 1 362 ? 7.141 -17.254 20.282 1.00 76.50 362 PHE A O 1
ATOM 2743 N N . ARG A 1 363 ? 7.016 -15.019 20.081 1.00 76.44 363 ARG A N 1
ATOM 2744 C CA . ARG A 1 363 ? 7.395 -14.928 18.672 1.00 76.44 363 ARG A CA 1
ATOM 2745 C C . ARG A 1 363 ? 8.528 -13.934 18.568 1.00 76.44 363 ARG A C 1
ATOM 2747 O O . ARG A 1 363 ? 8.421 -12.857 19.146 1.00 76.44 363 ARG A O 1
ATOM 2754 N N . LEU A 1 364 ? 9.580 -14.276 17.837 1.00 69.31 364 LEU A N 1
ATOM 2755 C CA . LEU A 1 364 ? 10.620 -13.306 17.517 1.00 69.31 364 LEU A CA 1
ATOM 2756 C C . LEU A 1 364 ? 10.092 -12.301 16.489 1.00 69.31 364 LEU A C 1
ATOM 2758 O O . LEU A 1 364 ? 9.207 -12.636 15.700 1.00 69.31 364 LEU A O 1
ATOM 2762 N N . TYR A 1 365 ? 10.629 -11.081 16.506 1.00 52.31 365 TYR A N 1
ATOM 2763 C CA . TYR A 1 365 ? 10.201 -9.996 15.615 1.00 52.31 365 TYR A CA 1
ATOM 2764 C C . TYR A 1 365 ? 10.231 -10.385 14.123 1.00 52.31 365 TYR A C 1
ATOM 2766 O O . TYR A 1 365 ? 9.330 -10.027 13.370 1.00 52.31 365 TYR A O 1
ATOM 2774 N N . HIS A 1 366 ? 11.204 -11.213 13.731 1.00 49.41 366 HIS A N 1
ATOM 2775 C CA . HIS A 1 366 ? 11.427 -11.654 12.348 1.00 49.41 366 HIS A CA 1
ATOM 2776 C C . HIS A 1 366 ? 10.752 -12.986 11.975 1.00 49.41 366 HIS A C 1
ATOM 2778 O O . HIS A 1 366 ? 10.895 -13.439 10.846 1.00 49.41 366 HIS A O 1
ATOM 2784 N N . HIS A 1 367 ? 10.047 -13.651 12.899 1.00 46.91 367 HIS A N 1
ATOM 2785 C CA . HIS A 1 367 ? 9.369 -14.912 12.573 1.00 46.91 367 HIS A CA 1
ATOM 2786 C C . HIS A 1 367 ? 8.094 -14.659 11.763 1.00 46.91 367 HIS A C 1
ATOM 2788 O O . HIS A 1 367 ? 7.303 -13.761 12.085 1.00 46.91 367 HIS A O 1
ATOM 2794 N N . HIS A 1 368 ? 7.866 -15.491 10.743 1.00 43.38 368 HIS A N 1
ATOM 2795 C CA . HIS A 1 368 ? 6.665 -15.413 9.926 1.00 43.38 368 HIS A CA 1
ATOM 2796 C C . HIS A 1 368 ? 5.421 -15.710 10.773 1.00 43.38 368 HIS A C 1
ATOM 2798 O O . HIS A 1 368 ? 5.417 -16.513 11.709 1.00 43.38 368 HIS A O 1
ATOM 2804 N N . VAL A 1 369 ? 4.324 -15.035 10.437 1.00 42.53 369 VAL A N 1
ATOM 2805 C CA . VAL A 1 369 ? 3.055 -15.115 11.177 1.00 42.53 369 VAL A CA 1
ATOM 2806 C C . VAL A 1 369 ? 2.477 -16.541 11.166 1.00 42.53 369 VAL A C 1
ATOM 2808 O O . VAL A 1 369 ? 1.878 -16.968 12.153 1.00 42.53 369 VAL A O 1
ATOM 2811 N N . GLY A 1 370 ? 2.743 -17.303 10.098 1.00 42.94 370 GLY A N 1
ATOM 2812 C CA . GLY A 1 370 ? 2.332 -18.702 9.945 1.00 42.94 370 GLY A CA 1
ATOM 2813 C C . GLY A 1 370 ? 3.081 -19.708 10.826 1.00 42.94 370 GLY A C 1
ATOM 2814 O O . GLY A 1 370 ? 2.619 -20.839 10.971 1.00 42.94 370 GLY A O 1
ATOM 2815 N N . ASP A 1 371 ? 4.191 -19.316 11.457 1.00 54.41 371 ASP A N 1
ATOM 2816 C CA . ASP A 1 371 ? 4.939 -20.218 12.331 1.00 54.41 371 ASP A CA 1
ATOM 2817 C C . ASP A 1 371 ? 4.202 -20.415 13.657 1.00 54.41 371 ASP A C 1
ATOM 2819 O O . ASP A 1 371 ? 3.552 -19.503 14.170 1.00 54.41 371 ASP A O 1
ATOM 2823 N N . ALA A 1 372 ? 4.294 -21.598 14.260 1.00 66.81 372 ALA A N 1
ATOM 2824 C CA . ALA A 1 372 ? 3.778 -21.792 15.611 1.00 66.81 372 ALA A CA 1
ATOM 2825 C C . ALA A 1 372 ? 4.607 -20.956 16.613 1.00 66.81 372 ALA A C 1
ATOM 2827 O O . ALA A 1 372 ? 5.834 -20.914 16.496 1.00 66.81 372 ALA A O 1
ATOM 2828 N N . PRO A 1 373 ? 3.982 -20.314 17.620 1.00 73.69 373 PRO A N 1
ATOM 2829 C CA . PRO A 1 373 ? 4.725 -19.579 18.638 1.00 73.69 373 PRO A CA 1
ATOM 2830 C C . PRO A 1 373 ? 5.691 -20.515 19.376 1.00 73.69 373 PRO A C 1
ATOM 2832 O O . PRO A 1 373 ? 5.335 -21.643 19.740 1.00 73.69 373 PRO A O 1
ATOM 2835 N N . LEU A 1 374 ? 6.909 -20.028 19.612 1.00 82.62 374 LEU A N 1
ATOM 2836 C CA . LEU A 1 374 ? 7.915 -20.730 20.399 1.00 82.62 374 LEU A CA 1
ATOM 2837 C C . LEU A 1 374 ? 7.459 -20.812 21.857 1.00 82.62 374 LEU A C 1
ATOM 2839 O O . LEU A 1 374 ? 6.714 -19.961 22.348 1.00 82.62 374 LEU A O 1
ATOM 2843 N N . VAL A 1 375 ? 7.905 -21.853 22.556 1.00 90.38 375 VAL A N 1
ATOM 2844 C CA . VAL A 1 375 ? 7.591 -22.069 23.971 1.00 90.38 375 VAL A CA 1
ATOM 2845 C C . VAL A 1 375 ? 8.890 -22.233 24.742 1.00 90.38 375 VAL A C 1
ATOM 2847 O O . VAL A 1 375 ? 9.702 -23.088 24.394 1.00 90.38 375 VAL A O 1
ATOM 2850 N N . ALA A 1 376 ? 9.071 -21.459 25.808 1.00 89.81 376 ALA A N 1
ATOM 2851 C CA . ALA A 1 376 ? 10.162 -21.638 26.759 1.00 89.81 376 ALA A CA 1
ATOM 2852 C C . ALA A 1 376 ? 9.632 -21.816 28.179 1.00 89.81 376 ALA A C 1
ATOM 2854 O O . ALA A 1 376 ? 8.608 -21.238 28.538 1.00 89.81 376 ALA A O 1
ATOM 2855 N N . ALA A 1 377 ? 10.335 -22.614 28.985 1.00 90.50 377 ALA A N 1
ATOM 2856 C CA . ALA A 1 377 ? 10.098 -22.651 30.422 1.00 90.50 377 ALA A CA 1
ATOM 2857 C C . ALA A 1 377 ? 10.393 -21.265 30.988 1.00 90.50 377 ALA A C 1
ATOM 2859 O O . ALA A 1 377 ? 11.419 -20.685 30.639 1.00 90.50 377 ALA A O 1
ATOM 2860 N N . GLN A 1 378 ? 9.527 -20.764 31.867 1.00 89.00 378 GLN A N 1
ATOM 2861 C CA . GLN A 1 378 ? 9.668 -19.419 32.425 1.00 89.00 378 GLN A CA 1
ATOM 2862 C C . GLN A 1 378 ? 11.062 -19.204 33.043 1.00 89.00 378 GLN A C 1
ATOM 2864 O O . GLN A 1 378 ? 11.776 -18.295 32.642 1.00 89.00 378 GLN A O 1
ATOM 2869 N N . ALA A 1 379 ? 11.520 -20.138 33.881 1.00 81.44 379 ALA A N 1
ATOM 2870 C CA . ALA A 1 379 ? 12.841 -20.069 34.511 1.00 81.44 379 ALA A CA 1
ATOM 2871 C C . ALA A 1 379 ? 14.026 -20.073 33.525 1.00 81.44 379 ALA A C 1
ATOM 2873 O O . ALA A 1 379 ? 15.088 -19.570 33.858 1.00 81.44 379 ALA A O 1
ATOM 2874 N N . ALA A 1 380 ? 13.870 -20.661 32.335 1.00 74.38 380 ALA A N 1
ATOM 2875 C CA . ALA A 1 380 ? 14.917 -20.670 31.312 1.00 74.38 380 ALA A CA 1
ATOM 2876 C C . ALA A 1 380 ? 14.895 -19.417 30.429 1.00 74.38 380 ALA A C 1
ATOM 2878 O O . ALA A 1 380 ? 15.858 -19.163 29.724 1.00 74.38 380 ALA A O 1
ATOM 2879 N N . PHE A 1 381 ? 13.771 -18.708 30.404 1.00 80.94 381 PHE A N 1
ATOM 2880 C CA . PHE A 1 381 ? 13.596 -17.473 29.652 1.00 80.94 381 PHE A CA 1
ATOM 2881 C C . PHE A 1 381 ? 13.988 -16.248 30.489 1.00 80.94 381 PHE A C 1
ATOM 2883 O O . PHE A 1 381 ? 14.470 -15.268 29.938 1.00 80.94 381 PHE A O 1
ATOM 2890 N N . ASP A 1 382 ? 13.775 -16.321 31.807 1.00 78.25 382 ASP A N 1
ATOM 2891 C CA . ASP A 1 382 ? 14.135 -15.278 32.775 1.00 78.25 382 ASP A CA 1
ATOM 2892 C C . ASP A 1 382 ? 15.631 -15.305 33.174 1.00 78.25 382 ASP A C 1
ATOM 2894 O O . ASP A 1 382 ? 16.096 -14.379 33.839 1.00 78.25 382 ASP A O 1
ATOM 2898 N N . ALA A 1 383 ? 16.359 -16.373 32.822 1.00 70.69 383 ALA A N 1
ATOM 2899 C CA . ALA A 1 383 ? 17.793 -16.559 33.074 1.00 70.69 383 ALA A CA 1
ATOM 2900 C C . ALA A 1 383 ? 18.633 -16.045 31.902 1.00 70.69 383 ALA A C 1
ATOM 2902 O O . ALA A 1 383 ? 19.708 -15.465 32.180 1.00 70.69 383 ALA A O 1
#

Organism: NCBI:txid298794

Sequence (383 aa):
MPESDLVFVRCLASLLADRDPAVTVEALGRDWDWLVALTPACEDDEPDQPALPPIAALALFSGMVALVRSGQGERAWPWFEAGLDAYAATHPRGHRFYRWHSPLDDALEAYPNLRVAVTEALIAGGRWSDAAHALNDLSHQTAPYGGKDAFAVPALAEALAAADAGDWLGPTGFDEAWAFARGSAIVAAGSLDERHAHVWNLYADHLLVTLRRGETGAALALVAAKAEAARRICDDGHETGNYHLNALCVLAHAGRVEAAAAAARELVRRGYWDLWRLNRDSAAATAWATESGQLGWLAALDAVPAYRTLHARHLVPEAAPVGRAPPGPFRALHAGVLGGRTRKRCAVSNCLIAPGDPVYRFRLYHHHVGDAPLVAAQAAFDA

pLDDT: mean 78.72, std 15.03, range [30.2, 97.56]

Nearest PDB structures (foldseek):
  8amz-assembly1_Q  TM=3.966E-01  e=3.478E-01  Spinacia oleracea
  1qqe-assembly1_A  TM=2.960E-01  e=1.367E-01  Saccharomyces cerevisiae
  7y4i-assembly1_B  TM=3.015E-01  e=3.044E-01  Arabidopsis thaliana
  4fsc-assembly1_A  TM=4.470E-01  e=2.155E+00  Bacillus thuringiensis Bt407
  3u3w-assembly1_B  TM=3.722E-01  e=1.106E+00  Bacillus thuringiensis Bt407